Protein AF-A0A6D2KZH8-F1 (afdb_monomer_lite)

pLDDT: mean 76.94, std 18.38, range [21.31, 97.56]

Foldseek 3Di:
DPDPVVDDLVVVLVVLLVPQLVVLCVCLVVDVSSVCSSLQHQEHEDPPPDPVCLVVCVVRLVVRPHLHRAEYAAEDEPDDLVSVQVSLLSRLNSLYAEYAYEYDDPPPDPPPPPAAREHDQSNQCRASYAYYHYADLRYELEHDLPGAHANHQYYHAHNYEYPDQCSQVSSQVRHQQHAYYHYAAADLPHDHAEAEAAHQNYAYYAYHHHQNDDHPPDEHEHHYQNYAEEEYAHPHPDHHYDYAARQNHAEYAYHDADPVQVVLQRDLAYQEYEYEHADDDDDPPCPPPPPRANARHAYYEYHYEDDVVVVVVQSNLLRYQQHAEYAYEYEYDDDPDDDDDPDPPDPDDDDRNCLVPHHNYYHYYYHYDDPDPDDDDDDDDDDPVPDVVSVVVVVVCCVSVLFAPQQPDDLVQWPDKDFDDLVVLVVLLVLLCVQFVVCVVVSCVVRPSPFTWMWIAGPQQKIFTAGPQFTAWIDHNPAGTHGALVNCQVPVPRFAEKEFEPVCLVVVQVRDFDWLLRQQPPFIDHDQPFAAQHKHFYHYRPDPGGFFIWGAHGHSVCSNVVVGDGGTRTDGGCPGNSNVPRGSD

Radius of gyration: 34.23 Å; chains: 1; bounding box: 86×56×96 Å

Secondary structure (DSSP, 8-state):
---GGGS-HHHHHHHHTTS-HHHHHHGGGS-TTTTTGGGG-SS------STHHHHHHHHHHHT---S---EEEEEESS--HHHHHHHHHHHHHTT--EEEEEE---TT--------EEPPHHHHT-TT--EEEEE-TTEEE---TT---TT--EEEEES-EESSTTHHHHHHHT-TT--EEEEEE-STT---S--EEE-TT--EEEEEE-TTS---S--EEEE-TT-SEEEEEE--SS--EEE---TT--EEEEEESS-HHHHHHH-TT-SEEEEEE-----SSS----TT---TT--EEEEEE-STTHHHHHHHHHHT-TT--EEEEEEEE----S-PPP--TTSS--PPPHHHHHT--EEEEEEEE-----SS--------GGG-HHHHHHHHHHHHH--S-SSTT--GGG--EEEEPPHHHHHHHHHHHHHH-GGGTTTHHHHS-TTSPPEEEEEGGGEEEEEETTEEEEEEETTS--EE-HHHHHHSTTSS-EEEE-HHHHHHHTTT--EETHHHHSTT-B--TTPPTT-EEEEEETT-SS--EEEEESS-HHHHHHH--SEEEEEEEETTSHHHH-S---

InterPro domains:
  IPR001810 F-box domain [PF00646] (4-43)
  IPR002478 PUA domain [PF01472] (496-574)
  IPR002478 PUA domain [SM00359] (496-575)
  IPR004521 Uncharacterised domain CHP00451 [TIGR00451] (466-576)
  IPR015947 PUA-like superfamily [SSF88697] (495-581)
  IPR016437 MCT-1/Tma20 [PTHR22798] (405-584)
  IPR032675 Leucine-rich repeat domain superfamily [G3DSA:3.80.10.10] (92-339)
  IPR036047 F-box-like domain superfamily [SSF81383] (3-42)
  IPR041366 Pre-PUA domain [PF17832] (412-492)
  IPR053781 F-box/LRR-repeat protein 13-like, F-box domain [cd22160] (4-39)
  IPR055411 F-box/LRR-repeat protein 15/At3g58940/PEG3-like, LRR domain [PF24758] (87-207)

Organism: NCBI:txid1685480

Sequence (585 aa):
MGSICELSDDLLVKIISFLPLKVAVSTSILSKQWEFLWMWLPKPKYELTGQGYVEFIDKNLQLHGAPVIESLLIVFGLLKPEKIKLWVDIAVSRFLRELSIRYLLKNGYALRSRVLLSLPISLYTCVSLMTLKLDGKNIAVDVPQTVCLPSLTTLELKRVKYSNEDSLGLLLSHCPVLEVLLIKRSHESDNVRALVVDVPSLKWLSLKIGEECSSDGSDNVIVTPSLKYFRIKDCRDSPTYLLKPMTKLEEAEIDVKKDIEKILELITFVRRLRLRVASFNSVEEFVYPAGIVFNQLEHLKLDVCNDYWSKFLIWLLGNSPKLRVLILYVYWRPIREKYELGNWESKQSSVPECFLRSLETFEYSVHFSVIHLRRRPEKSIVSVEDYPQSHRLFLFQRKYLSSNMFKKFCLEEISSQNQVKASVQRRIRQSIQDEYPDLETVLEDLLPKKSPLIVVKCPNHLTLVVVNNVPLFFCIRDGPYMPTLRLLHQYPNIMKRFQVDRGAIKFVLSGANIMCPGLTSPGGVLDEEVDTERPVAIYAEGKQHALAIGFTKMSAKDIKSINKGIGVDNMHYLNDGLWKMERLD

Structure (mmCIF, N/CA/C/O backbone):
data_AF-A0A6D2KZH8-F1
#
_entry.id   AF-A0A6D2KZH8-F1
#
loop_
_atom_site.group_PDB
_atom_site.id
_atom_site.type_symbol
_atom_site.label_atom_id
_atom_site.label_alt_id
_atom_site.label_comp_id
_atom_site.label_asym_id
_atom_site.label_entity_id
_atom_site.label_seq_id
_atom_site.pdbx_PDB_ins_code
_atom_site.Cartn_x
_atom_site.Cartn_y
_atom_site.Cartn_z
_atom_site.occupancy
_atom_site.B_iso_or_equiv
_atom_site.auth_seq_id
_atom_site.auth_comp_id
_atom_site.auth_asym_id
_atom_site.auth_atom_id
_atom_site.pdbx_PDB_model_num
ATOM 1 N N . MET A 1 1 ? -56.947 2.218 1.508 1.00 39.41 1 MET A N 1
ATOM 2 C CA . MET A 1 1 ? -55.498 2.306 1.780 1.00 39.41 1 MET A CA 1
ATOM 3 C C . MET A 1 1 ? -55.247 1.427 2.989 1.00 39.41 1 MET A C 1
ATOM 5 O O . MET A 1 1 ? -55.669 1.814 4.069 1.00 39.41 1 MET A O 1
ATOM 9 N N . GLY A 1 2 ? -54.727 0.212 2.785 1.00 46.75 2 GLY A N 1
ATOM 10 C CA . GLY A 1 2 ? -54.433 -0.716 3.884 1.00 46.75 2 GLY A CA 1
ATOM 11 C C . GLY A 1 2 ? -53.421 -0.072 4.819 1.00 46.75 2 GLY A C 1
ATOM 12 O O . GLY A 1 2 ? -52.408 0.459 4.357 1.00 46.75 2 GLY A O 1
ATOM 13 N N . SER A 1 3 ? -53.774 0.001 6.096 1.00 58.53 3 SER A N 1
ATOM 14 C CA . SER A 1 3 ? -53.050 0.796 7.073 1.00 58.53 3 SER A CA 1
ATOM 15 C C . SER A 1 3 ? -51.700 0.145 7.344 1.00 58.53 3 SER A C 1
ATOM 17 O O . SER A 1 3 ? -51.630 -1.024 7.706 1.00 58.53 3 SER A O 1
ATOM 19 N N . ILE A 1 4 ? -50.609 0.902 7.225 1.00 62.56 4 ILE A N 1
ATOM 20 C CA . ILE A 1 4 ? -49.277 0.457 7.667 1.00 62.56 4 ILE A CA 1
ATOM 21 C C . ILE A 1 4 ? -49.281 0.050 9.163 1.00 62.56 4 ILE A C 1
ATOM 23 O O . ILE A 1 4 ? -48.390 -0.668 9.606 1.00 62.56 4 ILE A O 1
ATOM 27 N N . CYS A 1 5 ? -50.307 0.457 9.924 1.00 61.22 5 CYS A N 1
ATOM 28 C CA . CYS A 1 5 ? -50.558 0.058 11.310 1.00 61.22 5 CYS A CA 1
ATOM 29 C C . CYS A 1 5 ? -51.181 -1.348 11.476 1.00 61.22 5 CYS A C 1
ATOM 31 O O . CYS A 1 5 ? -51.423 -1.763 12.600 1.00 61.22 5 CYS A O 1
ATOM 33 N N . GLU A 1 6 ? -51.471 -2.086 10.397 1.00 71.94 6 GLU A N 1
ATOM 34 C CA . GLU A 1 6 ? -51.931 -3.491 10.467 1.00 71.94 6 GLU A CA 1
ATOM 35 C C . GLU A 1 6 ? -50.766 -4.498 10.540 1.00 71.94 6 GLU A C 1
ATOM 37 O O . GLU A 1 6 ? -50.977 -5.692 10.746 1.00 71.94 6 GLU A O 1
ATOM 42 N N . LEU A 1 7 ? -49.526 -4.034 10.366 1.00 79.56 7 LEU A N 1
ATOM 43 C CA . LEU A 1 7 ? -48.328 -4.866 10.464 1.00 79.56 7 LEU A CA 1
ATOM 44 C C . LEU A 1 7 ? -47.975 -5.148 11.934 1.00 79.56 7 LEU A C 1
ATOM 46 O O . LEU A 1 7 ? -48.098 -4.276 12.793 1.00 79.56 7 LEU A O 1
ATOM 50 N N . SER A 1 8 ? -47.476 -6.357 12.212 1.00 82.94 8 SER A N 1
ATOM 51 C CA . SER A 1 8 ? -46.955 -6.728 13.534 1.00 82.94 8 SER A CA 1
ATOM 52 C C . SER A 1 8 ? -45.739 -5.882 13.916 1.00 82.94 8 SER A C 1
ATOM 54 O O . SER A 1 8 ? -44.903 -5.597 13.051 1.00 82.94 8 SER A O 1
ATOM 56 N N . ASP A 1 9 ? -45.566 -5.606 15.207 1.00 78.62 9 ASP A N 1
ATOM 57 C CA . ASP A 1 9 ? -44.457 -4.798 15.727 1.00 78.62 9 ASP A CA 1
ATOM 58 C C . ASP A 1 9 ? -43.077 -5.294 15.256 1.00 78.62 9 ASP A C 1
ATOM 60 O O . ASP A 1 9 ? -42.245 -4.479 14.865 1.00 78.62 9 ASP A O 1
ATOM 64 N N . ASP A 1 10 ? -42.854 -6.609 15.146 1.00 76.94 10 ASP A N 1
ATOM 65 C CA . ASP A 1 10 ? -41.594 -7.183 14.638 1.00 76.94 10 ASP A CA 1
ATOM 66 C C . ASP A 1 10 ? -41.262 -6.752 13.197 1.00 76.94 10 ASP A C 1
ATOM 68 O O . ASP A 1 10 ? -40.111 -6.453 12.859 1.00 76.94 10 ASP A O 1
ATOM 72 N N . LEU A 1 11 ? -42.276 -6.694 12.327 1.00 81.12 11 LEU A N 1
ATOM 73 C CA . LEU A 1 11 ? -42.125 -6.246 10.941 1.00 81.12 11 LEU A CA 1
ATOM 74 C C . LEU A 1 11 ? -41.880 -4.741 10.888 1.00 81.12 11 LEU A C 1
ATOM 76 O O . LEU A 1 11 ? -41.056 -4.287 10.093 1.00 81.12 11 LEU A O 1
ATOM 80 N N . LEU A 1 12 ? -42.539 -3.976 11.757 1.00 82.50 12 LEU A N 1
ATOM 81 C CA . LEU A 1 12 ? -42.342 -2.536 11.842 1.00 82.50 12 LEU A CA 1
ATOM 82 C C . LEU A 1 12 ? -40.944 -2.185 12.361 1.00 82.50 12 LEU A C 1
ATOM 84 O O . LEU A 1 12 ? -40.257 -1.376 11.741 1.00 82.50 12 LEU A O 1
ATOM 88 N N . VAL A 1 13 ? -40.460 -2.850 13.414 1.00 77.62 13 VAL A N 1
ATOM 89 C CA . VAL A 1 13 ? -39.078 -2.713 13.907 1.00 77.62 13 VAL A CA 1
ATOM 90 C C . VAL A 1 13 ? -38.081 -3.057 12.800 1.00 77.62 13 VAL A C 1
ATOM 92 O O . VAL A 1 13 ? -37.113 -2.323 12.590 1.00 77.62 13 VAL A O 1
ATOM 95 N N . LYS A 1 14 ? -38.339 -4.118 12.022 1.00 78.38 14 LYS A N 1
ATOM 96 C CA . LYS A 1 14 ? -37.496 -4.490 10.879 1.00 78.38 14 LYS A CA 1
ATOM 97 C C . LYS A 1 14 ? -37.489 -3.415 9.791 1.00 78.38 14 LYS A C 1
ATOM 99 O O . LYS A 1 14 ? -36.411 -3.076 9.312 1.00 78.38 14 LYS A O 1
ATOM 104 N N . ILE A 1 15 ? -38.636 -2.833 9.443 1.00 82.06 15 ILE A N 1
ATOM 105 C CA . ILE A 1 15 ? -38.733 -1.726 8.475 1.00 82.06 15 ILE A CA 1
ATOM 106 C C . ILE A 1 15 ? -37.954 -0.501 8.971 1.00 82.06 15 ILE A C 1
ATOM 108 O O . ILE A 1 15 ? -37.131 0.052 8.241 1.00 82.06 15 ILE A O 1
ATOM 112 N N . ILE A 1 16 ? -38.167 -0.105 10.226 1.00 78.81 16 ILE A N 1
ATOM 113 C CA . ILE A 1 16 ? -37.535 1.078 10.817 1.00 78.81 16 ILE A CA 1
ATOM 114 C C . ILE A 1 16 ? -36.018 0.868 10.988 1.00 78.81 16 ILE A C 1
ATOM 116 O O . ILE A 1 16 ? -35.259 1.831 10.905 1.00 78.81 16 ILE A O 1
ATOM 120 N N . SER A 1 17 ? -35.542 -0.374 11.142 1.00 73.44 17 SER A N 1
ATOM 121 C CA . SER A 1 17 ? -34.107 -0.693 11.259 1.00 73.44 17 SER A CA 1
ATOM 122 C C . SER A 1 17 ? -33.266 -0.345 10.027 1.00 73.44 17 SER A C 1
ATOM 124 O O . SER A 1 17 ? -32.045 -0.212 10.133 1.00 73.44 17 SER A O 1
ATOM 126 N N . PHE A 1 18 ? -33.906 -0.154 8.870 1.00 75.31 18 PHE A N 1
ATOM 127 C CA . PHE A 1 18 ? -33.245 0.322 7.654 1.00 75.31 18 PHE A CA 1
ATOM 128 C C . PHE A 1 18 ? -33.113 1.850 7.598 1.00 75.31 18 PHE A C 1
ATOM 130 O O . PHE A 1 18 ? -32.412 2.373 6.730 1.00 75.31 18 PHE A O 1
ATOM 137 N N . LEU A 1 19 ? -33.763 2.576 8.510 1.00 73.56 19 LEU A N 1
ATOM 138 C CA . LEU A 1 19 ? -33.754 4.033 8.550 1.00 73.56 19 LEU A CA 1
ATOM 139 C C . LEU A 1 19 ? -32.637 4.558 9.470 1.00 73.56 19 LEU A C 1
ATOM 141 O O . LEU A 1 19 ? -32.322 3.947 10.494 1.00 73.56 19 LEU A O 1
ATOM 145 N N . PRO A 1 20 ? -32.045 5.730 9.166 1.00 69.75 20 PRO A N 1
ATOM 146 C CA . PRO A 1 20 ? -31.185 6.430 10.116 1.00 69.75 20 PRO A CA 1
ATOM 147 C C . PRO A 1 20 ? -31.930 6.701 11.428 1.00 69.75 20 PRO A C 1
ATOM 149 O O . PRO A 1 20 ? -33.105 7.063 11.392 1.00 69.75 20 PRO A O 1
ATOM 152 N N . LEU A 1 21 ? -31.247 6.619 12.579 1.00 71.44 21 LEU A N 1
ATOM 153 C CA . LEU A 1 21 ? -31.895 6.715 13.897 1.00 71.44 21 LEU A CA 1
ATOM 154 C C . LEU A 1 21 ? -32.754 7.978 14.052 1.00 71.44 21 LEU A C 1
ATOM 156 O O . LEU A 1 21 ? -33.845 7.916 14.593 1.00 71.44 21 LEU A O 1
ATOM 160 N N . LYS A 1 22 ? -32.312 9.121 13.522 1.00 70.19 22 LYS A N 1
ATOM 161 C CA . LYS A 1 22 ? -33.099 10.363 13.558 1.00 70.19 22 LYS A CA 1
ATOM 162 C C . LYS A 1 22 ? -34.435 10.240 12.813 1.00 70.19 22 LYS A C 1
ATOM 164 O O . LYS A 1 22 ? -35.446 10.763 13.271 1.00 70.19 22 LYS A O 1
ATOM 169 N N . VAL A 1 23 ? -34.432 9.546 11.676 1.00 74.19 23 VAL A N 1
ATOM 170 C CA . VAL A 1 23 ? -35.631 9.286 10.871 1.00 74.19 23 VAL A CA 1
ATOM 171 C C . VAL A 1 23 ? -36.508 8.253 11.574 1.00 74.19 23 VAL A C 1
ATOM 173 O O . VAL A 1 23 ? -37.709 8.462 11.691 1.00 74.19 23 VAL A O 1
ATOM 176 N N . ALA A 1 24 ? -35.905 7.201 12.127 1.00 77.19 24 ALA A N 1
ATOM 177 C CA . ALA A 1 24 ? -36.596 6.210 12.945 1.00 77.19 24 ALA A CA 1
ATOM 178 C C . ALA A 1 24 ? -37.274 6.823 14.179 1.00 77.19 24 ALA A C 1
ATOM 180 O O . ALA A 1 24 ? -38.402 6.486 14.494 1.00 77.19 24 ALA A O 1
ATOM 181 N N . VAL A 1 25 ? -36.625 7.764 14.860 1.00 74.94 25 VAL A N 1
ATOM 182 C CA . VAL A 1 25 ? -37.239 8.502 15.971 1.00 74.94 25 VAL A CA 1
ATOM 183 C C . VAL A 1 25 ? -38.374 9.384 15.459 1.00 74.94 25 VAL A C 1
ATOM 185 O O . VAL A 1 25 ? -39.411 9.469 16.104 1.00 74.94 25 VAL A O 1
ATOM 188 N N . SER A 1 26 ? -38.222 10.024 14.294 1.00 78.69 26 SER A N 1
ATOM 189 C CA . SER A 1 26 ? -39.287 10.856 13.717 1.00 78.69 26 SER A CA 1
ATOM 190 C C . SER A 1 26 ? -40.550 10.078 13.339 1.00 78.69 26 SER A C 1
ATOM 192 O O . SER A 1 26 ? -41.615 10.682 13.304 1.00 78.69 26 SER A O 1
ATOM 194 N N . THR A 1 27 ? -40.482 8.758 13.118 1.00 82.62 27 THR A N 1
ATOM 195 C CA . THR A 1 27 ? -41.688 7.949 12.861 1.00 82.62 27 THR A CA 1
ATOM 196 C C . THR A 1 27 ? -42.573 7.780 14.101 1.00 82.62 27 THR A C 1
ATOM 198 O O . THR A 1 27 ? -43.745 7.440 13.949 1.00 82.62 27 THR A O 1
ATOM 201 N N . SER A 1 28 ? -42.077 8.107 15.304 1.00 78.62 28 SER A N 1
ATOM 202 C CA . SER A 1 28 ? -42.867 8.132 16.550 1.00 78.62 28 SER A CA 1
ATOM 203 C C . SER A 1 28 ? -44.117 9.013 16.481 1.00 78.62 28 SER A C 1
ATOM 205 O O . SER A 1 28 ? -45.080 8.756 17.195 1.00 78.62 28 SER A O 1
ATOM 207 N N . ILE A 1 29 ? -44.144 10.012 15.591 1.00 81.25 29 ILE A N 1
ATOM 208 C CA . ILE A 1 29 ? -45.288 10.923 15.440 1.00 81.25 29 ILE A CA 1
ATOM 209 C C . ILE A 1 29 ? -46.427 10.327 14.599 1.00 81.25 29 ILE A C 1
ATOM 211 O O . ILE A 1 29 ? -47.494 10.930 14.519 1.00 81.25 29 ILE A O 1
ATOM 215 N N . LEU A 1 30 ? -46.207 9.182 13.936 1.00 80.62 30 LEU A N 1
ATOM 216 C CA . LEU A 1 30 ? -47.169 8.611 12.987 1.00 80.62 30 LEU A CA 1
ATOM 217 C C . LEU A 1 30 ? -48.401 8.024 13.687 1.00 80.62 30 LEU A C 1
ATOM 219 O O . LEU A 1 30 ? -49.514 8.174 13.190 1.00 80.62 30 LEU A O 1
ATOM 223 N N . SER A 1 31 ? -48.218 7.346 14.824 1.00 81.25 31 SER A N 1
ATOM 224 C CA . SER A 1 31 ? -49.307 6.862 15.682 1.00 81.25 31 SER A CA 1
ATOM 225 C C . SER A 1 31 ? -48.774 6.356 17.028 1.00 81.25 31 SER A C 1
ATOM 227 O O . SER A 1 31 ? -47.571 6.152 17.186 1.00 81.25 31 SER A O 1
ATOM 229 N N . LYS A 1 32 ? -49.677 6.059 17.976 1.00 77.38 32 LYS A N 1
ATOM 230 C CA . LYS A 1 32 ? -49.328 5.471 19.285 1.00 77.38 32 LYS A CA 1
ATOM 231 C C . LYS A 1 32 ? -48.543 4.161 19.180 1.00 77.38 32 LYS A C 1
ATOM 233 O O . LYS A 1 32 ? -47.689 3.900 20.015 1.00 77.38 32 LYS A O 1
ATOM 238 N N . GLN A 1 33 ? -48.810 3.346 18.156 1.00 77.88 33 GLN A N 1
ATOM 239 C CA . GLN A 1 33 ? -48.067 2.100 17.943 1.00 77.88 33 GLN A CA 1
ATOM 240 C C . GLN A 1 33 ? -46.602 2.385 17.582 1.00 77.88 33 GLN A C 1
ATOM 242 O O . GLN A 1 33 ? -45.724 1.628 17.966 1.00 77.88 33 GLN A O 1
ATOM 247 N N . TRP A 1 34 ? -46.321 3.498 16.896 1.00 79.50 34 TRP A N 1
ATOM 248 C CA . TRP A 1 34 ? -44.985 3.851 16.406 1.00 79.50 34 TRP A CA 1
ATOM 249 C C . TRP A 1 34 ? -44.146 4.641 17.405 1.00 79.50 34 TRP A C 1
ATOM 251 O O . TRP A 1 34 ? -42.926 4.718 17.248 1.00 79.50 34 TRP A O 1
ATOM 261 N N . GLU A 1 35 ? -44.787 5.184 18.442 1.00 77.44 35 GLU A N 1
ATOM 262 C CA . GLU A 1 35 ? -44.184 6.036 19.471 1.00 77.44 35 GLU A CA 1
ATOM 263 C C . GLU A 1 35 ? -42.911 5.418 20.078 1.00 77.44 35 GLU A C 1
ATOM 265 O O . GLU A 1 35 ? -41.920 6.114 20.310 1.00 77.44 35 GLU A O 1
ATOM 270 N N . PHE A 1 36 ? -42.908 4.088 20.234 1.00 75.06 36 PHE A N 1
ATOM 271 C CA . PHE A 1 36 ? -41.883 3.337 20.958 1.00 75.06 36 PHE A CA 1
ATOM 272 C C . PHE A 1 36 ? -41.109 2.307 20.120 1.00 75.06 36 PHE A C 1
ATOM 274 O O . PHE A 1 36 ? -40.132 1.743 20.612 1.00 75.06 36 PHE A O 1
ATOM 281 N N . LEU A 1 37 ? -41.479 2.067 18.855 1.00 75.19 37 LEU A N 1
ATOM 282 C CA . LEU A 1 37 ? -40.869 1.009 18.025 1.00 75.19 37 LEU A CA 1
ATOM 283 C C . LEU A 1 37 ? -39.369 1.203 17.812 1.00 75.19 37 LEU A C 1
ATOM 285 O O . LEU A 1 37 ? -38.594 0.250 17.791 1.00 75.19 37 LEU A O 1
ATOM 289 N N . TRP A 1 38 ? -38.942 2.455 17.687 1.00 73.12 38 TRP A N 1
ATOM 290 C CA . TRP A 1 38 ? -37.541 2.791 17.483 1.00 73.12 38 TRP A CA 1
ATOM 291 C C . TRP A 1 38 ? -36.653 2.418 18.692 1.00 73.12 38 TRP A C 1
ATOM 293 O O . TRP A 1 38 ? -35.446 2.261 18.525 1.00 73.12 38 TRP A O 1
ATOM 303 N N . MET A 1 39 ? -37.225 2.218 19.890 1.00 71.50 39 MET A N 1
ATOM 304 C CA . MET A 1 39 ? -36.503 1.777 21.099 1.00 71.50 39 MET A CA 1
ATOM 305 C C . MET A 1 39 ? -36.181 0.273 21.108 1.00 71.50 39 MET A C 1
ATOM 307 O O . MET A 1 39 ? -35.470 -0.209 21.992 1.00 71.50 39 MET A O 1
ATOM 311 N N . TRP A 1 40 ? -36.702 -0.474 20.135 1.00 71.44 40 TRP A N 1
ATOM 312 C CA . TRP A 1 40 ? -36.428 -1.899 19.931 1.00 71.44 40 TRP A CA 1
ATOM 313 C C . TRP A 1 40 ? -35.403 -2.140 18.819 1.00 71.44 40 TRP A C 1
ATOM 315 O O . TRP A 1 40 ? -35.136 -3.282 18.450 1.00 71.44 40 TRP A O 1
ATOM 325 N N . LEU A 1 41 ? -34.809 -1.073 18.274 1.00 67.62 41 LEU A N 1
ATOM 326 C CA . LEU A 1 41 ? -33.839 -1.179 17.195 1.00 67.62 41 LEU A CA 1
ATOM 327 C C . LEU A 1 41 ? -32.532 -1.814 17.689 1.00 67.62 41 LEU A C 1
ATOM 329 O O . LEU A 1 41 ? -31.879 -1.262 18.571 1.00 67.62 41 LEU A O 1
ATOM 333 N N . PRO A 1 42 ? -32.068 -2.915 17.076 1.00 62.38 42 PRO A N 1
ATOM 334 C CA . PRO A 1 42 ? -30.845 -3.582 17.509 1.00 62.38 42 PRO A CA 1
ATOM 335 C C . PRO A 1 42 ? -29.577 -2.771 17.189 1.00 62.38 42 PRO A C 1
ATOM 337 O O . PRO A 1 42 ? -28.570 -2.948 17.859 1.00 62.38 42 PRO A O 1
ATOM 340 N N . LYS A 1 43 ? -29.595 -1.846 16.213 1.00 64.56 43 LYS A N 1
ATOM 341 C CA . LYS A 1 43 ? -28.426 -1.042 15.778 1.00 64.56 43 LYS A CA 1
ATOM 342 C C . LYS A 1 43 ? -28.598 0.464 16.039 1.00 64.56 43 LYS A C 1
ATOM 344 O O . LYS A 1 43 ? -28.672 1.235 15.073 1.00 64.56 43 LYS A O 1
ATOM 349 N N . PRO A 1 44 ? -28.674 0.937 17.291 1.00 61.88 44 PRO A N 1
ATOM 350 C CA . PRO A 1 44 ? -28.912 2.349 17.539 1.00 61.88 44 PRO A CA 1
ATOM 351 C C . PRO A 1 44 ? -27.651 3.193 17.256 1.00 61.88 44 PRO A C 1
ATOM 353 O O . PRO A 1 44 ? -26.748 3.349 18.075 1.00 61.88 44 PRO A O 1
ATOM 356 N N . LYS A 1 45 ? -27.584 3.791 16.061 1.00 59.72 45 LYS A N 1
ATOM 357 C CA . LYS A 1 45 ? -26.523 4.745 15.696 1.00 59.72 45 LYS A CA 1
ATOM 358 C C . LYS A 1 45 ? -26.832 6.139 16.245 1.00 59.72 45 LYS A C 1
ATOM 360 O O . LYS A 1 45 ? -27.517 6.929 15.595 1.00 59.72 45 LYS A O 1
ATOM 365 N N . TYR A 1 46 ? -26.303 6.459 17.422 1.00 60.53 46 TYR A N 1
ATOM 366 C CA . TYR A 1 46 ? -26.440 7.783 18.032 1.00 60.53 46 TYR A CA 1
ATOM 367 C C . TYR A 1 46 ? -25.392 8.781 17.497 1.00 60.53 46 TYR A C 1
ATOM 369 O O . TYR A 1 46 ? -24.327 8.993 18.069 1.00 60.53 46 TYR A O 1
ATOM 377 N N . GLU A 1 47 ? -25.686 9.462 16.389 1.00 53.03 47 GLU A N 1
ATOM 378 C CA . GLU A 1 47 ? -24.855 10.587 15.933 1.00 53.03 47 GLU A CA 1
ATOM 379 C C . GLU A 1 47 ? -25.104 11.839 16.792 1.00 53.03 47 GLU A C 1
ATOM 381 O O . GLU A 1 47 ? -25.975 12.666 16.532 1.00 53.03 47 GLU A O 1
ATOM 386 N N . LEU A 1 48 ? -24.326 11.962 17.865 1.00 55.84 48 LEU A N 1
ATOM 387 C CA . LEU A 1 48 ? -24.442 13.014 18.875 1.00 55.84 48 LEU A CA 1
ATOM 388 C C . LEU A 1 48 ? -23.760 14.326 18.469 1.00 55.84 48 LEU A C 1
ATOM 390 O O . LEU A 1 48 ? -22.762 14.756 19.045 1.00 55.84 48 LEU A O 1
ATOM 394 N N . THR A 1 49 ? -24.309 15.028 17.484 1.00 50.09 49 THR A N 1
ATOM 395 C CA . THR A 1 49 ? -23.808 16.358 17.107 1.00 50.09 49 THR A CA 1
ATOM 396 C C . THR A 1 49 ? -24.674 17.469 17.712 1.00 50.09 49 THR A C 1
ATOM 398 O O . THR A 1 49 ? -25.350 18.195 16.988 1.00 50.09 49 THR A O 1
ATOM 401 N N . GLY A 1 50 ? -24.685 17.624 19.044 1.00 50.44 50 GLY A N 1
ATOM 402 C CA . GLY A 1 50 ? -25.310 18.786 19.706 1.00 50.44 50 GLY A CA 1
ATOM 403 C C . GLY A 1 50 ? -25.759 18.576 21.159 1.00 50.44 50 GLY A C 1
ATOM 404 O O . GLY A 1 50 ? -25.959 17.449 21.594 1.00 50.44 50 GLY A O 1
ATOM 405 N N . GLN A 1 51 ? -25.946 19.676 21.904 1.00 52.16 51 GLN A N 1
ATOM 406 C CA . GLN A 1 51 ? -26.406 19.666 23.308 1.00 52.16 51 GLN A CA 1
ATOM 407 C C . GLN A 1 51 ? -27.848 19.154 23.478 1.00 52.16 51 GLN A C 1
ATOM 409 O O . GLN A 1 51 ? -28.129 18.479 24.461 1.00 52.16 51 GLN A O 1
ATOM 414 N N . GLY A 1 52 ? -28.743 19.392 22.511 1.00 55.97 52 GLY A N 1
ATOM 415 C CA . GLY A 1 52 ? -30.137 18.922 22.587 1.00 55.97 52 GLY A CA 1
ATOM 416 C C . GLY A 1 52 ? -30.299 17.396 22.534 1.00 55.97 52 GLY A C 1
ATOM 417 O O . GLY A 1 52 ? -31.315 16.864 22.963 1.00 55.97 52 GLY A O 1
ATOM 418 N N . TYR A 1 53 ? -29.285 16.671 22.058 1.00 63.16 53 TYR A N 1
ATOM 419 C CA . TYR A 1 53 ? -29.329 15.210 21.971 1.00 63.16 53 TYR A CA 1
ATOM 420 C C . TYR A 1 53 ? -28.977 14.514 23.294 1.00 63.16 53 TYR A C 1
ATOM 422 O O . TYR A 1 53 ? -29.227 13.323 23.440 1.00 63.16 53 TYR A O 1
ATOM 430 N N . VAL A 1 54 ? -28.411 15.234 24.266 1.00 65.12 54 VAL A N 1
ATOM 431 C CA . VAL A 1 54 ? -27.953 14.654 25.540 1.00 65.12 54 VAL A CA 1
ATOM 432 C C . VAL A 1 54 ? -29.134 14.232 26.405 1.00 65.12 54 VAL A C 1
ATOM 434 O O . VAL A 1 54 ? -29.190 13.091 26.847 1.00 65.12 54 VAL A O 1
ATOM 437 N N . GLU A 1 55 ? -30.109 15.125 26.579 1.00 68.12 55 GLU A N 1
ATOM 438 C CA . GLU A 1 55 ? -31.342 14.831 27.320 1.00 68.12 55 GLU A CA 1
ATOM 439 C C . GLU A 1 55 ? -32.177 13.756 26.624 1.00 68.12 55 GLU A C 1
ATOM 441 O O . GLU A 1 55 ? -32.793 12.914 27.277 1.00 68.12 55 GLU A O 1
ATOM 446 N N . PHE A 1 56 ? -32.162 13.763 25.289 1.00 67.50 56 PHE A N 1
ATOM 447 C CA . PHE A 1 56 ? -32.802 12.733 24.489 1.00 67.50 56 PHE A CA 1
ATOM 448 C C . PHE A 1 56 ? -32.184 11.356 24.765 1.00 67.50 56 PHE A C 1
ATOM 450 O O . PHE A 1 56 ? -32.920 10.406 25.002 1.00 67.50 56 PHE A O 1
ATOM 457 N N . ILE A 1 57 ? -30.857 11.219 24.787 1.00 69.00 57 ILE A N 1
ATOM 458 C CA . ILE A 1 57 ? -30.230 9.925 25.096 1.00 69.00 57 ILE A CA 1
ATOM 459 C C . ILE A 1 57 ? -30.431 9.534 26.553 1.00 69.00 57 ILE A C 1
ATOM 461 O O . ILE A 1 57 ? -30.758 8.381 26.808 1.00 69.00 57 ILE A O 1
ATOM 465 N N . ASP A 1 58 ? -30.288 10.463 27.496 1.00 71.62 58 ASP A N 1
ATOM 466 C CA . ASP A 1 58 ? -30.480 10.158 28.916 1.00 71.62 58 ASP A CA 1
ATOM 467 C C . ASP A 1 58 ? -31.855 9.538 29.182 1.00 71.62 58 ASP A C 1
ATOM 469 O O . ASP A 1 58 ? -31.951 8.549 29.906 1.00 71.62 58 ASP A O 1
ATOM 473 N N . LYS A 1 59 ? -32.907 10.075 28.551 1.00 71.25 59 LYS A N 1
ATOM 474 C CA . LYS A 1 59 ? -34.257 9.514 28.657 1.00 71.25 59 LYS A CA 1
ATOM 475 C C . LYS A 1 59 ? -34.391 8.199 27.897 1.00 71.25 59 LYS A C 1
ATOM 477 O O . LYS A 1 59 ? -34.924 7.237 28.430 1.00 71.25 59 LYS A O 1
ATOM 482 N N . ASN A 1 60 ? -33.919 8.140 26.657 1.00 69.25 60 ASN A N 1
ATOM 483 C CA . ASN A 1 60 ? -34.286 7.043 25.766 1.00 69.25 60 ASN A CA 1
ATOM 484 C C . ASN A 1 60 ? -33.353 5.830 25.808 1.00 69.25 60 ASN A C 1
ATOM 486 O O . ASN A 1 60 ? -33.794 4.724 25.522 1.00 69.25 60 ASN A O 1
ATOM 490 N N . LEU A 1 61 ? -32.081 5.998 26.171 1.00 71.69 61 LEU A N 1
ATOM 491 C CA . LEU A 1 61 ? -31.153 4.873 26.309 1.00 71.69 61 LEU A CA 1
ATOM 492 C C . LEU A 1 61 ? -31.524 3.999 27.513 1.00 71.69 61 LEU A C 1
ATOM 494 O O . LEU A 1 61 ? -31.406 2.781 27.443 1.00 71.69 61 LEU A O 1
ATOM 498 N N . GLN A 1 62 ? -32.029 4.608 28.591 1.00 70.00 62 GLN A N 1
ATOM 499 C CA . GLN A 1 62 ? -32.578 3.877 29.740 1.00 70.00 62 GLN A CA 1
ATOM 500 C C . GLN A 1 62 ? -33.853 3.104 29.379 1.00 70.00 62 GLN A C 1
ATOM 502 O O . GLN A 1 62 ? -34.073 2.006 29.885 1.00 70.00 62 GLN A O 1
ATOM 507 N N . LEU A 1 63 ? -34.672 3.671 28.488 1.00 66.62 63 LEU A N 1
ATOM 508 C CA . LEU A 1 63 ? -35.925 3.081 28.011 1.00 66.62 63 LEU A CA 1
ATOM 509 C C . LEU A 1 63 ? -35.731 2.096 26.850 1.00 66.62 63 LEU A C 1
ATOM 511 O O . LEU A 1 63 ? -36.704 1.510 26.378 1.00 66.62 63 LEU A O 1
ATOM 515 N N . HIS A 1 64 ? -34.494 1.898 26.383 1.00 68.31 64 HIS A N 1
ATOM 516 C CA . HIS A 1 64 ? -34.207 1.021 25.257 1.00 68.31 64 HIS A CA 1
ATOM 517 C C . HIS A 1 64 ? -34.583 -0.429 25.608 1.00 68.31 64 HIS A C 1
ATOM 519 O O . HIS A 1 64 ? -33.985 -1.059 26.485 1.00 68.31 64 HIS A O 1
ATOM 525 N N . GLY A 1 65 ? -35.608 -0.950 24.930 1.00 63.66 65 GLY A N 1
ATOM 526 C CA . GLY A 1 65 ? -36.209 -2.256 25.211 1.00 63.66 65 GLY A CA 1
ATOM 527 C C . GLY A 1 65 ? -35.411 -3.426 24.644 1.00 63.66 65 GLY A C 1
ATOM 528 O O . GLY A 1 65 ? -35.519 -4.542 25.152 1.00 63.66 65 GLY A O 1
ATOM 529 N N . ALA A 1 66 ? -34.570 -3.182 23.631 1.00 66.19 66 ALA A N 1
ATOM 530 C CA . ALA A 1 66 ? -33.828 -4.257 22.982 1.00 66.19 66 ALA A CA 1
ATOM 531 C C . ALA A 1 66 ? -32.889 -4.983 23.974 1.00 66.19 66 ALA A C 1
ATOM 533 O O . ALA A 1 66 ? -32.150 -4.331 24.723 1.00 66.19 66 ALA A O 1
ATOM 534 N N . PRO A 1 67 ? -32.874 -6.327 23.975 1.00 69.50 67 PRO A N 1
ATOM 535 C CA . PRO A 1 67 ? -31.990 -7.107 24.840 1.00 69.50 67 PRO A CA 1
ATOM 536 C C . PRO A 1 67 ? -30.517 -7.000 24.420 1.00 69.50 67 PRO A C 1
ATOM 538 O O . PRO A 1 67 ? -29.637 -7.194 25.254 1.00 69.50 67 PRO A O 1
ATOM 541 N N . VAL A 1 68 ? -30.250 -6.680 23.147 1.00 74.12 68 VAL A N 1
ATOM 542 C CA . VAL A 1 68 ? -28.906 -6.593 22.564 1.00 74.12 68 VAL A CA 1
ATOM 543 C C . VAL A 1 68 ? -28.739 -5.267 21.824 1.00 74.12 68 VAL A C 1
ATOM 545 O O . VAL A 1 68 ? -29.537 -4.947 20.943 1.00 74.12 68 VAL A O 1
ATOM 548 N N . ILE A 1 69 ? -27.677 -4.526 22.142 1.00 78.62 69 ILE A N 1
ATOM 549 C CA . ILE A 1 69 ? -27.233 -3.350 21.388 1.00 78.62 69 ILE A CA 1
ATOM 550 C C . ILE A 1 69 ? -26.091 -3.768 20.460 1.00 78.62 69 ILE A C 1
ATOM 552 O O . ILE A 1 69 ? -24.965 -4.030 20.873 1.00 78.62 69 ILE A O 1
ATOM 556 N N . GLU A 1 70 ? -26.356 -3.827 19.164 1.00 77.75 70 GLU A N 1
ATOM 557 C CA . GLU A 1 70 ? -25.367 -4.248 18.177 1.00 77.75 70 GLU A CA 1
ATOM 558 C C . GLU A 1 70 ? -24.289 -3.191 17.930 1.00 77.75 70 GLU A C 1
ATOM 560 O O . GLU A 1 70 ? -23.138 -3.548 17.703 1.00 77.75 70 GLU A O 1
ATOM 565 N N . SER A 1 71 ? -24.613 -1.897 17.978 1.00 82.31 71 SER A N 1
ATOM 566 C CA . SER A 1 71 ? -23.612 -0.841 17.807 1.00 82.31 71 SER A CA 1
ATOM 567 C C . SER A 1 71 ? -24.020 0.443 18.516 1.00 82.31 71 SER A C 1
ATOM 569 O O . SER A 1 71 ? -25.160 0.879 18.380 1.00 82.31 71 SER A O 1
ATOM 571 N N . LEU A 1 72 ? -23.076 1.057 19.228 1.00 83.62 72 LEU A N 1
ATOM 572 C CA . LEU A 1 72 ? -23.189 2.361 19.868 1.00 83.62 72 LEU A CA 1
ATOM 573 C C . LEU A 1 72 ? -22.067 3.260 19.345 1.00 83.62 72 LEU A C 1
ATOM 575 O O . LEU A 1 72 ? -20.888 3.046 19.624 1.00 83.62 72 LEU A O 1
ATOM 579 N N . LEU A 1 73 ? -22.443 4.296 18.600 1.00 83.31 73 LEU A N 1
ATOM 580 C CA . LEU A 1 73 ? -21.545 5.377 18.209 1.00 83.31 73 LEU A CA 1
ATOM 581 C C . LEU A 1 73 ? -21.800 6.570 19.132 1.00 83.31 73 LEU A C 1
ATOM 583 O O . LEU A 1 73 ? -22.940 6.974 19.302 1.00 83.31 73 LEU A O 1
ATOM 587 N N . ILE A 1 74 ? -20.750 7.142 19.710 1.00 80.19 74 ILE A N 1
ATOM 588 C CA . ILE A 1 74 ? -20.796 8.358 20.522 1.00 80.19 74 ILE A CA 1
ATOM 589 C C . ILE A 1 74 ? -19.812 9.337 19.908 1.00 80.19 74 ILE A C 1
ATOM 591 O O . ILE A 1 74 ? -18.602 9.110 19.889 1.00 80.19 74 ILE A O 1
ATOM 595 N N . VAL A 1 75 ? -20.327 10.457 19.421 1.00 76.69 75 VAL A N 1
ATOM 596 C CA . VAL A 1 75 ? -19.505 11.559 18.933 1.00 76.69 75 VAL A CA 1
ATOM 597 C C . VAL A 1 75 ? -19.627 12.705 19.927 1.00 76.69 75 VAL A C 1
ATOM 599 O O . VAL A 1 75 ? -20.733 13.118 20.247 1.00 76.69 75 VAL A O 1
ATOM 602 N N . PHE A 1 76 ? -18.518 13.208 20.465 1.00 72.75 76 PHE A N 1
ATOM 603 C CA . PHE A 1 76 ? -18.577 14.216 21.522 1.00 72.75 76 PHE A CA 1
ATOM 604 C C . PHE A 1 76 ? -17.529 15.316 21.369 1.00 72.75 76 PHE A C 1
ATOM 606 O O . PHE A 1 76 ? -16.446 15.094 20.843 1.00 72.75 76 PHE A O 1
ATOM 613 N N . GLY A 1 77 ? -17.858 16.525 21.828 1.00 67.19 77 GLY A N 1
ATOM 614 C CA . GLY A 1 77 ? -16.927 17.663 21.848 1.00 67.19 77 GLY A CA 1
ATOM 615 C C . GLY A 1 77 ? -16.998 18.495 23.132 1.00 67.19 77 GLY A C 1
ATOM 616 O O . GLY A 1 77 ? -15.968 18.898 23.654 1.00 67.19 77 GLY A O 1
ATOM 617 N N . LEU A 1 78 ? -18.204 18.713 23.673 1.00 62.91 78 LEU A N 1
ATOM 618 C CA . LEU A 1 78 ? -18.452 19.498 24.900 1.00 62.91 78 LEU A CA 1
ATOM 619 C C . LEU A 1 78 ? -19.169 18.698 26.007 1.00 62.91 78 LEU A C 1
ATOM 621 O O . LEU A 1 78 ? -19.619 19.269 26.995 1.00 62.91 78 LEU A O 1
ATOM 625 N N . LEU A 1 79 ? -19.330 17.386 25.827 1.00 66.38 79 LEU A N 1
ATOM 626 C CA . LEU A 1 79 ? -20.031 16.521 26.778 1.00 66.38 79 LEU A CA 1
ATOM 627 C C . LEU A 1 79 ? -19.187 16.256 28.028 1.00 66.38 79 LEU A C 1
ATOM 629 O O . LEU A 1 79 ? -17.973 16.068 27.936 1.00 66.38 79 LEU A O 1
ATOM 633 N N . LYS A 1 80 ? -19.852 16.184 29.189 1.00 73.50 80 LYS A N 1
ATOM 634 C CA . LYS A 1 80 ? -19.225 15.749 30.442 1.00 73.50 80 LYS A CA 1
ATOM 635 C C . LYS A 1 80 ? -18.886 14.248 30.363 1.00 73.50 80 LYS A C 1
ATOM 637 O O . LYS A 1 80 ? -19.767 13.467 29.998 1.00 73.50 80 LYS A O 1
ATOM 642 N N . PRO A 1 81 ? -17.669 13.820 30.748 1.00 76.62 81 PRO A N 1
ATOM 643 C CA . PRO A 1 81 ? -17.262 12.411 30.714 1.00 76.62 81 PRO A CA 1
ATOM 644 C C . PRO A 1 81 ? -18.163 11.456 31.506 1.00 76.62 81 PRO A C 1
ATOM 646 O O . PRO A 1 81 ? -18.363 10.319 31.094 1.00 76.62 81 PRO A O 1
ATOM 649 N N . GLU A 1 82 ? -18.742 11.926 32.612 1.00 81.75 82 GLU A N 1
ATOM 650 C CA . GLU A 1 82 ? -19.654 11.158 33.475 1.00 81.75 82 GLU A CA 1
ATOM 651 C C . GLU A 1 82 ? -20.861 10.599 32.710 1.00 81.75 82 GLU A C 1
ATOM 653 O O . GLU A 1 82 ? -21.245 9.450 32.906 1.00 81.75 82 GLU A O 1
ATOM 658 N N . LYS A 1 83 ? -21.426 11.384 31.783 1.00 80.75 83 LYS A N 1
ATOM 659 C CA . LYS A 1 83 ? -22.565 10.955 30.960 1.00 80.75 83 LYS A CA 1
ATOM 660 C C . LYS A 1 83 ? -22.174 9.853 29.985 1.00 80.75 83 LYS A C 1
ATOM 662 O O . LYS A 1 83 ? -22.905 8.887 29.822 1.00 80.75 83 LYS A O 1
ATOM 667 N N . ILE A 1 84 ? -20.988 9.968 29.390 1.00 82.38 84 ILE A N 1
ATOM 668 C CA . ILE A 1 84 ? -20.473 8.963 28.458 1.00 82.38 84 ILE A CA 1
ATOM 669 C C . ILE A 1 84 ? -20.240 7.637 29.187 1.00 82.38 84 ILE A C 1
ATOM 671 O O . ILE A 1 84 ? -20.610 6.596 28.657 1.00 82.38 84 ILE A O 1
ATOM 675 N N . LYS A 1 85 ? -19.695 7.670 30.412 1.00 87.38 85 LYS A N 1
ATOM 676 C CA . LYS A 1 85 ? -19.542 6.469 31.249 1.00 87.38 85 LYS A CA 1
ATOM 677 C C . LYS A 1 85 ? -20.880 5.770 31.482 1.00 87.38 85 LYS A C 1
ATOM 679 O O . LYS A 1 85 ? -20.996 4.596 31.157 1.00 87.38 85 LYS A O 1
ATOM 684 N N . LEU A 1 86 ? -21.892 6.518 31.930 1.00 86.75 86 LEU A N 1
ATOM 685 C CA . LEU A 1 86 ? -23.240 5.988 32.160 1.00 86.75 86 LEU A CA 1
ATOM 686 C C . LEU A 1 86 ? -23.836 5.346 30.901 1.00 86.75 86 LEU A C 1
ATOM 688 O O . LEU A 1 86 ? -24.411 4.265 30.971 1.00 86.75 86 LEU A O 1
ATOM 692 N N . TRP A 1 87 ? -23.690 5.984 29.739 1.00 86.12 87 TRP A N 1
ATOM 693 C CA . TRP A 1 87 ? -24.204 5.428 28.486 1.00 86.12 87 TRP A CA 1
ATOM 694 C C . TRP A 1 87 ? -23.479 4.150 28.067 1.00 86.12 87 TRP A C 1
ATOM 696 O O . TRP A 1 87 ? -24.117 3.219 27.579 1.00 86.12 87 TRP A O 1
ATOM 706 N N . VAL A 1 88 ? -22.163 4.086 28.277 1.00 88.88 88 VAL A N 1
ATOM 707 C CA . VAL A 1 88 ? -21.382 2.871 28.022 1.00 88.88 88 VAL A CA 1
ATOM 708 C C . VAL A 1 88 ? -21.792 1.756 28.988 1.00 88.88 88 VAL A C 1
ATOM 710 O O . VAL A 1 88 ? -21.998 0.640 28.527 1.00 88.88 88 VAL A O 1
ATOM 713 N N . ASP A 1 89 ? -21.992 2.045 30.277 1.00 89.00 89 ASP A N 1
ATOM 714 C CA . ASP A 1 89 ? -22.462 1.061 31.265 1.00 89.00 89 ASP A CA 1
ATOM 715 C C . ASP A 1 89 ? -23.827 0.470 30.886 1.00 89.00 89 ASP A C 1
ATOM 717 O O . ASP A 1 89 ? -23.997 -0.752 30.862 1.00 89.00 89 ASP A O 1
ATOM 721 N N . ILE A 1 90 ? -24.789 1.326 30.518 1.00 85.06 90 ILE A N 1
ATOM 722 C CA . ILE A 1 90 ? -26.110 0.881 30.050 1.00 85.06 90 ILE A CA 1
ATOM 723 C C . ILE A 1 90 ? -25.948 -0.004 28.814 1.00 85.06 90 ILE A C 1
ATOM 725 O O . ILE A 1 90 ? -26.552 -1.072 28.734 1.00 85.06 90 ILE A O 1
ATOM 729 N N . ALA A 1 91 ? -25.103 0.397 27.866 1.00 85.75 91 ALA A N 1
ATOM 730 C CA . ALA A 1 91 ? -24.920 -0.366 26.644 1.00 85.75 91 ALA A CA 1
ATOM 731 C C . ALA A 1 91 ? -24.277 -1.734 26.887 1.00 85.75 91 ALA A C 1
ATOM 733 O O . ALA A 1 91 ? -24.741 -2.737 26.347 1.00 85.75 91 ALA A O 1
ATOM 734 N N . VAL A 1 92 ? -23.257 -1.796 27.743 1.00 88.25 92 VAL A N 1
ATOM 735 C CA . VAL A 1 92 ? -22.616 -3.050 28.157 1.00 88.25 92 VAL A CA 1
ATOM 736 C C . VAL A 1 92 ? -23.620 -3.978 28.845 1.00 88.25 92 VAL A C 1
ATOM 738 O O . VAL A 1 92 ? -23.654 -5.164 28.525 1.00 88.25 92 VAL A O 1
ATOM 741 N N . SER A 1 93 ? -24.500 -3.447 29.705 1.00 87.06 93 SER A N 1
ATOM 742 C CA . SER A 1 93 ? -25.566 -4.235 30.352 1.00 87.06 93 SER A CA 1
ATOM 743 C C . SER A 1 93 ? -26.568 -4.854 29.364 1.00 87.06 93 SER A C 1
ATOM 745 O O . SER A 1 93 ? -27.301 -5.777 29.712 1.00 87.06 93 SER A O 1
ATOM 747 N N . ARG A 1 94 ? -26.575 -4.369 28.117 1.00 85.75 94 ARG A N 1
ATOM 748 C CA . ARG A 1 94 ? -27.404 -4.834 27.000 1.00 85.75 94 ARG A CA 1
ATOM 749 C C . ARG A 1 94 ? -26.566 -5.526 25.920 1.00 85.75 94 ARG A C 1
ATOM 751 O O . ARG A 1 94 ? -26.824 -5.350 24.733 1.00 85.75 94 ARG A O 1
ATOM 758 N N . PHE A 1 95 ? -25.541 -6.283 26.316 1.00 84.88 95 PHE A N 1
ATOM 759 C CA . PHE A 1 95 ? -24.722 -7.119 25.424 1.00 84.88 95 PHE A CA 1
ATOM 760 C C . PHE A 1 95 ? -24.176 -6.377 24.192 1.00 84.88 95 PHE A C 1
ATOM 762 O O . PHE A 1 95 ? -24.317 -6.830 23.052 1.00 84.88 95 PHE A O 1
ATOM 769 N N . LEU A 1 96 ? -23.546 -5.223 24.428 1.00 89.06 96 LEU A N 1
ATOM 770 C CA . LEU A 1 96 ? -22.947 -4.394 23.385 1.00 89.06 96 LEU A CA 1
ATOM 771 C C . LEU A 1 96 ? -21.993 -5.193 22.481 1.00 89.06 96 LEU A C 1
ATOM 773 O O . LEU A 1 96 ? -21.090 -5.857 22.994 1.00 89.06 96 LEU A O 1
ATOM 777 N N . ARG A 1 97 ? -22.147 -5.088 21.151 1.00 88.88 97 ARG A N 1
ATOM 778 C CA . ARG A 1 97 ? -21.235 -5.723 20.171 1.00 88.88 97 ARG A CA 1
ATOM 779 C C . ARG A 1 97 ? -20.219 -4.766 19.550 1.00 88.88 97 ARG A C 1
ATOM 781 O O . ARG A 1 97 ? -19.060 -5.138 19.390 1.00 88.88 97 ARG A O 1
ATOM 788 N N . GLU A 1 98 ? -20.605 -3.539 19.215 1.00 91.25 98 GLU A N 1
ATOM 789 C CA . GLU A 1 98 ? -19.693 -2.524 18.673 1.00 91.25 98 GLU A CA 1
ATOM 790 C C . GLU A 1 98 ? -19.785 -1.217 19.463 1.00 91.25 98 GLU A C 1
ATOM 792 O O . GLU A 1 98 ? -20.846 -0.609 19.547 1.00 91.25 98 GLU A O 1
ATOM 797 N N . LEU A 1 99 ? -18.658 -0.734 19.983 1.00 92.12 99 LEU A N 1
ATOM 798 C CA . LEU A 1 99 ? -18.546 0.595 20.577 1.00 92.12 99 LEU A CA 1
ATOM 799 C C . LEU A 1 99 ? -17.624 1.469 19.732 1.00 92.12 99 LEU A C 1
ATOM 801 O O . LEU A 1 99 ? -16.463 1.125 19.512 1.00 92.12 99 LEU A O 1
ATOM 805 N N . SER A 1 100 ? -18.099 2.643 19.318 1.00 91.44 100 SER A N 1
ATOM 806 C CA . SER A 1 100 ? -17.256 3.674 18.719 1.00 91.44 100 SER A CA 1
ATOM 807 C C . SER A 1 100 ? -17.411 5.003 19.442 1.00 91.44 100 SER A C 1
ATOM 809 O O . SER A 1 100 ? -18.496 5.564 19.497 1.00 91.44 100 SER A O 1
ATOM 811 N N . ILE A 1 101 ? -16.316 5.542 19.967 1.00 89.25 101 ILE A N 1
ATOM 812 C CA . ILE A 1 101 ? -16.281 6.830 20.656 1.00 89.25 101 ILE A CA 1
ATOM 813 C C . ILE A 1 101 ? -15.327 7.751 19.898 1.00 89.25 101 ILE A C 1
ATOM 815 O O . ILE A 1 101 ? -14.140 7.456 19.766 1.00 89.25 101 ILE A O 1
ATOM 819 N N . ARG A 1 102 ? -15.836 8.879 19.393 1.00 86.12 102 ARG A N 1
ATOM 820 C CA . ARG A 1 102 ? -15.061 9.859 18.620 1.00 86.12 102 ARG A CA 1
ATOM 821 C C . ARG A 1 102 ? -15.154 11.251 19.223 1.00 86.12 102 ARG A C 1
ATOM 823 O O . ARG A 1 102 ? -16.240 11.762 19.481 1.00 86.12 102 ARG A O 1
ATOM 830 N N . TYR A 1 103 ? -14.011 11.902 19.368 1.00 79.19 103 TYR A N 1
ATOM 831 C CA . TYR A 1 103 ? -13.901 13.277 19.829 1.00 79.19 103 TYR A CA 1
ATOM 832 C C . TYR A 1 103 ? -13.839 14.257 18.644 1.00 79.19 103 TYR A C 1
ATOM 834 O O . TYR A 1 103 ? -12.919 14.195 17.821 1.00 79.19 103 TYR A O 1
ATOM 842 N N . LEU A 1 104 ? -14.797 15.185 18.562 1.00 69.75 104 LEU A N 1
ATOM 843 C CA . LEU A 1 104 ? -14.829 16.261 17.568 1.00 69.75 104 LEU A CA 1
ATOM 844 C C . LEU A 1 104 ? -14.043 17.482 18.050 1.00 69.75 104 LEU A C 1
ATOM 846 O O . LEU A 1 104 ? -14.322 18.059 19.098 1.00 69.75 104 LEU A O 1
ATOM 850 N N . LEU A 1 105 ? -13.114 17.940 17.213 1.00 58.81 105 LEU A N 1
ATOM 851 C CA . LEU A 1 105 ? -12.464 19.240 17.355 1.00 58.81 105 LEU A CA 1
ATOM 852 C C . LEU A 1 105 ? -13.312 20.282 16.610 1.00 58.81 105 LEU A C 1
ATOM 854 O O . LEU A 1 105 ? -13.378 20.245 15.384 1.00 58.81 105 LEU A O 1
ATOM 858 N N . LYS A 1 106 ? -13.956 21.219 17.318 1.00 52.00 106 LYS A N 1
ATOM 859 C CA . LYS A 1 106 ? -14.519 22.418 16.673 1.00 52.00 106 LYS A CA 1
ATOM 860 C C . LYS A 1 106 ? -13.405 23.453 16.454 1.00 52.00 106 LYS A C 1
ATOM 862 O O . LYS A 1 106 ? -12.706 23.813 17.392 1.00 52.00 106 LYS A O 1
ATOM 867 N N . ASN A 1 107 ? -13.284 23.943 15.219 1.00 42.12 107 ASN A N 1
ATOM 868 C CA . ASN A 1 107 ? -12.551 25.155 14.815 1.00 42.12 107 ASN A CA 1
ATOM 869 C C . ASN A 1 107 ? -11.035 25.216 15.080 1.00 42.12 107 ASN A C 1
ATOM 871 O O . ASN A 1 107 ? -10.506 26.304 15.271 1.00 42.12 107 ASN A O 1
ATOM 875 N N . GLY A 1 108 ? -10.310 24.095 15.073 1.00 43.09 108 GLY A N 1
ATOM 876 C CA . GLY A 1 108 ? -8.833 24.111 15.097 1.00 43.09 108 GLY A CA 1
ATOM 877 C C . GLY A 1 108 ? -8.194 24.566 16.417 1.00 43.09 108 GLY A C 1
ATOM 878 O O . GLY A 1 108 ? -7.008 24.335 16.628 1.00 43.09 108 GLY A O 1
ATOM 879 N N . TYR A 1 109 ? -8.973 25.112 17.348 1.00 44.00 109 TYR A N 1
ATOM 880 C CA . TYR A 1 109 ? -8.541 25.382 18.707 1.00 44.00 109 TYR A CA 1
ATOM 881 C C . TYR A 1 109 ? -8.942 24.208 19.585 1.00 44.00 109 TYR A C 1
ATOM 883 O O . TYR A 1 109 ? -10.119 23.922 19.811 1.00 44.00 109 TYR A O 1
ATOM 891 N N . ALA A 1 110 ? -7.938 23.507 20.101 1.00 47.44 110 ALA A N 1
ATOM 892 C CA . ALA A 1 110 ? -8.133 22.645 21.243 1.00 47.44 110 ALA A CA 1
ATOM 893 C C . ALA A 1 110 ? -8.731 23.485 22.375 1.00 47.44 110 ALA A C 1
ATOM 895 O O . ALA A 1 110 ? -8.023 24.277 22.996 1.00 47.44 110 ALA A O 1
ATOM 896 N N . LEU A 1 111 ? -10.013 23.292 22.690 1.00 48.16 111 LEU A N 1
ATOM 897 C CA . LEU A 1 111 ? -10.468 23.614 24.033 1.00 48.16 111 LEU A CA 1
ATOM 898 C C . LEU A 1 111 ? -9.510 22.884 24.973 1.00 48.16 111 LEU A C 1
ATOM 900 O O . LEU A 1 111 ? -9.372 21.661 24.893 1.00 48.16 111 LEU A O 1
ATOM 904 N N . ARG A 1 112 ? -8.810 23.647 25.818 1.00 48.41 112 ARG A N 1
ATOM 905 C CA . ARG A 1 112 ? -7.923 23.166 26.887 1.00 48.41 112 ARG A CA 1
ATOM 906 C C . ARG A 1 112 ? -8.723 22.426 27.972 1.00 48.41 112 ARG A C 1
ATOM 908 O O . ARG A 1 112 ? -8.449 22.584 29.157 1.00 48.41 112 ARG A O 1
ATOM 915 N N . SER A 1 113 ? -9.740 21.649 27.598 1.00 53.56 113 SER A N 1
ATOM 916 C CA . SER A 1 113 ? -10.375 20.718 28.513 1.00 53.56 113 SER A CA 1
ATOM 917 C C . SER A 1 113 ? -9.323 19.679 28.874 1.00 53.56 113 SER A C 1
ATOM 919 O O . SER A 1 113 ? -8.957 18.838 28.053 1.00 53.56 113 SER A O 1
ATOM 921 N N . ARG A 1 114 ? -8.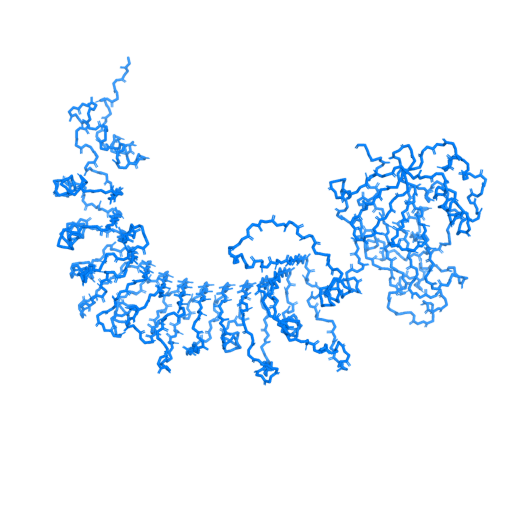785 19.810 30.089 1.00 57.97 114 ARG A N 1
ATOM 922 C CA . ARG A 1 114 ? -7.836 18.872 30.699 1.00 57.97 114 ARG A CA 1
ATOM 923 C C . ARG A 1 114 ? -8.517 17.583 31.166 1.00 57.97 114 ARG A C 1
ATOM 925 O O . ARG A 1 114 ? -7.829 16.683 31.631 1.00 57.97 114 ARG A O 1
ATOM 932 N N . VAL A 1 115 ? -9.847 17.501 31.088 1.00 71.31 115 VAL A N 1
ATOM 933 C CA . VAL A 1 115 ? -10.592 16.364 31.627 1.00 71.31 115 VAL A CA 1
ATOM 934 C C . VAL A 1 115 ? -10.471 15.180 30.676 1.00 71.31 115 VAL A C 1
ATOM 936 O O . VAL A 1 115 ? -10.878 15.255 29.514 1.00 71.31 115 VAL A O 1
ATOM 939 N N . LEU A 1 116 ? -9.906 14.091 31.190 1.00 77.19 116 LEU A N 1
ATOM 940 C CA . LEU A 1 116 ? -9.806 12.820 30.492 1.00 77.19 116 LEU A CA 1
ATOM 941 C C . LEU A 1 116 ? -11.090 12.008 30.701 1.00 77.19 116 LEU A C 1
ATOM 943 O O . LEU A 1 116 ? -11.606 11.897 31.812 1.00 77.19 116 LEU A O 1
ATOM 947 N N . LEU A 1 117 ? -11.603 11.432 29.621 1.00 82.81 117 LEU A N 1
ATOM 948 C CA . LEU A 1 117 ? -12.627 10.402 29.636 1.00 82.81 117 LEU A CA 1
ATOM 949 C C . LEU A 1 117 ? -11.945 9.061 29.898 1.00 82.81 117 LEU A C 1
ATOM 951 O O . LEU A 1 117 ? -11.348 8.496 28.985 1.00 82.81 117 LEU A O 1
ATOM 955 N N . SER A 1 118 ? -12.057 8.550 31.122 1.00 86.62 118 SER A N 1
ATOM 956 C CA . SER A 1 118 ? -11.845 7.126 31.378 1.00 86.62 118 SER A CA 1
ATOM 957 C C . SER A 1 118 ? -13.106 6.340 31.030 1.00 86.62 118 SER A C 1
ATOM 959 O O . SER A 1 118 ? -14.224 6.818 31.234 1.00 86.62 118 SER A O 1
ATOM 961 N N . LEU A 1 119 ? -12.930 5.151 30.468 1.00 88.19 119 LEU A N 1
ATOM 962 C CA . LEU A 1 119 ? -14.029 4.236 30.168 1.00 88.19 119 LEU A CA 1
ATOM 963 C C . LEU A 1 119 ? -14.367 3.403 31.414 1.00 88.19 119 LEU A C 1
ATOM 965 O O . LEU A 1 119 ? -13.486 3.190 32.249 1.00 88.19 119 LEU A O 1
ATOM 969 N N . PRO A 1 120 ? -15.628 2.976 31.589 1.00 89.38 120 PRO A N 1
ATOM 970 C CA . PRO A 1 120 ? -16.010 2.180 32.748 1.00 89.38 120 PRO A CA 1
ATOM 971 C C . PRO A 1 120 ? -15.381 0.780 32.703 1.00 89.38 120 PRO A C 1
ATOM 973 O O . PRO A 1 120 ? -15.159 0.220 31.630 1.00 89.38 120 PRO A O 1
ATOM 976 N N . ILE A 1 121 ? -15.135 0.194 33.881 1.00 88.38 121 ILE A N 1
ATOM 977 C CA . ILE A 1 121 ? -14.548 -1.154 34.031 1.00 88.38 121 ILE A CA 1
ATOM 978 C C . ILE A 1 121 ? -15.419 -2.217 33.349 1.00 88.38 121 ILE A C 1
ATOM 980 O O . ILE A 1 121 ? -14.886 -3.153 32.760 1.00 88.38 121 ILE A O 1
ATOM 984 N N . SER A 1 122 ? -16.743 -2.027 33.372 1.00 90.50 122 SER A N 1
ATOM 985 C CA . SER A 1 122 ? -17.734 -2.885 32.710 1.00 90.50 122 SER A CA 1
ATOM 986 C C . SER A 1 122 ? -17.420 -3.114 31.228 1.00 90.50 122 SER A C 1
ATOM 988 O O . SER A 1 122 ? -17.612 -4.212 30.713 1.00 90.50 122 SER A O 1
ATOM 990 N N . LEU A 1 123 ? -16.877 -2.104 30.540 1.00 92.06 123 LEU A N 1
ATOM 991 C CA . LEU A 1 123 ? -16.500 -2.220 29.138 1.00 92.06 123 LEU A CA 1
ATOM 992 C C . LEU A 1 123 ? -15.368 -3.227 28.943 1.00 92.06 123 LEU A C 1
ATOM 994 O O . LEU A 1 123 ? -15.419 -4.002 27.996 1.00 92.06 123 LEU A O 1
ATOM 998 N N . TYR A 1 124 ? -14.370 -3.220 29.829 1.00 89.69 124 TYR A N 1
ATOM 999 C CA . TYR A 1 124 ? -13.183 -4.076 29.743 1.00 89.69 124 TYR A CA 1
ATOM 1000 C C . TYR A 1 124 ? -13.449 -5.531 30.141 1.00 89.69 124 TYR A C 1
ATOM 1002 O O . TYR A 1 124 ? -12.605 -6.384 29.886 1.00 89.69 124 TYR A O 1
ATOM 1010 N N . THR A 1 125 ? -14.603 -5.824 30.740 1.00 90.44 125 THR A N 1
ATOM 1011 C CA . THR A 1 125 ? -15.066 -7.184 31.064 1.00 90.44 125 THR A CA 1
ATOM 1012 C C . THR A 1 125 ? -16.229 -7.633 30.170 1.00 90.44 125 THR A C 1
ATOM 1014 O O . THR A 1 125 ? -16.869 -8.655 30.427 1.00 90.44 125 THR A O 1
ATOM 1017 N N . CYS A 1 126 ? -16.534 -6.868 29.116 1.00 89.94 126 CYS A N 1
ATOM 1018 C CA . CYS A 1 126 ? -17.669 -7.118 28.239 1.00 89.94 126 CYS A CA 1
ATOM 1019 C C . CYS A 1 126 ? -17.404 -8.297 27.292 1.00 89.94 126 CYS A C 1
ATOM 1021 O O . CYS A 1 126 ? -16.674 -8.188 26.306 1.00 89.94 126 CYS A O 1
ATOM 1023 N N . VAL A 1 127 ? -18.069 -9.424 27.552 1.00 92.12 127 VAL A N 1
ATOM 1024 C CA . VAL A 1 127 ? -17.897 -10.663 26.778 1.00 92.12 127 VAL A CA 1
ATOM 1025 C C . VAL A 1 127 ? -18.506 -10.617 25.376 1.00 92.12 127 VAL A C 1
ATOM 1027 O O . VAL A 1 127 ? -18.091 -11.383 24.512 1.00 92.12 127 VAL A O 1
ATOM 1030 N N . SER A 1 128 ? -19.483 -9.741 25.125 1.00 91.50 128 SER A N 1
ATOM 1031 C CA . SER A 1 128 ? -20.163 -9.618 23.828 1.00 91.50 128 SER A CA 1
ATOM 1032 C C . SER A 1 128 ? -19.480 -8.648 22.863 1.00 91.50 128 SER A C 1
ATOM 1034 O O . SER A 1 128 ? -19.853 -8.608 21.688 1.00 91.50 128 SER A O 1
ATOM 1036 N N . LEU A 1 129 ? -18.515 -7.856 23.341 1.00 94.25 129 LEU A N 1
ATOM 1037 C CA . LEU A 1 129 ? -17.896 -6.789 22.565 1.00 94.25 129 LEU A CA 1
ATOM 1038 C C . LEU A 1 129 ? -16.984 -7.374 21.483 1.00 94.25 129 LEU A C 1
ATOM 1040 O O . LEU A 1 129 ? -15.974 -8.005 21.778 1.00 94.25 129 LEU A O 1
ATOM 1044 N N . MET A 1 130 ? -17.334 -7.123 20.225 1.00 94.06 130 MET A N 1
ATOM 1045 C CA . MET A 1 130 ? -16.595 -7.562 19.041 1.00 94.06 130 MET A CA 1
ATOM 1046 C C . MET A 1 130 ? -15.728 -6.449 18.454 1.00 94.06 130 MET A C 1
ATOM 1048 O O . MET A 1 130 ? -14.647 -6.707 17.934 1.00 94.06 130 MET A O 1
ATOM 1052 N N . THR A 1 131 ? -16.187 -5.198 18.521 1.00 95.06 131 THR A N 1
ATOM 1053 C CA . THR A 1 131 ? -15.493 -4.055 17.917 1.00 95.06 131 T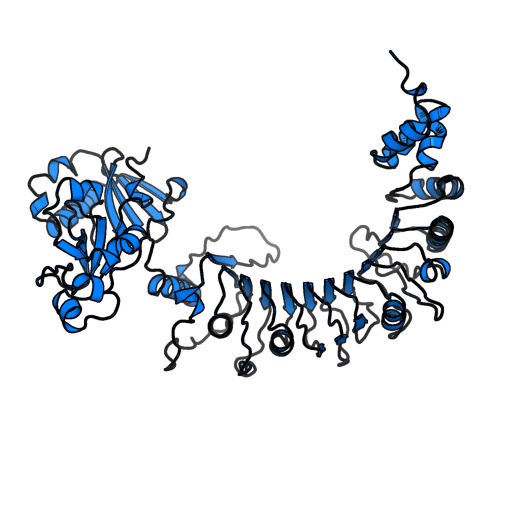HR A CA 1
ATOM 1054 C C . THR A 1 131 ? -15.400 -2.886 18.889 1.00 95.06 131 THR A C 1
ATOM 1056 O O . THR A 1 131 ? -16.418 -2.401 19.377 1.00 95.06 131 THR A O 1
ATOM 1059 N N . LEU A 1 132 ? -14.187 -2.380 19.114 1.00 96.31 132 LEU A N 1
ATOM 1060 C CA . LEU A 1 132 ? -13.926 -1.199 19.936 1.00 96.31 132 LEU A CA 1
ATOM 1061 C C . LEU A 1 132 ? -13.139 -0.160 19.134 1.00 96.31 132 LEU A C 1
ATOM 1063 O O . LEU A 1 132 ? -12.020 -0.420 18.700 1.00 96.31 132 LEU A O 1
ATOM 1067 N N . LYS A 1 133 ? -13.716 1.030 18.940 1.00 95.56 133 LYS A N 1
ATOM 1068 C CA . LYS A 1 133 ? -13.114 2.129 18.171 1.00 95.56 133 LYS A CA 1
ATOM 1069 C C . LYS A 1 133 ? -13.065 3.410 18.992 1.00 95.56 133 LYS A C 1
ATOM 1071 O O . LYS A 1 133 ? -14.089 4.057 19.186 1.00 95.56 133 LYS A O 1
ATOM 1076 N N . LEU A 1 134 ? -11.883 3.823 19.419 1.00 93.38 134 LEU A N 1
ATOM 1077 C CA . LEU A 1 134 ? -11.660 5.033 20.205 1.00 93.38 134 LEU A CA 1
ATOM 1078 C C . LEU A 1 134 ? -10.847 6.033 19.382 1.00 93.38 134 LEU A C 1
ATOM 1080 O O . LEU A 1 134 ? -9.751 5.714 18.931 1.00 93.38 134 LEU A O 1
ATOM 1084 N N . ASP A 1 135 ? -11.362 7.246 19.185 1.00 90.06 135 ASP A N 1
ATOM 1085 C CA . ASP A 1 135 ? -10.650 8.312 18.474 1.00 90.06 135 ASP A CA 1
ATOM 1086 C C . ASP A 1 135 ? -10.729 9.647 19.217 1.00 90.06 135 ASP A C 1
ATOM 1088 O O . ASP A 1 135 ? -11.733 10.354 19.128 1.00 90.06 135 ASP A O 1
ATOM 1092 N N . GLY A 1 136 ? -9.668 10.034 19.927 1.00 85.69 136 GLY A N 1
ATOM 1093 C CA . GLY A 1 136 ? -9.626 11.331 20.597 1.00 85.69 136 GLY A CA 1
ATOM 1094 C C . GLY A 1 136 ? -8.584 11.476 21.701 1.00 85.69 136 GLY A C 1
ATOM 1095 O O . GLY A 1 136 ? -8.459 10.624 22.572 1.00 85.69 136 GLY A O 1
ATOM 1096 N N . LYS A 1 137 ? -7.932 12.645 21.735 1.00 80.19 137 LYS A N 1
ATOM 1097 C CA . LYS A 1 137 ? -6.861 13.007 22.690 1.00 80.19 137 LYS A CA 1
ATOM 1098 C C . LYS A 1 137 ? -7.248 13.085 24.160 1.00 80.19 137 LYS A C 1
ATOM 1100 O O . LYS A 1 137 ? -6.378 13.081 25.025 1.00 80.19 137 LYS A O 1
ATOM 1105 N N . ASN A 1 138 ? -8.543 13.203 24.424 1.00 80.94 138 ASN A N 1
ATOM 1106 C CA . ASN A 1 138 ? -9.085 13.263 25.774 1.00 80.94 138 ASN A CA 1
ATOM 1107 C C . ASN A 1 138 ? -9.627 11.903 26.223 1.00 80.94 138 ASN A C 1
ATOM 1109 O O . ASN A 1 138 ? -10.257 11.842 27.266 1.00 80.94 138 ASN A O 1
ATOM 1113 N N . ILE A 1 139 ? -9.428 10.828 25.456 1.00 86.56 139 ILE A N 1
ATOM 1114 C CA . ILE A 1 139 ? -9.813 9.472 25.856 1.00 86.56 139 ILE A CA 1
ATOM 1115 C C . ILE A 1 139 ? -8.607 8.826 26.538 1.00 86.56 139 ILE A C 1
ATOM 1117 O O . ILE A 1 139 ? -7.539 8.741 25.930 1.00 86.56 139 ILE A O 1
ATOM 1121 N N . ALA A 1 140 ? -8.787 8.398 27.785 1.00 87.81 140 ALA A N 1
ATOM 1122 C CA . ALA A 1 140 ? -7.805 7.647 28.553 1.00 87.81 140 ALA A CA 1
ATOM 1123 C C . ALA A 1 140 ? -8.131 6.148 28.497 1.00 87.81 140 ALA A C 1
ATOM 1125 O O . ALA A 1 140 ? -9.198 5.711 28.936 1.00 87.81 140 ALA A O 1
ATOM 1126 N N . VAL A 1 141 ? -7.198 5.376 27.949 1.00 87.44 141 VAL A N 1
ATOM 1127 C CA . VAL A 1 141 ? -7.188 3.915 27.951 1.00 87.44 141 VAL A CA 1
ATOM 1128 C C . VAL A 1 141 ? -6.535 3.473 29.254 1.00 87.44 141 VAL A C 1
ATOM 1130 O O . VAL A 1 141 ? -5.326 3.260 29.333 1.00 87.44 141 VAL A O 1
ATOM 1133 N N . ASP A 1 142 ? -7.371 3.433 30.286 1.00 86.12 142 ASP A N 1
ATOM 1134 C CA . ASP A 1 142 ? -7.039 2.940 31.618 1.00 86.12 142 ASP A CA 1
ATOM 1135 C C . ASP A 1 142 ? -7.537 1.503 31.754 1.00 86.12 142 ASP A C 1
ATOM 1137 O O . ASP A 1 142 ? -8.747 1.276 31.830 1.00 86.12 142 ASP A O 1
ATOM 1141 N N . VAL A 1 143 ? -6.619 0.541 31.672 1.00 85.44 143 VAL A N 1
ATOM 1142 C CA . VAL A 1 143 ? -6.953 -0.881 31.539 1.00 85.44 143 VAL A CA 1
ATOM 1143 C C . VAL A 1 143 ? -6.818 -1.554 32.904 1.00 85.44 143 VAL A C 1
ATOM 1145 O O . VAL A 1 143 ? -5.711 -1.601 33.444 1.00 85.44 143 VAL A O 1
ATOM 1148 N N . PRO A 1 144 ? -7.912 -2.078 33.485 1.00 86.69 144 PRO A N 1
ATOM 1149 C CA . PRO A 1 144 ? -7.847 -2.791 34.753 1.00 86.69 144 PRO A CA 1
ATOM 1150 C C . PRO A 1 144 ? -7.151 -4.147 34.575 1.00 86.69 144 PRO A C 1
ATOM 1152 O O . PRO A 1 144 ? -7.237 -4.763 33.516 1.00 86.69 144 PRO A O 1
ATOM 1155 N N . GLN A 1 145 ? -6.531 -4.670 35.637 1.00 84.81 145 GLN A N 1
ATOM 1156 C CA . GLN A 1 145 ? -5.903 -6.004 35.614 1.00 84.81 145 GLN A CA 1
ATOM 1157 C C . GLN A 1 145 ? -6.896 -7.147 35.353 1.00 84.81 145 GLN A C 1
ATOM 1159 O O . GLN A 1 145 ? -6.498 -8.221 34.922 1.00 84.81 145 GLN A O 1
ATOM 1164 N N . THR A 1 146 ? -8.186 -6.917 35.592 1.00 84.50 146 THR A N 1
ATOM 1165 C CA . THR A 1 146 ? -9.275 -7.874 35.353 1.00 84.50 146 THR A CA 1
ATOM 1166 C C . THR A 1 146 ? -9.813 -7.845 33.919 1.00 84.50 146 THR A C 1
AT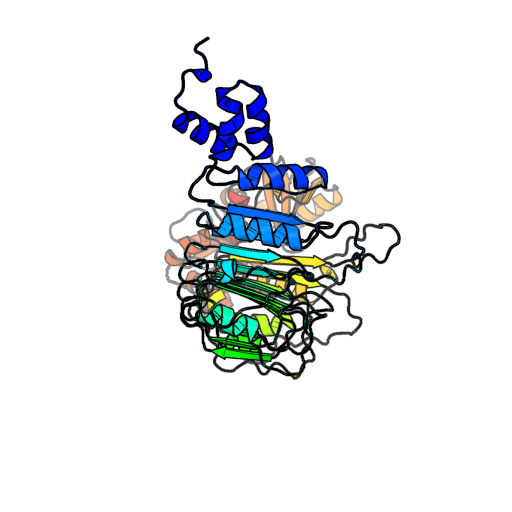OM 1168 O O . THR A 1 146 ? -10.884 -8.396 33.664 1.00 84.50 146 THR A O 1
ATOM 1171 N N . VAL A 1 147 ? -9.128 -7.169 32.990 1.00 88.81 147 VAL A N 1
ATOM 1172 C CA . VAL A 1 147 ? -9.557 -7.060 31.591 1.00 88.81 147 VAL A CA 1
ATOM 1173 C C . VAL A 1 147 ? -9.757 -8.444 30.966 1.00 88.81 147 VAL A C 1
ATOM 1175 O O . VAL A 1 147 ? -8.922 -9.335 31.078 1.00 88.81 147 VAL A O 1
ATOM 1178 N N . CYS A 1 148 ? -10.899 -8.631 30.312 1.00 90.12 148 CYS A N 1
ATOM 1179 C CA . CYS A 1 148 ? -11.246 -9.866 29.628 1.00 90.12 148 CYS A CA 1
ATOM 1180 C C . CYS A 1 148 ? -12.225 -9.547 28.497 1.00 90.12 148 CYS A C 1
ATOM 1182 O O . CYS A 1 148 ? -13.408 -9.291 28.731 1.00 90.12 148 CYS A O 1
ATOM 1184 N N . LEU A 1 149 ? -11.720 -9.559 27.262 1.00 92.19 149 LEU A N 1
ATOM 1185 C CA . LEU A 1 149 ? -12.486 -9.245 26.056 1.00 92.19 149 LEU A CA 1
ATOM 1186 C C . LEU A 1 149 ? -12.430 -10.435 25.082 1.00 92.19 149 LEU A C 1
ATOM 1188 O O . LEU A 1 149 ? -11.789 -10.361 24.030 1.00 92.19 149 LEU A O 1
ATOM 1192 N N . PRO A 1 150 ? -13.090 -11.561 25.420 1.00 92.06 150 PRO A N 1
ATOM 1193 C CA . PRO A 1 150 ? -12.921 -12.832 24.716 1.00 92.06 150 PRO A CA 1
ATOM 1194 C C . PRO A 1 150 ? -13.448 -12.824 23.277 1.00 92.06 150 PRO A C 1
ATOM 1196 O O . PRO A 1 150 ? -13.006 -13.644 22.479 1.00 92.06 150 PRO A O 1
ATOM 1199 N N . SER A 1 151 ? -14.370 -11.916 22.942 1.00 93.88 151 SER A N 1
ATOM 1200 C CA . SER A 1 151 ? -15.005 -11.832 21.618 1.00 93.88 151 SER A CA 1
ATOM 1201 C C . SER A 1 151 ? -14.459 -10.701 20.743 1.00 93.88 151 SER A C 1
ATOM 1203 O O . SER A 1 151 ? -14.957 -10.508 19.634 1.00 93.88 151 SER A O 1
ATOM 1205 N N . LEU A 1 152 ? -13.472 -9.931 21.218 1.00 96.38 152 LEU A N 1
ATOM 1206 C CA . LEU A 1 152 ? -13.014 -8.728 20.526 1.00 96.38 152 LEU A CA 1
ATOM 1207 C C . LEU A 1 152 ? -12.178 -9.087 19.295 1.00 96.38 152 LEU A C 1
ATOM 1209 O O . LEU A 1 152 ? -11.036 -9.524 19.411 1.00 96.38 152 LEU A O 1
ATOM 1213 N N . THR A 1 153 ? -12.734 -8.847 18.110 1.00 96.50 153 THR A N 1
ATOM 1214 C CA . THR A 1 153 ? -12.088 -9.120 16.820 1.00 96.50 153 THR A CA 1
ATOM 1215 C C . THR A 1 153 ? -11.440 -7.881 16.210 1.00 96.50 153 THR A C 1
ATOM 1217 O O . THR A 1 153 ? -10.528 -8.004 15.392 1.00 96.50 153 THR A O 1
ATOM 1220 N N . THR A 1 154 ? -11.910 -6.677 16.555 1.00 97.25 154 THR A N 1
ATOM 1221 C CA . THR A 1 154 ? -11.429 -5.415 15.974 1.00 97.25 154 THR A CA 1
ATOM 1222 C C . THR A 1 154 ? -11.203 -4.350 17.039 1.00 97.25 154 THR A C 1
ATOM 1224 O O . THR A 1 154 ? -12.133 -3.943 17.736 1.00 97.25 154 THR A O 1
ATOM 1227 N N . LEU A 1 155 ? -9.974 -3.836 17.104 1.00 97.25 155 LEU A N 1
ATOM 1228 C CA . LEU A 1 155 ? -9.563 -2.769 18.009 1.00 97.25 155 LEU A CA 1
ATOM 1229 C C . LEU A 1 155 ? -8.948 -1.603 17.226 1.00 97.25 155 LEU A C 1
ATOM 1231 O O . LEU A 1 155 ? -7.974 -1.756 16.491 1.00 97.25 155 LEU A O 1
ATOM 1235 N N . GLU A 1 156 ? -9.505 -0.410 17.399 1.00 96.75 156 GLU A N 1
ATOM 1236 C CA . GLU A 1 156 ? -9.035 0.819 16.767 1.00 96.75 156 GLU A CA 1
ATOM 1237 C C . GLU A 1 156 ? -8.780 1.885 17.835 1.00 96.75 156 GLU A C 1
ATOM 1239 O O . GLU A 1 156 ? -9.705 2.352 18.494 1.00 96.75 156 GLU A O 1
ATOM 1244 N N . LEU A 1 157 ? -7.522 2.295 17.981 1.00 94.00 157 LEU A N 1
ATOM 1245 C CA . LEU A 1 157 ? -7.068 3.282 18.955 1.00 94.00 157 LEU A CA 1
ATOM 1246 C C . LEU A 1 157 ? -6.404 4.448 18.221 1.00 94.00 157 LEU A C 1
ATOM 1248 O O . LEU A 1 157 ? -5.287 4.351 17.713 1.00 94.00 157 LEU A O 1
ATOM 1252 N N . LYS A 1 158 ? -7.097 5.582 18.141 1.00 91.12 158 LYS A N 1
ATOM 1253 C CA . LYS A 1 158 ? -6.642 6.776 17.425 1.00 91.12 158 LYS A CA 1
ATOM 1254 C C . LYS A 1 158 ? -6.501 7.952 18.383 1.00 91.12 158 LYS A C 1
ATOM 1256 O O . LYS A 1 158 ? -7.461 8.407 18.991 1.00 91.12 158 LYS A O 1
ATOM 1261 N N . ARG A 1 159 ? -5.293 8.506 18.465 1.00 87.00 159 ARG A N 1
ATOM 1262 C CA . ARG A 1 159 ? -4.960 9.699 19.254 1.00 87.00 159 ARG A CA 1
ATOM 1263 C C . ARG A 1 159 ? -5.364 9.570 20.728 1.00 87.00 159 ARG A C 1
ATOM 1265 O O . ARG A 1 159 ? -5.687 10.585 21.315 1.00 87.00 159 ARG A O 1
ATOM 1272 N N . VAL A 1 160 ? -5.409 8.364 21.291 1.00 88.06 160 VAL A N 1
ATOM 1273 C CA . VAL A 1 160 ? -5.777 8.127 22.698 1.00 88.06 160 VAL A CA 1
ATOM 1274 C C . VAL A 1 160 ? -4.581 8.362 23.625 1.00 88.06 160 VAL A C 1
ATOM 1276 O O . VAL A 1 160 ? -3.442 8.378 23.159 1.00 88.06 160 VAL A O 1
ATOM 1279 N N . LYS A 1 161 ? -4.838 8.533 24.925 1.00 87.12 161 LYS A N 1
ATOM 1280 C CA . LYS A 1 161 ? -3.818 8.529 25.983 1.00 87.12 161 LYS A CA 1
ATOM 1281 C C . LYS A 1 161 ? -3.893 7.230 26.767 1.00 87.12 161 LYS A C 1
ATOM 1283 O O . LYS A 1 161 ? -4.993 6.746 27.007 1.00 87.12 161 LYS A O 1
ATOM 1288 N N . TYR A 1 162 ? -2.761 6.700 27.195 1.00 86.38 162 TYR A N 1
ATOM 1289 C CA . TYR A 1 162 ? -2.699 5.485 28.012 1.00 86.38 162 TYR A CA 1
ATOM 1290 C C . TYR A 1 162 ? -2.447 5.858 29.474 1.00 86.38 162 TYR A C 1
ATOM 1292 O O . TYR A 1 162 ? -1.861 6.905 29.735 1.00 86.38 162 TYR A O 1
ATOM 1300 N N . SER A 1 163 ? -2.888 5.060 30.442 1.00 84.25 163 SER A N 1
ATOM 1301 C CA . SER A 1 163 ? -2.578 5.357 31.853 1.00 84.25 163 SER A CA 1
ATOM 1302 C C . SER A 1 163 ? -1.107 5.116 32.188 1.00 84.25 163 SER A C 1
ATOM 1304 O O . SER A 1 163 ? -0.510 5.857 32.966 1.00 84.25 163 SER A O 1
ATOM 1306 N N . ASN A 1 164 ? -0.523 4.084 31.586 1.00 83.88 164 ASN A N 1
ATOM 1307 C CA . ASN A 1 164 ? 0.874 3.687 31.727 1.00 83.88 164 ASN A CA 1
ATOM 1308 C C . ASN A 1 164 ? 1.359 3.017 30.426 1.00 83.88 164 ASN A C 1
ATOM 1310 O O . ASN A 1 164 ? 0.556 2.763 29.524 1.00 83.88 164 ASN A O 1
ATOM 1314 N N . GLU A 1 165 ? 2.660 2.736 30.332 1.00 80.75 165 GLU A N 1
ATOM 1315 C CA . GLU A 1 165 ? 3.273 2.076 29.164 1.00 80.75 165 GLU A CA 1
ATOM 1316 C C . GLU A 1 165 ? 2.711 0.657 28.935 1.00 80.75 165 GLU A C 1
ATOM 1318 O O . GLU A 1 165 ? 2.492 0.246 27.796 1.00 80.75 165 GLU A O 1
ATOM 1323 N N . ASP A 1 166 ? 2.376 -0.064 30.010 1.00 83.25 166 ASP A N 1
ATOM 1324 C CA . ASP A 1 166 ? 1.906 -1.455 29.946 1.00 83.25 166 ASP A CA 1
ATOM 1325 C C . ASP A 1 166 ? 0.423 -1.597 29.560 1.00 83.25 166 ASP A C 1
ATOM 1327 O O . ASP A 1 166 ? -0.031 -2.692 29.224 1.00 83.25 166 ASP A O 1
ATOM 1331 N N . SER A 1 167 ? -0.354 -0.507 29.574 1.00 87.44 167 SER A N 1
ATOM 1332 C CA . SER A 1 167 ? -1.816 -0.529 29.398 1.00 87.44 167 SER A CA 1
ATOM 1333 C C . SER A 1 167 ? -2.218 -1.169 28.071 1.00 87.44 167 SER A C 1
ATOM 1335 O O . SER A 1 167 ? -3.168 -1.948 28.010 1.00 87.44 167 SER A O 1
ATOM 1337 N N . LEU A 1 168 ? -1.485 -0.859 26.997 1.00 88.62 168 LEU A N 1
ATOM 1338 C CA . LEU A 1 168 ? -1.737 -1.447 25.685 1.00 88.62 168 LEU A CA 1
ATOM 1339 C C . LEU A 1 168 ? -1.406 -2.944 25.674 1.00 88.62 168 LEU A C 1
ATOM 1341 O O . LEU A 1 168 ? -2.217 -3.733 25.199 1.00 88.62 168 LEU A O 1
ATOM 1345 N N . GLY A 1 169 ? -0.248 -3.335 26.212 1.00 88.69 169 GLY A N 1
ATOM 1346 C CA . GLY A 1 169 ? 0.170 -4.737 26.269 1.00 88.69 169 GLY A CA 1
ATOM 1347 C C . GLY A 1 169 ? -0.804 -5.594 27.080 1.00 88.69 169 GLY A C 1
ATOM 1348 O O . GLY A 1 169 ? -1.192 -6.673 26.636 1.00 88.69 169 GLY A O 1
ATOM 1349 N N . LEU A 1 170 ? -1.274 -5.073 28.217 1.00 89.75 170 LEU A N 1
ATOM 1350 C CA . LEU A 1 170 ? -2.278 -5.716 29.064 1.00 89.75 170 LEU A CA 1
ATOM 1351 C C . LEU A 1 170 ? -3.624 -5.888 28.345 1.00 89.75 170 LEU A C 1
ATOM 1353 O O . LEU A 1 170 ? -4.240 -6.947 28.441 1.00 89.75 170 LEU A O 1
ATOM 1357 N N . LEU A 1 171 ? -4.076 -4.871 27.604 1.00 91.06 171 LEU A N 1
ATOM 1358 C CA . LEU A 1 171 ? -5.306 -4.956 26.814 1.00 91.06 171 LEU A CA 1
ATOM 1359 C C . LEU A 1 171 ? -5.191 -6.015 25.713 1.00 91.06 171 LEU A C 1
ATOM 1361 O O . LEU A 1 171 ? -6.104 -6.817 25.534 1.00 91.06 171 LEU A O 1
ATOM 1365 N N . LEU A 1 172 ? -4.075 -6.018 24.982 1.00 91.50 172 LEU A N 1
ATOM 1366 C CA . LEU A 1 172 ? -3.855 -6.924 23.855 1.00 91.50 172 LEU A CA 1
ATOM 1367 C C . LEU A 1 172 ? -3.704 -8.386 24.299 1.00 91.50 172 LEU A C 1
ATOM 1369 O O . LEU A 1 172 ? -4.242 -9.270 23.633 1.00 91.50 172 LEU A O 1
ATOM 1373 N N . SER A 1 173 ? -3.047 -8.650 25.434 1.00 89.19 173 SER A N 1
ATOM 1374 C CA . SER A 1 173 ? -2.849 -10.016 25.945 1.00 89.19 173 SER A CA 1
ATOM 1375 C C . SER A 1 173 ? -4.150 -10.713 26.363 1.00 89.19 173 SER A C 1
ATOM 1377 O O . SER A 1 173 ? -4.221 -11.940 26.335 1.00 89.19 173 SER A O 1
ATOM 1379 N N . HIS A 1 174 ? -5.203 -9.948 26.668 1.00 89.81 174 HIS A N 1
ATOM 1380 C CA . HIS A 1 174 ? -6.522 -10.456 27.070 1.00 89.81 174 HIS A CA 1
ATOM 1381 C C . HIS A 1 174 ? -7.575 -10.405 25.943 1.00 89.81 174 HIS A C 1
ATOM 1383 O O . HIS A 1 174 ? -8.777 -10.504 26.207 1.00 89.81 174 HIS A O 1
ATOM 1389 N N . CYS A 1 175 ? -7.134 -10.272 24.685 1.00 92.19 175 CYS A N 1
ATOM 1390 C CA . CYS A 1 175 ? -7.976 -10.302 23.482 1.00 92.19 175 CYS A CA 1
ATOM 1391 C C . CYS A 1 175 ? -7.579 -11.482 22.561 1.00 92.19 175 CYS A C 1
ATOM 1393 O O . CYS A 1 175 ? -6.943 -11.272 21.525 1.00 92.19 175 CYS A O 1
ATOM 1395 N N . PRO A 1 176 ? -7.933 -12.738 22.900 1.00 90.06 176 PRO A N 1
ATOM 1396 C CA . PRO A 1 176 ? -7.394 -13.929 22.232 1.00 90.06 176 PRO A CA 1
ATOM 1397 C C . PRO A 1 176 ? -7.782 -14.053 20.748 1.00 90.06 176 PRO A C 1
ATOM 1399 O O . PRO A 1 176 ? -7.020 -14.607 19.956 1.00 90.06 176 PRO A O 1
ATOM 1402 N N . VAL A 1 177 ? -8.939 -13.520 20.347 1.00 94.31 177 VAL A N 1
ATOM 1403 C CA . VAL A 1 177 ? -9.484 -13.624 18.977 1.00 94.31 177 VAL A CA 1
ATOM 1404 C C . VAL A 1 177 ? -9.277 -12.357 18.135 1.00 94.31 177 VAL A C 1
ATOM 1406 O O . VAL A 1 177 ? -9.933 -12.185 17.108 1.00 94.31 177 VAL A O 1
ATOM 1409 N N . LEU A 1 178 ? -8.389 -11.452 18.560 1.00 96.44 178 LEU A N 1
ATOM 1410 C CA . LEU A 1 178 ? -8.181 -10.171 17.889 1.00 96.44 178 LEU A CA 1
ATOM 1411 C C . LEU A 1 178 ? -7.587 -10.355 16.484 1.00 96.44 178 LEU A C 1
ATOM 1413 O O . LEU A 1 178 ? -6.444 -10.774 16.328 1.00 96.44 178 LEU A O 1
ATOM 1417 N N . GLU A 1 179 ? -8.343 -9.976 15.452 1.00 96.69 179 GLU A N 1
ATOM 1418 C CA . GLU A 1 179 ? -7.923 -10.118 14.053 1.00 96.69 179 GLU A CA 1
ATOM 1419 C C . GLU A 1 179 ? -7.439 -8.800 13.437 1.00 96.69 179 GLU A C 1
ATOM 1421 O O . GLU A 1 179 ? -6.555 -8.815 12.577 1.00 96.69 179 GLU A O 1
ATOM 1426 N N . VAL A 1 180 ? -8.002 -7.663 13.863 1.00 97.56 180 VAL A N 1
ATOM 1427 C CA . VAL A 1 180 ? -7.740 -6.336 13.284 1.00 97.56 180 VAL A CA 1
ATOM 1428 C C . VAL A 1 180 ? -7.323 -5.346 14.367 1.00 97.56 180 VAL A C 1
ATOM 1430 O O . VAL A 1 180 ? -8.090 -5.068 15.288 1.00 97.56 180 VAL A O 1
ATOM 1433 N N . LEU A 1 181 ? -6.140 -4.750 14.209 1.00 97.56 181 LEU A N 1
ATOM 1434 C CA . LEU A 1 181 ? -5.606 -3.725 15.103 1.00 97.56 181 LEU A CA 1
ATOM 1435 C C . LEU A 1 181 ? -5.182 -2.488 14.308 1.00 97.56 181 LEU A C 1
ATOM 1437 O O . LEU A 1 181 ? -4.345 -2.552 13.404 1.00 97.56 181 LEU A O 1
ATOM 1441 N N . LEU A 1 182 ? -5.739 -1.333 14.666 1.00 96.75 182 LEU A N 1
ATOM 1442 C CA . LEU A 1 182 ? -5.363 -0.045 14.092 1.00 96.75 182 LEU A CA 1
ATOM 1443 C C . LEU A 1 182 ? -4.951 0.912 15.203 1.00 96.75 182 LEU A C 1
ATOM 1445 O O . LEU A 1 182 ? -5.773 1.300 16.028 1.00 96.75 182 LEU A O 1
ATOM 1449 N N . ILE A 1 183 ? -3.697 1.357 15.174 1.00 93.88 183 ILE A N 1
ATOM 1450 C CA . ILE A 1 183 ? -3.162 2.331 16.123 1.00 93.88 183 ILE A CA 1
ATOM 1451 C C . ILE A 1 183 ? -2.725 3.581 15.361 1.00 93.88 183 ILE A C 1
ATOM 1453 O O . ILE A 1 183 ? -1.928 3.517 14.425 1.00 93.88 183 ILE A O 1
ATOM 1457 N N . LYS A 1 184 ? -3.239 4.746 15.764 1.00 91.31 184 LYS A N 1
ATOM 1458 C CA . LYS A 1 184 ? -2.799 6.051 15.256 1.00 91.31 184 LYS A CA 1
ATOM 1459 C C . LYS A 1 184 ? -2.318 6.929 16.405 1.00 91.31 184 LYS A C 1
ATOM 1461 O O . LYS A 1 184 ? -3.132 7.438 17.166 1.00 91.31 184 LYS A O 1
ATOM 1466 N N . ARG A 1 185 ? -1.020 7.188 16.456 1.00 87.25 185 ARG A N 1
ATOM 1467 C CA . ARG A 1 185 ? -0.340 8.135 17.340 1.00 87.25 185 ARG A CA 1
ATOM 1468 C C . ARG A 1 185 ? -0.059 9.410 16.541 1.00 87.25 185 ARG A C 1
ATOM 1470 O O . ARG A 1 185 ? 0.514 9.331 15.461 1.00 87.25 185 ARG A O 1
ATOM 1477 N N . SER A 1 186 ? -0.555 10.571 16.965 1.00 72.44 186 SER A N 1
ATOM 1478 C CA . SER A 1 186 ? -0.348 11.827 16.213 1.00 72.44 186 SER A CA 1
ATOM 1479 C C . SER A 1 186 ? -0.702 13.067 17.044 1.00 72.44 186 SER A C 1
ATOM 1481 O O . SER A 1 186 ? -1.622 13.802 16.672 1.00 72.44 186 SER A O 1
ATOM 1483 N N . HIS A 1 187 ? -0.090 13.236 18.215 1.00 66.19 187 HIS A N 1
ATOM 1484 C CA . HIS A 1 187 ? -0.370 14.388 19.073 1.00 66.19 187 HIS A CA 1
ATOM 1485 C C . HIS A 1 187 ? 0.813 14.683 20.001 1.00 66.19 187 HIS A C 1
ATOM 1487 O O . HIS A 1 187 ? 1.318 13.753 20.621 1.00 66.19 187 HIS A O 1
ATOM 1493 N N . GLU A 1 188 ? 1.128 15.962 20.214 1.00 61.03 188 GLU A N 1
ATOM 1494 C CA . GLU A 1 188 ? 2.083 16.499 21.214 1.00 61.03 188 GLU A CA 1
ATOM 1495 C C . GLU A 1 188 ? 1.942 15.950 22.652 1.00 61.03 188 GLU A C 1
ATOM 1497 O O . GLU A 1 188 ? 2.779 16.196 23.509 1.00 61.03 188 GLU A O 1
ATOM 1502 N N . SER A 1 189 ? 0.846 15.251 22.960 1.00 62.41 189 SER A N 1
ATOM 1503 C CA . SER A 1 189 ? 0.553 14.709 24.295 1.00 62.41 189 SER A CA 1
ATOM 1504 C C . SER A 1 189 ? 0.457 13.188 24.292 1.00 62.41 189 SER A C 1
ATOM 1506 O O . SER A 1 189 ? -0.260 12.623 25.121 1.00 62.41 189 SER A O 1
ATOM 1508 N N . ASP A 1 190 ? 1.048 12.557 23.285 1.00 74.31 190 ASP A N 1
ATOM 1509 C CA . ASP A 1 190 ? 1.311 11.130 23.292 1.00 74.31 190 ASP A CA 1
ATOM 1510 C C . ASP A 1 190 ? 2.232 10.812 24.469 1.00 74.31 190 ASP A C 1
ATOM 1512 O O . ASP A 1 190 ? 3.217 11.508 24.705 1.00 74.31 190 ASP A O 1
ATOM 1516 N N . ASN A 1 191 ? 1.853 9.809 25.245 1.00 79.31 191 ASN A N 1
ATOM 1517 C CA . ASN A 1 191 ? 2.506 9.467 26.498 1.00 79.31 191 ASN A CA 1
ATOM 1518 C C . ASN A 1 191 ? 3.085 8.051 26.491 1.00 79.31 191 ASN A C 1
ATOM 1520 O O . ASN A 1 191 ? 3.425 7.551 27.556 1.00 79.31 191 ASN A O 1
ATOM 1524 N N . VAL A 1 192 ? 3.139 7.420 25.316 1.00 79.69 192 VAL A N 1
ATOM 1525 C CA . VAL A 1 192 ? 3.738 6.101 25.111 1.00 79.69 192 VAL A CA 1
ATOM 1526 C C . VAL A 1 192 ? 5.120 6.274 24.513 1.00 79.69 192 VAL A C 1
ATOM 1528 O O . VAL A 1 192 ? 5.309 7.039 23.566 1.00 79.69 192 VAL A O 1
ATOM 1531 N N . ARG A 1 193 ? 6.086 5.520 25.012 1.00 78.56 193 ARG A N 1
ATOM 1532 C CA . ARG A 1 193 ? 7.457 5.515 24.498 1.00 78.56 193 ARG A CA 1
ATOM 1533 C C . ARG A 1 193 ? 7.608 4.460 23.408 1.00 78.56 193 ARG A C 1
ATOM 1535 O O . ARG A 1 193 ? 7.780 4.803 22.233 1.00 78.56 193 ARG A O 1
ATOM 1542 N N . ALA A 1 194 ? 7.353 3.204 23.765 1.00 80.19 194 ALA A N 1
ATOM 1543 C CA . ALA A 1 194 ? 7.422 2.051 22.874 1.00 80.19 194 ALA A CA 1
ATOM 1544 C C . ALA A 1 194 ? 6.074 1.338 22.749 1.00 80.19 194 ALA A C 1
ATOM 1546 O O . ALA A 1 194 ? 5.309 1.220 23.701 1.00 80.19 194 ALA A O 1
ATOM 1547 N N . LEU A 1 195 ? 5.782 0.832 21.552 1.00 84.81 195 LEU A N 1
ATOM 1548 C CA . LEU A 1 195 ? 4.644 -0.051 21.317 1.00 84.81 195 LEU A CA 1
ATOM 1549 C C . LEU A 1 195 ? 5.085 -1.508 21.415 1.00 84.81 195 LEU A C 1
ATOM 1551 O O . LEU A 1 195 ? 5.971 -1.925 20.674 1.00 84.81 195 LEU A O 1
ATOM 1555 N N . VAL A 1 196 ? 4.407 -2.285 22.258 1.00 88.75 196 VAL A N 1
ATOM 1556 C CA . VAL A 1 196 ? 4.532 -3.746 22.305 1.00 88.75 196 VAL A CA 1
ATOM 1557 C C . VAL A 1 196 ? 3.241 -4.356 21.772 1.00 88.75 196 VAL A C 1
ATOM 1559 O O . VAL A 1 196 ? 2.179 -4.227 22.379 1.00 88.75 196 VAL A O 1
ATOM 1562 N N . VAL A 1 197 ? 3.327 -4.993 20.607 1.00 90.06 197 VAL A N 1
ATOM 1563 C CA . VAL A 1 197 ? 2.212 -5.680 19.949 1.00 90.06 197 VAL A CA 1
ATOM 1564 C C . VAL A 1 197 ? 2.571 -7.154 19.815 1.00 90.06 197 VAL A C 1
ATOM 1566 O O . VAL A 1 197 ? 3.223 -7.548 18.851 1.00 90.06 197 VAL A O 1
ATOM 1569 N N . ASP A 1 198 ? 2.138 -7.963 20.779 1.00 90.94 198 ASP A N 1
ATOM 1570 C CA . ASP A 1 198 ? 2.268 -9.423 20.756 1.00 90.94 198 ASP A CA 1
ATOM 1571 C C . ASP A 1 198 ? 0.873 -10.051 20.690 1.00 90.94 198 ASP A C 1
ATOM 1573 O O . ASP A 1 198 ? 0.175 -10.169 21.697 1.00 90.94 198 ASP A O 1
ATOM 1577 N N . VAL A 1 199 ? 0.419 -10.346 19.468 1.00 90.69 199 VAL A N 1
ATOM 1578 C CA . VAL A 1 199 ? -0.939 -10.850 19.209 1.00 90.69 199 VAL A CA 1
ATOM 1579 C C . VAL A 1 199 ? -0.880 -11.952 18.144 1.00 90.69 199 VAL A C 1
ATOM 1581 O O . VAL A 1 199 ? -0.880 -11.664 16.942 1.00 90.69 199 VAL A O 1
ATOM 1584 N N . PRO A 1 200 ? -0.851 -13.235 18.550 1.00 90.88 200 PRO A N 1
ATOM 1585 C CA . PRO A 1 200 ? -0.722 -14.362 17.625 1.00 90.88 200 PRO A CA 1
ATOM 1586 C C . PRO A 1 200 ? -1.876 -14.534 16.628 1.00 90.88 200 PRO A C 1
ATOM 1588 O O . PRO A 1 200 ? -1.664 -15.074 15.538 1.00 90.88 200 PRO A O 1
ATOM 1591 N N . SER A 1 201 ? -3.085 -14.090 16.983 1.00 93.44 201 SER A N 1
ATOM 1592 C CA . SER A 1 201 ? -4.307 -14.182 16.167 1.00 93.44 201 SER A CA 1
ATOM 1593 C C . SER A 1 201 ? -4.452 -13.066 15.127 1.00 93.44 201 SER A C 1
ATOM 1595 O O . SER A 1 201 ? -5.315 -13.156 14.249 1.00 93.44 201 SER A O 1
ATOM 1597 N N . LEU A 1 202 ? -3.586 -12.048 15.171 1.00 96.06 202 LEU A N 1
ATOM 1598 C CA . LEU A 1 202 ? -3.733 -10.844 14.364 1.00 96.06 202 LEU A CA 1
ATOM 1599 C C . LEU A 1 202 ? -3.514 -11.114 12.871 1.00 96.06 202 LEU A C 1
ATOM 1601 O O . LEU A 1 202 ? -2.495 -11.676 12.471 1.00 96.06 202 LEU A O 1
ATOM 1605 N N . LYS A 1 203 ? -4.458 -10.656 12.040 1.00 96.06 203 LYS A N 1
ATOM 1606 C CA . LYS A 1 203 ? -4.433 -10.773 10.572 1.00 96.06 203 LYS A CA 1
ATOM 1607 C C . LYS A 1 203 ? -4.178 -9.433 9.882 1.00 96.06 203 LYS A C 1
ATOM 1609 O O . LYS A 1 203 ? -3.579 -9.418 8.807 1.00 96.06 203 LYS A O 1
ATOM 1614 N N . TRP A 1 204 ? -4.612 -8.324 10.482 1.00 97.00 204 TRP A N 1
ATOM 1615 C CA . TRP A 1 204 ? -4.509 -6.977 9.920 1.00 97.00 204 TRP A CA 1
ATOM 1616 C C . TRP A 1 204 ? -3.962 -5.988 10.949 1.00 97.00 204 TRP A C 1
ATOM 1618 O O . TRP A 1 204 ? -4.585 -5.752 11.985 1.00 97.00 204 TRP A O 1
ATOM 1628 N N . LEU A 1 205 ? -2.835 -5.351 10.632 1.00 96.50 205 LEU A N 1
ATOM 1629 C CA . LEU A 1 205 ? -2.196 -4.354 11.487 1.00 96.50 205 LEU A CA 1
ATOM 1630 C C . LEU A 1 205 ? -1.976 -3.058 10.713 1.00 96.50 205 LEU A C 1
ATOM 1632 O O . LEU A 1 205 ? -1.377 -3.061 9.641 1.00 96.50 205 LEU A O 1
ATOM 1636 N N . SER A 1 206 ? -2.430 -1.937 11.271 1.00 96.44 206 SER A N 1
ATOM 1637 C CA . SER A 1 206 ? -2.162 -0.604 10.730 1.00 96.44 206 SER A CA 1
ATOM 1638 C C . SER A 1 206 ? -1.638 0.327 11.817 1.00 96.44 206 SER A C 1
ATOM 1640 O O . SER A 1 206 ? -2.401 0.787 12.667 1.00 96.44 206 SER A O 1
ATOM 1642 N N . LEU A 1 207 ? -0.360 0.679 11.730 1.00 92.94 207 LEU A N 1
ATOM 1643 C CA . LEU A 1 207 ? 0.323 1.606 12.623 1.00 92.94 207 LEU A CA 1
ATOM 1644 C C . LEU A 1 207 ? 0.564 2.941 11.918 1.00 92.94 207 LEU A C 1
ATOM 1646 O O . LEU A 1 207 ? 1.133 2.994 10.831 1.00 92.94 207 LEU A O 1
ATOM 1650 N N . LYS A 1 208 ? 0.137 4.041 12.536 1.00 91.44 208 LYS A N 1
ATOM 1651 C CA . LYS A 1 208 ? 0.427 5.399 12.068 1.00 91.44 208 LYS A CA 1
ATOM 1652 C C . LYS A 1 208 ? 0.988 6.229 13.211 1.00 91.44 208 LYS A C 1
ATOM 1654 O O . LYS A 1 208 ? 0.265 6.466 14.169 1.00 91.44 208 LYS A O 1
ATOM 1659 N N . ILE A 1 209 ? 2.218 6.704 13.088 1.00 88.12 209 ILE A N 1
ATOM 1660 C CA . ILE A 1 209 ? 2.940 7.474 14.101 1.00 88.12 209 ILE A CA 1
ATOM 1661 C C . ILE A 1 209 ? 3.331 8.833 13.507 1.00 88.12 209 ILE A C 1
ATOM 1663 O O . ILE A 1 209 ? 3.866 8.913 12.401 1.00 88.12 209 ILE A O 1
ATOM 1667 N N . GLY A 1 210 ? 2.965 9.911 14.201 1.00 84.75 210 GLY A N 1
ATOM 1668 C CA . GLY A 1 210 ? 3.234 11.292 13.803 1.00 84.75 210 GLY A CA 1
ATOM 1669 C C . GLY A 1 210 ? 4.619 11.776 14.232 1.00 84.75 210 GLY A C 1
ATOM 1670 O O . GLY A 1 210 ? 5.234 11.194 15.116 1.00 84.75 210 GLY A O 1
ATOM 1671 N N . GLU A 1 211 ? 5.079 12.868 13.619 1.00 79.00 211 GLU A N 1
ATOM 1672 C CA . GLU A 1 211 ? 6.403 13.468 13.877 1.00 79.00 211 GLU A CA 1
ATOM 1673 C C . GLU A 1 211 ? 6.552 13.986 15.316 1.00 79.00 211 GLU A C 1
ATOM 1675 O O . GLU A 1 211 ? 7.633 13.937 15.881 1.00 79.00 211 GLU A O 1
ATOM 1680 N N . GLU A 1 212 ? 5.450 14.436 15.921 1.00 73.38 212 GLU A N 1
ATOM 1681 C CA . GLU A 1 212 ? 5.398 14.998 17.280 1.00 73.38 212 GLU A CA 1
ATOM 1682 C C . GLU A 1 212 ? 5.534 13.946 18.399 1.00 73.38 212 GLU A C 1
ATOM 1684 O O . GLU A 1 212 ? 5.583 14.299 19.575 1.00 73.38 212 GLU A O 1
ATOM 1689 N N . CYS A 1 213 ? 5.524 12.652 18.065 1.00 74.44 213 CYS A N 1
ATOM 1690 C CA . CYS A 1 213 ? 5.599 11.569 19.044 1.00 74.44 213 CYS A CA 1
ATOM 1691 C C . CYS A 1 213 ? 7.044 11.377 19.532 1.00 74.44 213 CYS A C 1
ATOM 1693 O O . CYS A 1 213 ? 7.964 11.292 18.720 1.00 74.44 213 CYS A O 1
ATOM 1695 N N . SER A 1 214 ? 7.248 11.231 20.845 1.00 66.00 214 SER A N 1
ATOM 1696 C CA . SER A 1 214 ? 8.578 10.990 21.416 1.00 66.00 214 SER A CA 1
ATOM 1697 C C . SER A 1 214 ? 9.182 9.667 20.932 1.00 66.00 214 SER A C 1
ATOM 1699 O O . SER A 1 214 ? 8.514 8.631 20.930 1.00 66.00 214 SER A O 1
ATOM 1701 N N . SER A 1 215 ? 10.466 9.695 20.580 1.00 61.44 215 SER A N 1
ATOM 1702 C CA . SER A 1 215 ? 11.320 8.515 20.429 1.00 61.44 215 SER A CA 1
ATOM 1703 C C . SER A 1 215 ? 12.468 8.639 21.426 1.00 61.44 215 SER A C 1
ATOM 1705 O O . SER A 1 215 ? 13.454 9.316 21.153 1.00 61.44 215 SER A O 1
ATOM 1707 N N . ASP A 1 216 ? 12.338 8.031 22.600 1.00 60.84 216 ASP A N 1
ATOM 1708 C CA . ASP A 1 216 ? 13.389 8.018 23.626 1.00 60.84 216 ASP A CA 1
ATOM 1709 C C . ASP A 1 216 ? 14.380 6.850 23.448 1.00 60.84 216 ASP A C 1
ATOM 1711 O O . ASP A 1 216 ? 15.085 6.483 24.382 1.00 60.84 216 ASP A O 1
ATOM 1715 N N . GLY A 1 217 ? 14.445 6.272 22.242 1.00 60.28 217 GLY A N 1
ATOM 1716 C CA . GLY A 1 217 ? 15.313 5.137 21.908 1.00 60.28 217 GLY A CA 1
ATOM 1717 C C . GLY A 1 217 ? 14.748 3.768 22.290 1.00 60.28 217 GLY A C 1
ATOM 1718 O O . GLY A 1 217 ? 15.437 2.768 22.124 1.00 60.28 217 GLY A O 1
ATOM 1719 N N . SER A 1 218 ? 13.513 3.704 22.795 1.00 69.06 218 SER A N 1
ATOM 1720 C CA . SER A 1 218 ? 12.840 2.444 23.108 1.00 69.06 218 SER A CA 1
ATOM 1721 C C . SER A 1 218 ? 12.273 1.762 21.852 1.00 69.06 218 SER A C 1
ATOM 1723 O O . SER A 1 218 ? 11.578 2.371 21.030 1.00 69.06 218 SER A O 1
ATOM 1725 N N . ASP A 1 219 ? 12.576 0.472 21.708 1.00 77.12 219 ASP A N 1
ATOM 1726 C CA . ASP A 1 219 ? 12.213 -0.310 20.529 1.00 77.12 219 ASP A CA 1
ATOM 1727 C C . ASP A 1 219 ? 10.728 -0.673 20.499 1.00 77.12 219 ASP A C 1
ATOM 1729 O O . ASP A 1 219 ? 10.172 -1.211 21.456 1.00 77.12 219 ASP A O 1
ATOM 1733 N N . ASN A 1 220 ? 10.081 -0.441 19.354 1.00 82.62 220 ASN A N 1
ATOM 1734 C CA . ASN A 1 220 ? 8.722 -0.920 19.119 1.00 82.62 220 ASN A CA 1
ATOM 1735 C C . ASN A 1 220 ? 8.777 -2.411 18.769 1.00 82.62 220 ASN A C 1
ATOM 1737 O O . ASN A 1 220 ? 9.327 -2.791 17.733 1.00 82.62 220 ASN A O 1
ATOM 1741 N N . VAL A 1 221 ? 8.197 -3.252 19.619 1.00 87.00 221 VAL A N 1
ATOM 1742 C CA . VAL A 1 221 ? 8.198 -4.709 19.475 1.00 87.00 221 VAL A CA 1
ATOM 1743 C C . VAL A 1 221 ? 6.916 -5.149 18.779 1.00 87.00 221 VAL A C 1
ATOM 1745 O O . VAL A 1 221 ? 5.818 -4.872 19.262 1.00 87.00 221 VAL A O 1
ATOM 1748 N N . ILE A 1 222 ? 7.035 -5.862 17.656 1.00 88.06 222 ILE A N 1
ATOM 1749 C CA . ILE A 1 222 ? 5.877 -6.412 16.934 1.00 88.06 222 ILE A CA 1
ATOM 1750 C C . ILE A 1 222 ? 6.088 -7.907 16.687 1.00 88.06 222 ILE A C 1
ATOM 1752 O O . ILE A 1 222 ? 6.942 -8.323 15.902 1.00 88.06 222 ILE A O 1
ATOM 1756 N N . VAL A 1 223 ? 5.256 -8.720 17.336 1.00 87.56 223 VAL A N 1
ATOM 1757 C CA . VAL A 1 223 ? 5.240 -10.183 17.263 1.00 87.56 223 VAL A CA 1
ATOM 1758 C C . VAL A 1 223 ? 3.841 -10.632 16.837 1.00 87.56 223 VAL A C 1
ATOM 1760 O O . VAL A 1 223 ? 2.922 -10.752 17.639 1.00 87.56 223 VAL A O 1
ATOM 1763 N N . THR A 1 224 ? 3.652 -10.831 15.530 1.00 89.12 224 THR A N 1
ATOM 1764 C CA . THR A 1 224 ? 2.338 -11.158 14.936 1.00 89.12 224 THR A CA 1
ATOM 1765 C C . THR A 1 224 ? 2.491 -12.199 13.808 1.00 89.12 224 THR A C 1
ATOM 1767 O O . THR A 1 224 ? 2.463 -11.871 12.625 1.00 89.12 224 THR A O 1
ATOM 1770 N N . PRO A 1 225 ? 2.697 -13.491 14.136 1.00 87.62 225 PRO A N 1
ATOM 1771 C CA . PRO A 1 225 ? 3.044 -14.536 13.158 1.00 87.62 225 PRO A CA 1
ATOM 1772 C C . PRO A 1 225 ? 1.940 -14.870 12.138 1.00 87.62 225 PRO A C 1
ATOM 1774 O O . PRO A 1 225 ? 2.223 -15.467 11.098 1.00 87.62 225 PRO A O 1
ATOM 1777 N N . SER A 1 226 ? 0.681 -14.524 12.422 1.00 90.94 226 SER A N 1
ATOM 1778 C CA . SER A 1 226 ? -0.470 -14.808 11.547 1.00 90.94 226 SER A CA 1
ATOM 1779 C C . SER A 1 226 ? -0.850 -13.647 10.623 1.00 90.94 226 SER A C 1
ATOM 1781 O O . SER A 1 226 ? -1.881 -13.717 9.948 1.00 90.94 226 SER A O 1
ATOM 1783 N N . LEU A 1 227 ? -0.032 -12.591 10.588 1.00 94.38 227 LEU A N 1
ATOM 1784 C CA . LEU A 1 227 ? -0.356 -11.350 9.903 1.00 94.38 227 LEU A CA 1
ATOM 1785 C C . LEU A 1 227 ? -0.401 -11.534 8.382 1.00 94.38 227 LEU A C 1
ATOM 1787 O O . LEU A 1 227 ? 0.525 -12.081 7.788 1.00 94.38 227 LEU A O 1
ATOM 1791 N N . LYS A 1 228 ? -1.478 -11.048 7.758 1.00 95.12 228 LYS A N 1
ATOM 1792 C CA . LYS A 1 228 ? -1.701 -11.075 6.303 1.00 95.12 228 LYS A CA 1
ATOM 1793 C C . LYS A 1 228 ? -1.558 -9.705 5.657 1.00 95.12 228 LYS A C 1
ATOM 1795 O O . LYS A 1 228 ? -1.100 -9.615 4.522 1.00 95.12 228 LYS A O 1
ATOM 1800 N N . TYR A 1 229 ? -1.943 -8.658 6.382 1.00 95.94 229 TYR A N 1
ATOM 1801 C CA . TYR A 1 229 ? -1.829 -7.275 5.943 1.00 95.94 229 TYR A CA 1
ATOM 1802 C C . TYR A 1 229 ? -1.096 -6.440 6.988 1.00 95.94 229 TYR A C 1
ATOM 1804 O O . TYR A 1 229 ? -1.494 -6.404 8.158 1.00 95.94 229 TYR A O 1
ATOM 1812 N N . PHE A 1 230 ? -0.066 -5.723 6.547 1.00 94.81 230 PHE A N 1
ATOM 1813 C CA . PHE A 1 230 ? 0.732 -4.850 7.397 1.00 94.81 230 PHE A CA 1
ATOM 1814 C C . PHE A 1 230 ? 0.837 -3.451 6.806 1.00 94.81 230 PHE A C 1
ATOM 1816 O O . PHE A 1 230 ? 1.346 -3.259 5.707 1.00 94.81 230 PHE A O 1
ATOM 1823 N N . ARG A 1 231 ? 0.405 -2.442 7.556 1.00 94.44 231 ARG A N 1
ATOM 1824 C CA . ARG A 1 231 ? 0.611 -1.043 7.202 1.00 94.44 231 ARG A CA 1
ATOM 1825 C C . ARG A 1 231 ? 1.365 -0.323 8.298 1.00 94.44 231 ARG A C 1
ATOM 1827 O O . ARG A 1 231 ? 0.922 -0.304 9.444 1.00 94.44 231 ARG A O 1
ATOM 1834 N N . ILE A 1 232 ? 2.431 0.363 7.919 1.00 91.56 232 ILE A N 1
ATOM 1835 C CA . ILE A 1 232 ? 3.195 1.225 8.807 1.00 91.56 232 ILE A CA 1
ATOM 1836 C C . ILE A 1 232 ? 3.420 2.584 8.160 1.00 91.56 232 ILE A C 1
ATOM 1838 O O . ILE A 1 232 ? 3.886 2.691 7.031 1.00 91.56 232 ILE A O 1
ATOM 1842 N N . LYS A 1 233 ? 3.053 3.640 8.879 1.00 90.12 233 LYS A N 1
ATOM 1843 C CA . LYS A 1 233 ? 3.371 5.019 8.533 1.00 90.12 233 LYS A CA 1
ATOM 1844 C C . LYS A 1 233 ? 4.033 5.671 9.733 1.00 90.12 233 LYS A C 1
ATOM 1846 O O . LYS A 1 233 ? 3.319 6.064 10.649 1.00 90.12 233 LYS A O 1
ATOM 1851 N N . ASP A 1 234 ? 5.351 5.791 9.731 1.00 86.56 234 ASP A N 1
ATOM 1852 C CA . ASP A 1 234 ? 6.109 6.388 10.829 1.00 86.56 234 ASP A CA 1
ATOM 1853 C C . ASP A 1 234 ? 6.864 7.618 10.338 1.00 86.56 234 ASP A C 1
ATOM 1855 O O . ASP A 1 234 ? 7.761 7.534 9.499 1.00 86.56 234 ASP A O 1
ATOM 1859 N N . CYS A 1 235 ? 6.454 8.779 10.841 1.00 82.38 235 CYS A N 1
ATOM 1860 C CA . CYS A 1 235 ? 7.047 10.053 10.463 1.00 82.38 235 CYS A CA 1
ATOM 1861 C C . CYS A 1 235 ? 8.118 10.541 11.462 1.00 82.38 235 CYS A C 1
ATOM 1863 O O . CYS A 1 235 ? 8.641 11.638 11.273 1.00 82.38 235 CYS A O 1
ATOM 1865 N N . ARG A 1 236 ? 8.469 9.764 12.498 1.00 78.12 236 ARG A N 1
ATOM 1866 C CA . ARG A 1 236 ? 9.561 10.098 13.433 1.00 78.12 236 ARG A CA 1
ATOM 1867 C C . ARG A 1 236 ? 10.925 10.053 12.737 1.00 78.12 236 ARG A C 1
ATOM 1869 O O . ARG A 1 236 ? 11.107 9.331 11.758 1.00 78.12 236 ARG A O 1
ATOM 1876 N N . ASP A 1 237 ? 11.890 10.808 13.259 1.00 71.94 237 ASP A N 1
ATOM 1877 C CA . ASP A 1 237 ? 13.220 10.941 12.643 1.00 71.94 237 ASP A CA 1
ATOM 1878 C C . ASP A 1 237 ? 14.197 9.808 13.009 1.00 71.94 237 ASP A C 1
ATOM 1880 O O . ASP A 1 237 ? 15.196 9.609 12.312 1.00 71.94 237 ASP A O 1
ATOM 1884 N N . SER A 1 238 ? 13.925 9.060 14.082 1.00 71.06 238 SER A N 1
ATOM 1885 C CA . SER A 1 238 ? 14.733 7.918 14.535 1.00 71.06 238 SER A CA 1
ATOM 1886 C C . SER A 1 238 ? 13.854 6.818 15.148 1.00 71.06 238 SER A C 1
ATOM 1888 O O . SER A 1 238 ? 13.834 6.648 16.371 1.00 71.06 238 SER A O 1
ATOM 1890 N N . PRO A 1 239 ? 13.049 6.112 14.335 1.00 71.69 239 PRO A N 1
ATOM 1891 C CA . PRO A 1 239 ? 12.216 5.035 14.835 1.00 71.69 239 PRO A CA 1
ATOM 1892 C C . PRO A 1 239 ? 13.024 3.742 14.969 1.00 71.69 239 PRO A C 1
ATOM 1894 O O . PRO A 1 239 ? 13.775 3.383 14.072 1.00 71.69 239 PRO A O 1
ATOM 1897 N N . THR A 1 240 ? 12.822 2.999 16.052 1.00 75.88 240 THR A N 1
ATOM 1898 C CA . THR A 1 240 ? 13.422 1.673 16.207 1.00 75.88 240 THR A CA 1
ATOM 1899 C C . THR A 1 240 ? 12.348 0.595 16.341 1.00 75.88 240 THR A C 1
ATOM 1901 O O . THR A 1 240 ? 11.284 0.800 16.945 1.00 75.88 240 THR A O 1
ATOM 1904 N N . TYR A 1 241 ? 12.604 -0.546 15.699 1.00 79.50 241 TYR A N 1
ATOM 1905 C CA . TYR A 1 241 ? 11.673 -1.662 15.572 1.00 79.50 241 TYR A CA 1
ATOM 1906 C C . TYR A 1 241 ? 12.385 -2.987 15.828 1.00 79.50 241 TYR A C 1
ATOM 1908 O O . TYR A 1 241 ? 13.387 -3.291 15.184 1.00 79.50 241 TYR A O 1
ATOM 1916 N N . LEU A 1 242 ? 11.805 -3.804 16.704 1.00 81.69 242 LEU A N 1
ATOM 1917 C CA . LEU A 1 242 ? 12.149 -5.211 16.879 1.00 81.69 242 LEU A CA 1
ATOM 1918 C C . LEU A 1 242 ? 10.993 -6.049 16.330 1.00 81.69 242 LEU A C 1
ATOM 1920 O O . LEU A 1 242 ? 9.992 -6.290 17.011 1.00 81.69 242 LEU A O 1
ATOM 1924 N N . LEU A 1 243 ? 11.111 -6.459 15.066 1.00 81.75 243 LEU A N 1
ATOM 1925 C CA . LEU A 1 243 ? 10.099 -7.277 14.393 1.00 81.75 243 LEU A CA 1
ATOM 1926 C C . LEU A 1 243 ? 10.601 -8.717 14.260 1.00 81.75 243 LEU A C 1
ATOM 1928 O O . LEU A 1 243 ? 11.794 -8.967 14.091 1.00 81.75 243 LEU A O 1
ATOM 1932 N N . LYS A 1 244 ? 9.675 -9.675 14.296 1.00 83.19 244 LYS A N 1
ATOM 1933 C CA . LYS A 1 244 ? 9.944 -11.055 13.866 1.00 83.19 244 LYS A CA 1
ATOM 1934 C C . LYS A 1 244 ? 9.524 -11.242 12.399 1.00 83.19 244 LYS A C 1
ATOM 1936 O O . LYS A 1 244 ? 8.582 -10.572 11.972 1.00 83.19 244 LYS A O 1
ATOM 1941 N N . PRO A 1 245 ? 10.165 -12.150 11.634 1.00 81.06 245 PRO A N 1
ATOM 1942 C CA . PRO A 1 245 ? 9.794 -12.410 10.242 1.00 81.06 245 PRO A CA 1
ATOM 1943 C C . PRO A 1 245 ? 8.312 -12.783 10.085 1.00 81.06 245 PRO A C 1
ATOM 1945 O O . PRO A 1 245 ? 7.804 -13.654 10.797 1.00 81.06 245 PRO A O 1
ATOM 1948 N N . MET A 1 246 ? 7.624 -12.149 9.133 1.00 84.75 246 MET A N 1
ATOM 1949 C CA . MET A 1 246 ? 6.182 -12.312 8.906 1.00 84.75 246 MET A CA 1
ATOM 1950 C C . MET A 1 246 ? 5.925 -13.198 7.682 1.00 84.75 246 MET A C 1
ATOM 1952 O O . MET A 1 246 ? 5.641 -12.725 6.584 1.00 84.75 246 MET A O 1
ATOM 1956 N N . THR A 1 247 ? 6.034 -14.514 7.857 1.00 85.56 247 THR A N 1
ATOM 1957 C CA . THR A 1 247 ? 6.024 -15.481 6.741 1.00 85.56 247 THR A CA 1
ATOM 1958 C C . THR A 1 247 ? 4.680 -15.630 6.024 1.00 85.56 247 THR A C 1
ATOM 1960 O O . THR A 1 247 ? 4.647 -16.068 4.877 1.00 85.56 247 THR A O 1
ATOM 1963 N N . LYS A 1 248 ? 3.567 -15.275 6.677 1.00 90.12 248 LYS A N 1
ATOM 1964 C CA . LYS A 1 248 ? 2.204 -15.344 6.114 1.00 90.12 248 LYS A CA 1
ATOM 1965 C C . LYS A 1 248 ? 1.725 -14.025 5.494 1.00 90.12 248 LYS A C 1
ATOM 1967 O O . LYS A 1 248 ? 0.561 -13.932 5.104 1.00 90.12 248 LYS A O 1
ATOM 1972 N N . LEU A 1 249 ? 2.594 -13.017 5.426 1.00 92.69 249 LEU A N 1
ATOM 1973 C CA . LEU A 1 249 ? 2.229 -11.680 4.984 1.00 92.69 249 LEU A CA 1
ATOM 1974 C C . LEU A 1 249 ? 1.968 -11.652 3.474 1.00 92.69 249 LEU A C 1
ATOM 1976 O O . LEU A 1 249 ? 2.843 -11.974 2.678 1.00 92.69 249 LEU A O 1
ATOM 1980 N N . GLU A 1 250 ? 0.764 -11.243 3.077 1.00 93.81 250 GLU A N 1
ATOM 1981 C CA . GLU A 1 250 ? 0.337 -11.182 1.675 1.00 93.81 250 GLU A CA 1
ATOM 1982 C C . GLU A 1 250 ? 0.534 -9.767 1.099 1.00 93.81 250 GLU A C 1
ATOM 1984 O O . GLU A 1 250 ? 0.987 -9.612 -0.041 1.00 93.81 250 GLU A O 1
ATOM 1989 N N . GLU A 1 251 ? 0.235 -8.732 1.893 1.00 95.38 251 GLU A N 1
ATOM 1990 C CA . GLU A 1 251 ? 0.303 -7.326 1.483 1.00 95.38 251 GLU A CA 1
ATOM 1991 C C . GLU A 1 251 ? 0.943 -6.429 2.551 1.00 95.38 251 GLU A C 1
ATOM 1993 O O . GLU A 1 251 ? 0.652 -6.548 3.745 1.00 95.38 251 GLU A O 1
ATOM 1998 N N . ALA A 1 252 ? 1.791 -5.497 2.105 1.00 94.94 252 ALA A N 1
ATOM 1999 C CA . ALA A 1 252 ? 2.422 -4.508 2.969 1.00 94.94 252 ALA A CA 1
ATOM 2000 C C . ALA A 1 252 ? 2.397 -3.083 2.388 1.00 94.94 252 ALA A C 1
ATOM 2002 O O . ALA A 1 252 ? 2.693 -2.873 1.211 1.00 94.94 252 ALA A O 1
ATOM 2003 N N . GLU A 1 253 ? 2.106 -2.088 3.231 1.00 94.19 253 GLU A N 1
ATOM 2004 C CA . GLU A 1 253 ? 2.251 -0.655 2.938 1.00 94.19 253 GLU A CA 1
ATOM 2005 C C . GLU A 1 253 ? 3.202 -0.005 3.952 1.00 94.19 253 GLU A C 1
ATOM 2007 O O . GLU A 1 253 ? 2.876 0.111 5.132 1.00 94.19 253 GLU A O 1
ATOM 2012 N N . ILE A 1 254 ? 4.361 0.456 3.487 1.00 90.62 254 ILE A N 1
ATOM 2013 C CA . ILE A 1 254 ? 5.424 1.024 4.322 1.00 90.62 254 ILE A CA 1
ATOM 2014 C C . ILE A 1 254 ? 5.660 2.482 3.920 1.00 90.62 254 ILE A C 1
ATOM 2016 O O . ILE A 1 254 ? 5.959 2.771 2.766 1.00 90.62 254 ILE A O 1
ATOM 2020 N N . ASP A 1 255 ? 5.536 3.399 4.875 1.00 88.00 255 ASP A N 1
ATOM 2021 C CA . ASP A 1 255 ? 5.778 4.842 4.741 1.00 88.00 255 ASP A CA 1
ATOM 2022 C C . ASP A 1 255 ? 6.624 5.304 5.938 1.00 88.00 255 ASP A C 1
ATOM 2024 O O . ASP A 1 255 ? 6.089 5.730 6.962 1.00 88.00 255 ASP A O 1
ATOM 2028 N N . VAL A 1 256 ? 7.946 5.135 5.845 1.00 80.25 256 VAL A N 1
ATOM 2029 C CA . VAL A 1 256 ? 8.906 5.426 6.927 1.00 80.25 256 VAL A CA 1
ATOM 2030 C C . VAL A 1 256 ? 10.010 6.365 6.443 1.00 80.25 256 VAL A C 1
ATOM 2032 O O . VAL A 1 256 ? 10.362 6.367 5.262 1.00 80.25 256 VAL A O 1
ATOM 2035 N N . LYS A 1 257 ? 10.561 7.179 7.353 1.00 73.69 257 LYS A N 1
ATOM 2036 C CA . LYS A 1 257 ? 11.694 8.073 7.049 1.00 73.69 257 LYS A CA 1
ATOM 2037 C C . LYS A 1 257 ? 13.063 7.376 7.084 1.00 73.69 257 LYS A C 1
ATOM 2039 O O . LYS A 1 257 ? 13.952 7.819 6.371 1.00 73.69 257 LYS A O 1
ATOM 2044 N N . LYS A 1 258 ? 13.242 6.336 7.909 1.00 70.62 258 LYS A N 1
ATOM 2045 C CA . LYS A 1 258 ? 14.503 5.592 8.119 1.00 70.62 258 LYS A CA 1
ATOM 2046 C C . LYS A 1 258 ? 14.240 4.102 8.377 1.00 70.62 258 LYS A C 1
ATOM 2048 O O . LYS A 1 258 ? 13.080 3.702 8.462 1.00 70.62 258 LYS A O 1
ATOM 2053 N N . ASP A 1 259 ? 15.310 3.305 8.468 1.00 70.06 259 ASP A N 1
ATOM 2054 C CA . ASP A 1 259 ? 15.302 1.866 8.804 1.00 70.06 259 ASP A CA 1
ATOM 2055 C C . ASP A 1 259 ? 14.445 0.992 7.872 1.00 70.06 259 ASP A C 1
ATOM 2057 O O . ASP A 1 259 ? 13.961 -0.076 8.252 1.00 70.06 259 ASP A O 1
ATOM 2061 N N . ILE A 1 260 ? 14.269 1.424 6.619 1.00 77.75 260 ILE A N 1
ATOM 2062 C CA . ILE A 1 260 ? 13.496 0.669 5.629 1.00 77.75 260 ILE A CA 1
ATOM 2063 C C . ILE A 1 260 ? 14.086 -0.729 5.400 1.00 77.75 260 ILE A C 1
ATOM 2065 O O . ILE A 1 260 ? 13.331 -1.686 5.288 1.00 77.75 260 ILE A O 1
ATOM 2069 N N . GLU A 1 261 ? 15.414 -0.861 5.400 1.00 76.31 261 GLU A N 1
ATOM 2070 C CA . GLU A 1 261 ? 16.134 -2.118 5.162 1.00 76.31 261 GLU A CA 1
ATOM 2071 C C . GLU A 1 261 ? 15.745 -3.205 6.169 1.00 76.31 261 GLU A C 1
ATOM 2073 O O . GLU A 1 261 ? 15.285 -4.272 5.767 1.00 76.31 261 GLU A O 1
ATOM 2078 N N . LYS A 1 262 ? 15.805 -2.891 7.470 1.00 77.88 262 LYS A N 1
ATOM 2079 C CA . LYS A 1 262 ? 15.416 -3.810 8.552 1.00 77.88 262 LYS A CA 1
ATOM 2080 C C . LYS A 1 262 ? 13.970 -4.278 8.410 1.00 77.88 262 LYS A C 1
ATOM 2082 O O . LYS A 1 262 ? 13.662 -5.436 8.665 1.00 77.88 262 LYS A O 1
ATOM 2087 N N . ILE A 1 263 ? 13.066 -3.389 7.992 1.00 82.62 263 ILE A N 1
ATOM 2088 C CA . ILE A 1 263 ? 11.664 -3.759 7.765 1.00 82.62 263 ILE A CA 1
ATOM 2089 C C . ILE A 1 263 ? 11.552 -4.676 6.537 1.00 82.62 263 ILE A C 1
ATOM 2091 O O . ILE A 1 263 ? 10.840 -5.677 6.596 1.00 82.62 263 ILE A O 1
ATOM 2095 N N . LEU A 1 264 ? 12.262 -4.368 5.444 1.00 84.94 264 LEU A N 1
ATOM 2096 C CA . LEU A 1 264 ? 12.243 -5.152 4.203 1.00 84.94 264 LEU A CA 1
ATOM 2097 C C . LEU A 1 264 ? 12.769 -6.583 4.392 1.00 84.94 264 LEU A C 1
ATOM 2099 O O . LEU A 1 264 ? 12.187 -7.504 3.817 1.00 84.94 264 LEU A O 1
ATOM 2103 N N . GLU A 1 265 ? 13.794 -6.791 5.226 1.00 83.50 265 GLU A N 1
ATOM 2104 C CA . GLU A 1 265 ? 14.306 -8.129 5.584 1.00 83.50 265 GLU A CA 1
ATOM 2105 C C . GLU A 1 265 ? 13.220 -9.037 6.179 1.00 83.50 265 GLU A C 1
ATOM 2107 O O . GLU A 1 265 ? 13.235 -10.257 6.003 1.00 83.50 265 GLU A O 1
ATOM 2112 N N . LEU A 1 266 ? 12.242 -8.442 6.860 1.00 82.94 266 LEU A N 1
ATOM 2113 C CA . LEU A 1 266 ? 11.257 -9.155 7.670 1.00 82.94 266 LEU A CA 1
ATOM 2114 C C . LEU A 1 266 ? 9.950 -9.427 6.907 1.00 82.94 266 LEU A C 1
ATOM 2116 O O . LEU A 1 266 ? 9.124 -10.215 7.377 1.00 82.94 266 LEU A O 1
ATOM 2120 N N . ILE A 1 267 ? 9.784 -8.832 5.718 1.00 85.62 267 ILE A N 1
ATOM 2121 C CA . ILE A 1 267 ? 8.574 -8.920 4.884 1.00 85.62 267 ILE A CA 1
ATOM 2122 C C . ILE A 1 267 ? 8.816 -9.534 3.493 1.00 85.62 267 ILE A C 1
ATOM 2124 O O . ILE A 1 267 ? 8.069 -9.278 2.555 1.00 85.62 267 ILE A O 1
ATOM 2128 N N . THR A 1 268 ? 9.840 -10.367 3.328 1.00 86.88 268 THR A N 1
ATOM 2129 C CA . THR A 1 268 ? 10.243 -10.941 2.023 1.00 86.88 268 THR A CA 1
ATOM 2130 C C . THR A 1 268 ? 9.189 -11.814 1.324 1.00 86.88 268 THR A C 1
ATOM 2132 O O . THR A 1 268 ? 9.272 -12.032 0.114 1.00 86.88 268 THR A O 1
ATOM 2135 N N . PHE A 1 269 ? 8.173 -12.286 2.053 1.00 88.00 269 PHE A N 1
ATOM 2136 C CA . PHE A 1 269 ? 7.113 -13.173 1.550 1.00 88.00 269 PHE A CA 1
ATOM 2137 C C . PHE A 1 269 ? 5.932 -12.447 0.880 1.00 88.00 269 PHE A C 1
ATOM 2139 O O . PHE A 1 269 ? 5.031 -13.106 0.365 1.00 88.00 269 PHE A O 1
ATOM 2146 N N . VAL A 1 270 ? 5.928 -11.110 0.851 1.00 93.25 270 VAL A N 1
ATOM 2147 C CA . VAL A 1 270 ? 4.802 -10.321 0.321 1.00 93.25 270 VAL A CA 1
ATOM 2148 C C . VAL A 1 270 ? 4.549 -10.543 -1.172 1.00 93.25 270 VAL A C 1
ATOM 2150 O O . VAL A 1 270 ? 5.475 -10.660 -1.976 1.00 93.25 270 VAL A O 1
ATOM 2153 N N . ARG A 1 271 ? 3.269 -10.506 -1.562 1.00 94.00 271 ARG A N 1
ATOM 2154 C CA . ARG A 1 271 ? 2.824 -10.516 -2.969 1.00 94.00 271 ARG A CA 1
ATOM 2155 C C . ARG A 1 271 ? 2.531 -9.117 -3.495 1.00 94.00 271 ARG A C 1
ATOM 2157 O O . ARG A 1 271 ? 2.708 -8.853 -4.687 1.00 94.00 271 ARG A O 1
ATOM 2164 N N . ARG A 1 272 ? 2.082 -8.220 -2.611 1.00 94.06 272 ARG A N 1
ATOM 2165 C CA . ARG A 1 272 ? 1.791 -6.813 -2.908 1.00 94.06 272 ARG A CA 1
ATOM 2166 C C . ARG A 1 272 ? 2.563 -5.916 -1.951 1.00 94.06 272 ARG A C 1
ATOM 2168 O O . ARG A 1 272 ? 2.397 -6.018 -0.739 1.00 94.06 272 ARG A O 1
ATOM 2175 N N . LEU A 1 273 ? 3.377 -5.020 -2.493 1.00 94.31 273 LEU A N 1
ATOM 2176 C CA . LEU A 1 273 ? 4.181 -4.099 -1.704 1.00 94.31 273 LEU A CA 1
ATOM 2177 C C . LEU A 1 273 ? 3.962 -2.665 -2.172 1.00 94.31 273 LEU A C 1
ATOM 2179 O O . LEU A 1 273 ? 4.159 -2.344 -3.345 1.00 94.31 273 LEU A O 1
ATOM 2183 N N . ARG A 1 274 ? 3.590 -1.788 -1.240 1.00 92.81 274 ARG A N 1
ATOM 2184 C CA . ARG A 1 274 ? 3.598 -0.341 -1.431 1.00 92.81 274 ARG A CA 1
ATOM 2185 C C . ARG A 1 274 ? 4.664 0.283 -0.544 1.00 92.81 274 ARG A C 1
ATOM 2187 O O . ARG A 1 274 ? 4.568 0.205 0.675 1.00 92.81 274 ARG A O 1
ATOM 2194 N N . LEU A 1 275 ? 5.630 0.956 -1.151 1.00 89.06 275 LEU A N 1
ATOM 2195 C CA . LEU A 1 275 ? 6.677 1.688 -0.447 1.00 89.06 275 LEU A CA 1
ATOM 2196 C C . LEU A 1 275 ? 6.521 3.178 -0.706 1.00 89.06 275 LEU A C 1
ATOM 2198 O O . LEU A 1 275 ? 6.404 3.598 -1.856 1.00 89.06 275 LEU A O 1
ATOM 2202 N N . ARG A 1 276 ? 6.554 3.980 0.354 1.00 83.81 276 ARG A N 1
ATOM 2203 C CA . ARG A 1 276 ? 6.748 5.421 0.279 1.00 83.81 276 ARG A CA 1
ATOM 2204 C C . ARG A 1 276 ? 8.045 5.790 0.973 1.00 83.81 276 ARG A C 1
ATOM 2206 O O . ARG A 1 276 ? 8.207 5.527 2.159 1.00 83.81 276 ARG A O 1
ATOM 2213 N N . VAL A 1 277 ? 8.940 6.423 0.224 1.00 71.19 277 VAL A N 1
ATOM 2214 C CA . VAL A 1 277 ? 10.278 6.781 0.698 1.00 71.19 277 VAL A CA 1
ATOM 2215 C C . VAL A 1 277 ? 10.422 8.299 0.674 1.00 71.19 277 VAL A C 1
ATOM 2217 O O . VAL A 1 277 ? 10.504 8.914 -0.393 1.00 71.19 277 VAL A O 1
ATOM 2220 N N . ALA A 1 278 ? 10.374 8.910 1.862 1.00 59.44 278 ALA A N 1
ATOM 2221 C CA . ALA A 1 278 ? 10.273 10.361 2.021 1.00 59.44 278 ALA A CA 1
ATOM 2222 C C . ALA A 1 278 ? 11.624 11.084 2.193 1.00 59.44 278 ALA A C 1
ATOM 2224 O O . ALA A 1 278 ? 11.697 12.265 1.864 1.00 59.44 278 ALA A O 1
ATOM 2225 N N . SER A 1 279 ? 12.677 10.417 2.680 1.00 55.75 279 SER A N 1
ATOM 2226 C CA . SER A 1 279 ? 14.021 10.997 2.828 1.00 55.75 279 SER A CA 1
ATOM 2227 C C . SER A 1 279 ? 15.083 9.896 2.899 1.00 55.75 279 SER A C 1
ATOM 2229 O O . SER A 1 279 ? 14.900 8.936 3.634 1.00 55.75 279 SER A O 1
ATOM 2231 N N . PHE A 1 280 ? 16.184 10.044 2.164 1.00 51.53 280 PHE A N 1
ATOM 2232 C CA . PHE A 1 280 ? 17.452 9.359 2.411 1.00 51.53 280 PHE A CA 1
ATOM 2233 C C . PHE A 1 280 ? 18.394 10.394 3.021 1.00 51.53 280 PHE A C 1
ATOM 2235 O O . PHE A 1 280 ? 18.531 11.490 2.469 1.00 51.53 280 PHE A O 1
ATOM 2242 N N . ASN A 1 281 ? 19.021 10.067 4.146 1.00 44.25 281 ASN A N 1
ATOM 2243 C CA . ASN A 1 281 ? 20.151 10.837 4.640 1.00 44.25 281 ASN A CA 1
ATOM 2244 C C . ASN A 1 281 ? 21.414 10.221 4.019 1.00 44.25 281 ASN A C 1
ATOM 2246 O O . ASN A 1 281 ? 21.711 9.070 4.289 1.00 44.25 281 ASN A O 1
ATOM 2250 N N . SER A 1 282 ? 22.090 11.000 3.167 1.00 45.81 282 SER A N 1
ATOM 2251 C CA . SER A 1 282 ? 23.426 10.767 2.585 1.00 45.81 282 SER A CA 1
ATOM 2252 C C . SER A 1 282 ? 23.684 9.479 1.765 1.00 45.81 282 SER A C 1
ATOM 2254 O O . SER A 1 282 ? 22.900 8.539 1.698 1.00 45.81 282 SER A O 1
ATOM 2256 N N . VAL A 1 283 ? 24.807 9.510 1.035 1.00 40.97 283 VAL A N 1
ATOM 2257 C CA . VAL A 1 283 ? 25.268 8.525 0.029 1.00 40.97 283 VAL A CA 1
ATOM 2258 C C . VAL A 1 283 ? 25.847 7.255 0.665 1.00 40.97 283 VAL A C 1
ATOM 2260 O O . VAL A 1 283 ? 26.051 6.261 -0.029 1.00 40.97 283 VAL A O 1
ATOM 2263 N N . GLU A 1 284 ? 26.124 7.288 1.969 1.00 43.72 284 GLU A N 1
ATOM 2264 C CA . GLU A 1 284 ? 26.985 6.315 2.652 1.00 43.72 284 GLU A CA 1
ATOM 2265 C C . GLU A 1 284 ? 26.221 5.245 3.453 1.00 43.72 284 GLU A C 1
ATOM 2267 O O . GLU A 1 284 ? 26.819 4.237 3.812 1.00 43.72 284 GLU A O 1
ATOM 2272 N N . GLU A 1 285 ? 24.913 5.402 3.698 1.00 45.84 285 GLU A N 1
ATOM 2273 C CA . GLU A 1 285 ? 24.162 4.490 4.586 1.00 45.84 285 GLU A CA 1
ATOM 2274 C C . GLU A 1 285 ? 23.458 3.315 3.889 1.00 45.84 285 GLU A C 1
ATOM 2276 O O . GLU A 1 285 ? 23.058 2.380 4.574 1.00 45.84 285 GLU A O 1
ATOM 2281 N N . PHE A 1 286 ? 23.323 3.298 2.556 1.00 48.56 286 PHE A N 1
ATOM 2282 C CA . PHE A 1 286 ? 22.698 2.156 1.869 1.00 48.56 286 PHE A CA 1
ATOM 2283 C C . PHE A 1 286 ? 23.733 1.062 1.584 1.00 48.56 286 PHE A C 1
ATOM 2285 O O . PHE A 1 286 ? 24.246 0.916 0.468 1.00 48.56 286 PHE A O 1
ATOM 2292 N N . VAL A 1 287 ? 24.035 0.262 2.604 1.00 50.97 287 VAL A N 1
ATOM 2293 C CA . VAL A 1 287 ? 24.565 -1.083 2.385 1.00 50.97 287 VAL A CA 1
ATOM 2294 C C . VAL A 1 287 ? 23.384 -1.909 1.895 1.00 50.97 287 VAL A C 1
ATOM 2296 O O . VAL A 1 287 ? 22.641 -2.451 2.702 1.00 50.97 287 VAL A O 1
ATOM 2299 N N . TYR A 1 288 ? 23.179 -1.977 0.572 1.00 58.34 288 TYR A N 1
ATOM 2300 C CA . TYR A 1 288 ? 22.132 -2.820 -0.019 1.00 58.34 288 TYR A CA 1
ATOM 2301 C C . TYR A 1 288 ? 22.173 -4.199 0.647 1.00 58.34 288 TYR A C 1
ATOM 2303 O O . TYR A 1 288 ? 23.187 -4.888 0.480 1.00 58.34 288 TYR A O 1
ATOM 2311 N N . PRO A 1 289 ? 21.129 -4.605 1.393 1.00 57.53 289 PRO A N 1
ATOM 2312 C CA . PRO A 1 289 ? 21.205 -5.820 2.183 1.00 57.53 289 PRO A CA 1
ATOM 2313 C C . PRO A 1 289 ? 21.449 -7.002 1.248 1.00 57.53 289 PRO A C 1
ATOM 2315 O O . PRO A 1 289 ? 20.616 -7.341 0.397 1.00 57.53 289 PRO A O 1
ATOM 2318 N N . ALA A 1 290 ? 22.644 -7.582 1.334 1.00 52.62 290 ALA A N 1
ATOM 2319 C CA . ALA A 1 290 ? 23.028 -8.695 0.489 1.00 52.62 290 ALA A CA 1
ATOM 2320 C C . ALA A 1 290 ? 22.149 -9.902 0.856 1.00 52.62 290 ALA A C 1
ATOM 2322 O O . ALA A 1 290 ? 22.232 -10.412 1.969 1.00 52.62 290 ALA A O 1
ATOM 2323 N N . GLY A 1 291 ? 21.298 -10.352 -0.073 1.00 64.94 291 GLY A N 1
ATOM 2324 C CA . GLY A 1 291 ? 20.517 -11.589 0.073 1.00 64.94 291 GLY A CA 1
ATOM 2325 C C . GLY A 1 291 ? 19.002 -11.445 0.263 1.00 64.94 291 GLY A C 1
ATOM 2326 O O . GLY A 1 291 ? 18.323 -12.468 0.334 1.00 64.94 291 GLY A O 1
ATOM 2327 N N . ILE A 1 292 ? 18.434 -10.233 0.302 1.00 77.31 292 ILE A N 1
ATOM 2328 C CA . ILE A 1 292 ? 16.966 -10.072 0.301 1.00 77.31 292 ILE A CA 1
ATOM 2329 C C . ILE A 1 292 ? 16.423 -10.390 -1.093 1.00 77.31 292 ILE A C 1
ATOM 2331 O O . ILE A 1 292 ? 16.714 -9.669 -2.043 1.00 77.31 292 ILE A O 1
ATOM 2335 N N . VAL A 1 293 ? 15.576 -11.417 -1.206 1.00 81.62 293 VAL A N 1
ATOM 2336 C CA . VAL A 1 293 ? 14.899 -11.781 -2.461 1.00 81.62 293 VAL A CA 1
ATOM 2337 C C . VAL A 1 293 ? 13.389 -11.880 -2.251 1.00 81.62 293 VAL A C 1
ATOM 2339 O O . VAL A 1 293 ? 12.901 -12.685 -1.457 1.00 81.62 293 VAL A O 1
ATOM 2342 N N . PHE A 1 294 ? 12.633 -11.099 -3.019 1.00 86.69 294 PHE A N 1
ATOM 2343 C CA . PHE A 1 294 ? 11.173 -11.073 -3.026 1.00 86.69 294 PHE A CA 1
ATOM 2344 C C . PHE A 1 294 ? 10.608 -12.113 -4.003 1.00 86.69 294 PHE A C 1
ATOM 2346 O O . PHE A 1 294 ? 10.098 -11.804 -5.082 1.00 86.69 294 PHE A O 1
ATOM 2353 N N . ASN A 1 295 ? 10.685 -13.386 -3.615 1.00 85.25 295 ASN A N 1
ATOM 2354 C CA . ASN A 1 295 ? 10.329 -14.527 -4.473 1.00 85.25 295 ASN A CA 1
ATOM 2355 C C . ASN A 1 295 ? 8.837 -14.638 -4.840 1.00 85.25 295 ASN A C 1
ATOM 2357 O O . ASN A 1 295 ? 8.478 -15.431 -5.719 1.00 85.25 295 ASN A O 1
ATOM 2361 N N . GLN A 1 296 ? 7.962 -13.902 -4.150 1.00 89.12 296 GLN A N 1
ATOM 2362 C CA . GLN A 1 296 ? 6.508 -13.934 -4.351 1.00 89.12 296 GLN A CA 1
ATOM 2363 C C . GLN A 1 296 ? 5.923 -12.585 -4.783 1.00 89.12 296 GLN A C 1
ATOM 2365 O O . GLN A 1 296 ? 4.721 -12.507 -5.032 1.00 89.12 296 GLN A O 1
ATOM 2370 N N . LEU A 1 297 ? 6.747 -11.539 -4.893 1.00 92.44 297 LEU A N 1
ATOM 2371 C CA . LEU A 1 297 ? 6.263 -10.196 -5.184 1.00 92.44 297 LEU A CA 1
ATOM 2372 C C . LEU A 1 297 ? 5.774 -10.101 -6.629 1.00 92.44 297 LEU A C 1
ATOM 2374 O O . LEU A 1 297 ? 6.545 -10.248 -7.574 1.00 92.44 297 LEU A O 1
ATOM 2378 N N . GLU A 1 298 ? 4.483 -9.820 -6.783 1.00 92.31 298 GLU A N 1
ATOM 2379 C CA . GLU A 1 298 ? 3.804 -9.679 -8.073 1.00 92.31 298 GLU A CA 1
ATOM 2380 C C . GLU A 1 298 ? 3.458 -8.214 -8.367 1.00 92.31 298 GLU A C 1
ATOM 2382 O O . GLU A 1 298 ? 3.469 -7.800 -9.527 1.00 92.31 298 GLU A O 1
ATOM 2387 N N . HIS A 1 299 ? 3.173 -7.416 -7.332 1.00 92.94 299 HIS A N 1
ATOM 2388 C CA . HIS A 1 299 ? 2.785 -6.012 -7.463 1.00 92.94 299 HIS A CA 1
ATOM 2389 C C . HIS A 1 299 ? 3.643 -5.106 -6.580 1.00 92.94 299 HIS A C 1
ATOM 2391 O O . HIS A 1 299 ? 3.600 -5.215 -5.355 1.00 92.94 299 HIS A O 1
ATOM 2397 N N . LEU A 1 300 ? 4.340 -4.155 -7.197 1.00 91.75 300 LEU A N 1
ATOM 2398 C CA . LEU A 1 300 ? 5.143 -3.145 -6.519 1.00 91.75 300 LEU A CA 1
ATOM 2399 C C . LEU A 1 300 ? 4.620 -1.748 -6.855 1.00 91.75 300 LEU A C 1
ATOM 2401 O O . LEU A 1 300 ? 4.572 -1.357 -8.020 1.00 91.75 300 LEU A O 1
ATOM 2405 N N . LYS A 1 301 ? 4.259 -0.978 -5.827 1.00 91.19 301 LYS A N 1
ATOM 2406 C CA . LYS A 1 301 ? 3.972 0.454 -5.930 1.00 91.19 301 LYS A CA 1
ATOM 2407 C C . LYS A 1 301 ? 5.018 1.242 -5.155 1.00 91.19 301 LYS A C 1
ATOM 2409 O O . LYS A 1 301 ? 5.155 1.057 -3.950 1.00 91.19 301 LYS A O 1
ATOM 2414 N N . LEU A 1 302 ? 5.719 2.140 -5.830 1.00 87.56 302 LEU A N 1
ATOM 2415 C CA . LEU A 1 302 ? 6.796 2.933 -5.259 1.00 87.56 302 LEU A CA 1
ATOM 2416 C C . LEU A 1 302 ? 6.460 4.428 -5.366 1.00 87.56 302 LEU A C 1
ATOM 2418 O O . LEU A 1 302 ? 6.386 4.973 -6.462 1.00 87.56 302 LEU A O 1
ATOM 2422 N N . ASP A 1 303 ? 6.257 5.076 -4.219 1.00 83.50 303 ASP A N 1
ATOM 2423 C CA . ASP A 1 303 ? 6.076 6.521 -4.065 1.00 83.50 303 ASP A CA 1
ATOM 2424 C C . ASP A 1 303 ? 7.421 7.121 -3.585 1.00 83.50 303 ASP A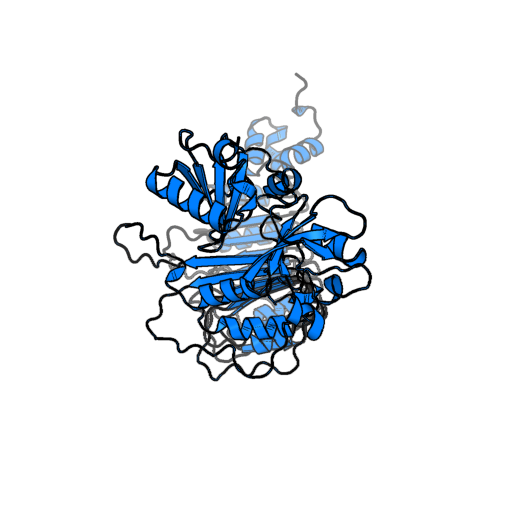 C 1
ATOM 2426 O O . ASP A 1 303 ? 7.777 6.992 -2.412 1.00 83.50 303 ASP A O 1
ATOM 2430 N N . VAL A 1 304 ? 8.193 7.767 -4.460 1.00 74.56 304 VAL A N 1
ATOM 2431 C CA . VAL A 1 304 ? 9.544 8.284 -4.148 1.00 74.56 304 VAL A CA 1
ATOM 2432 C C . VAL A 1 304 ? 9.600 9.805 -4.170 1.00 74.56 304 VAL A C 1
ATOM 2434 O O . VAL A 1 304 ? 9.056 10.432 -5.073 1.00 74.56 304 VAL A O 1
ATOM 2437 N N . CYS A 1 305 ? 10.281 10.393 -3.183 1.00 66.19 305 CYS A N 1
ATOM 2438 C CA . CYS A 1 305 ? 10.438 11.846 -3.035 1.00 66.19 305 CYS A CA 1
ATOM 2439 C C . CYS A 1 305 ? 11.905 12.333 -3.056 1.00 66.19 305 CYS A C 1
ATOM 2441 O O . CYS A 1 305 ? 12.151 13.495 -2.740 1.00 66.19 305 CYS A O 1
ATOM 2443 N N . ASN A 1 306 ? 12.877 11.454 -3.331 1.00 64.19 306 ASN A N 1
ATOM 2444 C CA . ASN A 1 306 ? 14.315 11.705 -3.130 1.00 64.19 306 ASN A CA 1
ATOM 2445 C C . ASN A 1 306 ? 15.127 11.507 -4.425 1.00 64.19 306 ASN A C 1
ATOM 2447 O O . ASN A 1 306 ? 14.627 10.874 -5.344 1.00 64.19 306 ASN A O 1
ATOM 2451 N N . ASP A 1 307 ? 16.374 11.984 -4.457 1.00 55.97 307 ASP A N 1
ATOM 2452 C CA . ASP A 1 307 ? 17.345 11.961 -5.558 1.00 55.97 307 ASP A CA 1
ATOM 2453 C C . ASP A 1 307 ? 18.055 10.599 -5.789 1.00 55.97 307 ASP A C 1
ATOM 2455 O O . ASP A 1 307 ? 18.461 10.310 -6.917 1.00 55.97 307 ASP A O 1
ATOM 2459 N N . TYR A 1 308 ? 18.154 9.715 -4.778 1.00 58.28 308 TYR A N 1
ATOM 2460 C CA . TYR A 1 308 ? 18.833 8.393 -4.876 1.00 58.28 308 TYR A CA 1
ATOM 2461 C C . TYR A 1 308 ? 17.910 7.208 -5.226 1.00 58.28 308 TYR A C 1
ATOM 2463 O O . TYR A 1 308 ? 18.339 6.052 -5.274 1.00 58.28 308 TYR A O 1
ATOM 2471 N N . TRP A 1 309 ? 16.633 7.474 -5.496 1.00 68.88 309 TRP A N 1
ATOM 2472 C CA . TRP A 1 309 ? 15.589 6.466 -5.720 1.00 68.88 309 TRP A CA 1
ATOM 2473 C C . TRP A 1 309 ? 15.891 5.447 -6.834 1.00 68.88 309 TRP A C 1
ATOM 2475 O O . TRP A 1 309 ? 15.398 4.321 -6.790 1.00 68.88 309 TRP A O 1
ATOM 2485 N N . SER A 1 310 ? 16.693 5.827 -7.832 1.00 67.19 310 SER A N 1
ATOM 2486 C CA . SER A 1 310 ? 16.989 4.997 -9.005 1.00 67.19 310 SER A CA 1
ATOM 2487 C C . SER A 1 310 ? 17.844 3.772 -8.670 1.00 67.19 310 SER A C 1
ATOM 2489 O O . SER A 1 310 ? 17.546 2.680 -9.151 1.00 67.19 310 SER A O 1
ATOM 2491 N N . LYS A 1 311 ? 18.858 3.909 -7.805 1.00 70.38 311 LYS A N 1
ATOM 2492 C CA . LYS A 1 311 ? 19.689 2.769 -7.380 1.00 70.38 311 LYS A CA 1
ATOM 2493 C C . LYS A 1 311 ? 18.886 1.780 -6.531 1.00 70.38 311 LYS A C 1
ATOM 2495 O O . LYS A 1 311 ? 18.946 0.574 -6.763 1.00 70.38 311 LYS A O 1
ATOM 2500 N N . PHE A 1 312 ? 18.070 2.302 -5.614 1.00 74.81 312 PHE A N 1
ATOM 2501 C CA . PHE A 1 312 ? 17.154 1.506 -4.796 1.00 74.81 312 PHE A CA 1
ATOM 2502 C C . PHE A 1 312 ? 16.133 0.742 -5.649 1.00 74.81 312 PHE A C 1
ATOM 2504 O O . PHE A 1 312 ? 15.895 -0.444 -5.428 1.00 74.81 312 PHE A O 1
ATOM 2511 N N . LEU A 1 313 ? 15.581 1.394 -6.677 1.00 77.44 313 LEU A N 1
ATOM 2512 C CA . LEU A 1 313 ? 14.683 0.749 -7.629 1.00 77.44 313 LEU A CA 1
ATOM 2513 C C . LEU A 1 313 ? 15.377 -0.398 -8.378 1.00 77.44 313 LEU A C 1
ATOM 2515 O O . LEU A 1 313 ? 14.812 -1.482 -8.462 1.00 77.44 313 LEU A O 1
ATOM 2519 N N . ILE A 1 314 ? 16.595 -0.197 -8.894 1.00 73.81 314 ILE A N 1
ATOM 2520 C CA . ILE A 1 314 ? 17.342 -1.252 -9.606 1.00 73.81 314 ILE A CA 1
ATOM 2521 C C . ILE A 1 314 ? 17.558 -2.465 -8.701 1.00 73.81 314 ILE A C 1
ATOM 2523 O O . ILE A 1 314 ? 17.310 -3.594 -9.121 1.00 73.81 314 ILE A O 1
ATOM 2527 N N . TRP A 1 315 ? 17.969 -2.229 -7.455 1.00 79.62 315 TRP A N 1
ATOM 2528 C CA . TRP A 1 315 ? 18.150 -3.292 -6.475 1.00 79.62 315 TRP A CA 1
ATOM 2529 C C . TRP A 1 315 ? 16.842 -4.050 -6.200 1.00 79.62 315 TRP A C 1
ATOM 2531 O O . TRP A 1 315 ? 16.832 -5.279 -6.262 1.00 79.62 315 TRP A O 1
ATOM 2541 N N . LEU A 1 316 ? 15.720 -3.353 -5.981 1.00 81.56 316 LEU A N 1
ATOM 2542 C CA . LEU A 1 316 ? 14.415 -3.998 -5.776 1.00 81.56 316 LEU A CA 1
ATOM 2543 C C . LEU A 1 316 ? 14.012 -4.860 -6.975 1.00 81.56 316 LEU A C 1
ATOM 2545 O O . LEU A 1 316 ? 13.555 -5.989 -6.804 1.00 81.56 316 LEU A O 1
ATOM 2549 N N . LEU A 1 317 ? 14.194 -4.345 -8.191 1.00 81.56 317 LEU A N 1
ATOM 2550 C CA . LEU A 1 317 ? 13.822 -5.049 -9.417 1.00 81.56 317 LEU A CA 1
ATOM 2551 C C . LEU A 1 317 ? 14.709 -6.272 -9.661 1.00 81.56 317 LEU A C 1
ATOM 2553 O O . LEU A 1 317 ? 14.191 -7.326 -10.031 1.00 81.56 317 LEU A O 1
ATOM 2557 N N . GLY A 1 318 ? 16.015 -6.161 -9.394 1.00 79.75 318 GLY A N 1
ATOM 2558 C CA . GLY A 1 318 ? 16.958 -7.282 -9.447 1.00 79.75 318 GLY A CA 1
ATOM 2559 C C . GLY A 1 318 ? 16.593 -8.424 -8.496 1.00 79.75 318 GLY A C 1
ATOM 2560 O O . GLY A 1 318 ? 16.838 -9.583 -8.813 1.00 79.75 318 GLY A O 1
ATOM 2561 N N . ASN A 1 319 ? 15.938 -8.108 -7.378 1.00 85.12 319 ASN A N 1
ATOM 2562 C CA . ASN A 1 319 ? 15.558 -9.067 -6.342 1.00 85.12 319 ASN A CA 1
ATOM 2563 C C . ASN A 1 319 ? 14.076 -9.484 -6.381 1.00 85.12 319 ASN A C 1
ATOM 2565 O O . ASN A 1 319 ? 13.603 -10.133 -5.451 1.00 85.12 319 ASN A O 1
ATOM 2569 N N . SER A 1 320 ? 13.331 -9.136 -7.436 1.00 88.50 320 SER A N 1
ATOM 2570 C CA . SER A 1 320 ? 11.885 -9.406 -7.544 1.00 88.50 320 SER A CA 1
ATOM 2571 C C . SER A 1 320 ? 11.539 -10.182 -8.824 1.00 88.50 320 SER A C 1
ATOM 2573 O O . SER A 1 320 ? 10.907 -9.628 -9.725 1.00 88.50 320 SER A O 1
ATOM 2575 N N . PRO A 1 321 ? 11.932 -11.464 -8.953 1.00 84.94 321 PRO A N 1
ATOM 2576 C CA . PRO A 1 321 ? 11.897 -12.198 -10.226 1.00 84.94 321 PRO A CA 1
ATOM 2577 C C . PRO A 1 321 ? 10.490 -12.459 -10.790 1.00 84.94 321 PRO A C 1
ATOM 2579 O O . PRO A 1 321 ? 10.354 -12.701 -11.985 1.00 84.94 321 PRO A O 1
ATOM 2582 N N . LYS A 1 322 ? 9.441 -12.421 -9.956 1.00 88.06 322 LYS A N 1
ATOM 2583 C CA . LYS A 1 322 ? 8.042 -12.666 -10.362 1.00 88.06 322 LYS A CA 1
ATOM 2584 C C . LYS A 1 322 ? 7.210 -11.391 -10.516 1.00 88.06 322 LYS A C 1
ATOM 2586 O O . LYS A 1 322 ? 5.989 -11.476 -10.634 1.00 88.06 322 LYS A O 1
ATOM 2591 N N . LEU A 1 323 ? 7.843 -10.219 -10.511 1.00 86.62 323 LEU A N 1
ATOM 2592 C CA . LEU A 1 323 ? 7.130 -8.948 -10.546 1.00 86.62 323 LEU A CA 1
ATOM 2593 C C . LEU A 1 323 ? 6.351 -8.787 -11.858 1.00 86.62 323 LEU A C 1
ATOM 2595 O O . LEU A 1 323 ? 6.936 -8.863 -12.937 1.00 86.62 323 LEU A O 1
ATOM 2599 N N . ARG A 1 324 ? 5.042 -8.536 -11.762 1.00 82.62 324 ARG A N 1
ATOM 2600 C CA . ARG A 1 324 ? 4.128 -8.368 -12.906 1.00 82.62 324 ARG A CA 1
ATOM 2601 C C . ARG A 1 324 ? 3.670 -6.931 -13.085 1.00 82.62 324 ARG A C 1
ATOM 2603 O O . ARG A 1 324 ? 3.508 -6.475 -14.214 1.00 82.62 324 ARG A O 1
ATOM 2610 N N . VAL A 1 325 ? 3.465 -6.213 -11.986 1.00 78.56 325 VAL A N 1
ATOM 2611 C CA . VAL A 1 325 ? 2.981 -4.832 -11.999 1.00 78.56 325 VAL A CA 1
ATOM 2612 C C . VAL A 1 325 ? 3.943 -3.941 -11.236 1.00 78.56 325 VAL A C 1
ATOM 2614 O O . VAL A 1 325 ? 4.197 -4.169 -10.055 1.00 78.56 325 VAL A O 1
ATOM 2617 N N . LEU A 1 326 ? 4.422 -2.895 -11.900 1.00 84.25 326 LEU A N 1
ATOM 2618 C CA . LEU A 1 326 ? 5.242 -1.845 -11.315 1.00 84.25 326 LEU A CA 1
ATOM 2619 C C . LEU A 1 326 ? 4.548 -0.495 -11.500 1.00 84.25 326 LEU A C 1
ATOM 2621 O O . LEU A 1 326 ? 4.314 -0.064 -12.625 1.00 84.25 326 LEU A O 1
ATOM 2625 N N . ILE A 1 327 ? 4.239 0.181 -10.399 1.00 82.38 327 ILE A N 1
ATOM 2626 C CA . ILE A 1 327 ? 3.678 1.533 -10.402 1.00 82.38 327 ILE A CA 1
ATOM 2627 C C . ILE A 1 327 ? 4.661 2.458 -9.697 1.00 82.38 327 ILE A C 1
ATOM 2629 O O . ILE A 1 327 ? 4.993 2.239 -8.535 1.00 82.38 327 ILE A O 1
ATOM 2633 N N . LEU A 1 328 ? 5.110 3.499 -10.384 1.00 81.69 328 LEU A N 1
ATOM 2634 C CA . LEU A 1 328 ? 6.117 4.430 -9.900 1.00 81.69 328 LEU A CA 1
ATOM 2635 C C . LEU A 1 328 ? 5.559 5.858 -9.885 1.00 81.69 328 LEU A C 1
ATOM 2637 O O . LEU A 1 328 ? 5.306 6.448 -10.936 1.00 81.69 328 LEU A O 1
ATOM 2641 N N . TYR A 1 329 ? 5.416 6.423 -8.687 1.00 78.56 329 TYR A N 1
ATOM 2642 C CA . TYR A 1 329 ? 5.076 7.828 -8.470 1.00 78.56 329 TYR A CA 1
ATOM 2643 C C . TYR A 1 329 ? 6.296 8.580 -7.948 1.00 78.56 329 TYR A C 1
ATOM 2645 O O . TYR A 1 329 ? 6.792 8.289 -6.861 1.00 78.56 329 TYR A O 1
ATOM 2653 N N . VAL A 1 330 ? 6.763 9.570 -8.704 1.00 72.06 330 VAL A N 1
ATOM 2654 C CA . VAL A 1 330 ? 7.902 10.412 -8.323 1.00 72.06 330 VAL A CA 1
ATOM 2655 C C . VAL A 1 330 ? 7.400 11.797 -7.936 1.00 72.06 330 VAL A C 1
ATOM 2657 O O . VAL A 1 330 ? 6.804 12.495 -8.754 1.00 72.06 330 VAL A O 1
ATOM 2660 N N . TYR A 1 331 ? 7.641 12.203 -6.694 1.00 66.81 331 TYR A N 1
ATOM 2661 C CA . TYR A 1 331 ? 7.334 13.531 -6.176 1.00 66.81 331 TYR A CA 1
ATOM 2662 C C . TYR A 1 331 ? 8.617 14.360 -6.132 1.00 66.81 331 TYR A C 1
ATOM 2664 O O . TYR A 1 331 ? 9.537 14.044 -5.384 1.00 66.81 331 TYR A O 1
ATOM 2672 N N . TRP A 1 332 ? 8.699 15.430 -6.918 1.00 54.66 332 TRP A N 1
ATOM 2673 C CA . TRP A 1 332 ? 9.899 16.268 -6.943 1.00 54.66 332 TRP A CA 1
ATOM 2674 C C . TRP A 1 332 ? 9.812 17.402 -5.907 1.00 54.66 332 TRP A C 1
ATOM 2676 O O . TRP A 1 332 ? 8.845 18.176 -5.903 1.00 54.66 332 TRP A O 1
ATOM 2686 N N . ARG A 1 333 ? 10.829 17.516 -5.036 1.00 50.31 333 ARG A N 1
ATOM 2687 C CA . ARG A 1 333 ? 11.066 18.689 -4.178 1.00 50.31 333 ARG A CA 1
ATOM 2688 C C . ARG A 1 333 ? 12.291 19.457 -4.701 1.00 50.31 333 ARG A C 1
ATOM 2690 O O . ARG A 1 333 ? 13.342 18.843 -4.843 1.00 50.31 333 ARG A O 1
ATOM 2697 N N . PRO A 1 334 ? 12.206 20.777 -4.943 1.00 40.59 334 PRO A N 1
ATOM 2698 C CA . PRO A 1 334 ? 13.368 21.581 -5.307 1.00 40.59 334 PRO A CA 1
ATOM 2699 C C . PRO A 1 334 ? 14.295 21.718 -4.093 1.00 40.59 334 PRO A C 1
ATOM 2701 O O . PRO A 1 334 ? 14.068 22.576 -3.241 1.00 40.59 334 PRO A O 1
ATOM 2704 N N . ILE A 1 335 ? 15.325 20.880 -3.989 1.00 41.03 335 ILE A N 1
ATOM 2705 C CA . ILE A 1 335 ? 16.435 21.092 -3.052 1.00 41.03 335 ILE A CA 1
ATOM 2706 C C . ILE A 1 335 ? 17.626 21.642 -3.850 1.00 41.03 335 ILE A C 1
ATOM 2708 O O . ILE A 1 335 ? 17.867 21.256 -4.989 1.00 41.03 335 ILE A O 1
ATOM 2712 N N . ARG A 1 336 ? 18.309 22.637 -3.273 1.00 32.44 336 ARG A N 1
ATOM 2713 C CA . ARG A 1 336 ? 19.277 23.545 -3.917 1.00 32.44 336 ARG A CA 1
ATOM 2714 C C . ARG A 1 336 ? 20.651 22.942 -4.247 1.00 32.44 336 ARG A C 1
ATOM 2716 O O . ARG A 1 336 ? 21.531 23.694 -4.660 1.00 32.44 336 ARG A O 1
ATOM 2723 N N . GLU A 1 337 ? 20.871 21.644 -4.085 1.00 35.38 337 GLU A N 1
ATOM 2724 C CA . GLU A 1 337 ? 22.211 21.066 -4.224 1.00 35.38 337 GLU A CA 1
ATOM 2725 C C . GLU A 1 337 ? 22.369 20.295 -5.535 1.00 35.38 337 GLU A C 1
ATOM 2727 O O . GLU A 1 337 ? 21.593 19.404 -5.875 1.00 35.38 337 GLU A O 1
ATOM 2732 N N . LYS A 1 338 ? 23.378 20.711 -6.313 1.00 35.41 338 LYS A N 1
ATOM 2733 C CA . LYS A 1 338 ? 23.776 20.103 -7.584 1.00 35.41 338 LYS A CA 1
ATOM 2734 C C . LYS A 1 338 ? 24.116 18.635 -7.352 1.00 35.41 338 LYS A C 1
ATOM 2736 O O . LYS A 1 338 ? 25.098 18.322 -6.690 1.00 35.41 338 LYS A O 1
ATOM 2741 N N . TYR A 1 339 ? 23.323 17.756 -7.942 1.00 38.66 339 TYR A N 1
ATOM 2742 C CA . TYR A 1 339 ? 23.547 16.325 -7.875 1.00 38.66 339 TYR A CA 1
ATOM 2743 C C . TYR A 1 339 ? 24.510 15.874 -8.982 1.00 38.66 339 TYR A C 1
ATOM 2745 O O . TYR A 1 339 ? 24.244 16.100 -10.167 1.00 38.66 339 TYR A O 1
ATOM 2753 N N . GLU A 1 340 ? 25.602 15.202 -8.610 1.00 32.38 340 GLU A N 1
ATOM 2754 C CA . GLU A 1 340 ? 26.453 14.467 -9.548 1.00 32.38 340 GLU A CA 1
ATOM 2755 C C . GLU A 1 340 ? 25.864 13.085 -9.837 1.00 32.38 340 GLU A C 1
ATOM 2757 O O . GLU A 1 340 ? 25.497 12.306 -8.957 1.00 32.38 340 GLU A O 1
ATOM 2762 N N . LEU A 1 341 ? 25.731 12.794 -11.124 1.00 34.59 341 LEU A N 1
ATOM 2763 C CA . LEU A 1 341 ? 25.078 11.607 -11.637 1.00 34.59 341 LEU A CA 1
ATOM 2764 C C . LEU A 1 341 ? 25.888 10.346 -11.287 1.00 34.59 341 LEU A C 1
ATOM 2766 O O . LEU A 1 341 ? 26.996 10.156 -11.781 1.00 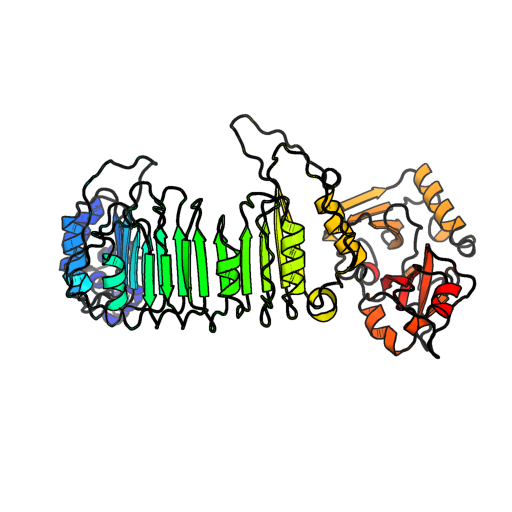34.59 341 LEU A O 1
ATOM 2770 N N . GLY A 1 342 ? 25.311 9.429 -10.508 1.00 33.53 342 GLY A N 1
ATOM 2771 C CA . GLY A 1 342 ? 25.824 8.062 -10.432 1.00 33.53 342 GLY A CA 1
ATOM 2772 C C . GLY A 1 342 ? 25.719 7.416 -11.813 1.00 33.53 342 GLY A C 1
ATOM 2773 O O . GLY A 1 342 ? 24.615 7.126 -12.278 1.00 33.53 342 GLY A O 1
ATOM 2774 N N . ASN A 1 343 ? 26.853 7.253 -12.490 1.00 33.66 343 ASN A N 1
ATOM 2775 C CA . ASN A 1 343 ? 26.930 6.672 -13.824 1.00 33.66 343 ASN A CA 1
ATOM 2776 C C . ASN A 1 343 ? 26.260 5.289 -13.866 1.00 33.66 343 ASN A C 1
ATOM 2778 O O . ASN A 1 343 ? 26.595 4.400 -13.090 1.00 33.66 343 ASN A O 1
ATOM 2782 N N . TRP A 1 344 ? 25.392 5.084 -14.861 1.00 40.69 344 TRP A N 1
ATOM 2783 C CA . TRP A 1 344 ? 24.868 3.783 -15.315 1.00 40.69 344 TRP A CA 1
ATOM 2784 C C . TRP A 1 344 ? 25.984 2.851 -15.865 1.00 40.69 344 TRP A C 1
ATOM 2786 O O . TRP A 1 344 ? 25.723 1.811 -16.456 1.00 40.69 344 TRP A O 1
ATOM 2796 N N . GLU A 1 345 ? 27.255 3.212 -15.689 1.00 32.88 345 GLU A N 1
ATOM 2797 C CA . GLU A 1 345 ? 28.413 2.561 -16.310 1.00 32.88 345 GLU A CA 1
ATOM 2798 C C . GLU A 1 345 ? 29.323 1.850 -15.300 1.00 32.88 345 GLU A C 1
ATOM 2800 O O . GLU A 1 345 ? 30.490 1.580 -15.585 1.00 32.88 345 GLU A O 1
ATOM 2805 N N . SER A 1 346 ? 28.817 1.485 -14.119 1.00 31.02 346 SER A N 1
ATOM 2806 C CA . SER A 1 346 ? 29.519 0.490 -13.309 1.00 31.02 346 SER A CA 1
ATOM 2807 C C . SER A 1 346 ? 29.306 -0.889 -13.937 1.00 31.02 346 SER A C 1
ATOM 2809 O O . SER A 1 346 ? 28.209 -1.447 -13.898 1.00 31.02 346 SER A O 1
ATOM 2811 N N . LYS A 1 347 ? 30.373 -1.395 -14.565 1.00 34.16 347 LYS A N 1
ATOM 2812 C CA . LYS A 1 347 ? 30.577 -2.780 -15.012 1.00 34.16 347 LYS A CA 1
ATOM 2813 C C . LYS A 1 347 ? 29.761 -3.769 -14.161 1.00 34.16 347 LYS A C 1
ATOM 2815 O O . LYS A 1 347 ? 29.972 -3.836 -12.960 1.00 34.16 347 LYS A O 1
ATOM 2820 N N . GLN A 1 348 ? 28.909 -4.553 -14.828 1.00 38.47 348 GLN A N 1
ATOM 2821 C CA . GLN A 1 348 ? 27.982 -5.559 -14.279 1.00 38.47 348 GLN A CA 1
ATOM 2822 C C . GLN A 1 348 ? 26.684 -5.006 -13.660 1.00 38.47 348 GLN A C 1
ATOM 2824 O O . GLN A 1 348 ? 26.578 -4.791 -12.462 1.00 38.47 348 GLN A O 1
ATOM 2829 N N . SER A 1 349 ? 25.620 -4.924 -14.457 1.00 39.88 349 SER A N 1
ATOM 2830 C CA . SER A 1 349 ? 24.324 -5.445 -14.000 1.00 39.88 349 SER A CA 1
ATOM 2831 C C . SER A 1 349 ? 23.483 -5.827 -15.214 1.00 39.88 349 SER A C 1
ATOM 2833 O O . SER A 1 349 ? 23.212 -5.030 -16.110 1.00 39.88 349 SER A O 1
ATOM 2835 N N . SER A 1 350 ? 23.156 -7.110 -15.291 1.00 52.25 350 SER A N 1
ATOM 2836 C CA . SER A 1 350 ? 22.167 -7.659 -16.208 1.00 52.25 350 SER A CA 1
ATOM 2837 C C . SER A 1 350 ? 20.837 -6.923 -16.040 1.00 52.25 350 SER A C 1
ATOM 2839 O O . SER A 1 350 ? 20.472 -6.536 -14.931 1.00 52.25 350 SER A O 1
ATOM 2841 N N . VAL A 1 351 ? 20.093 -6.747 -17.136 1.00 55.47 351 VAL A N 1
ATOM 2842 C CA . VAL A 1 351 ? 18.689 -6.312 -17.066 1.00 55.47 351 VAL A CA 1
ATOM 2843 C C . VAL A 1 351 ? 17.970 -7.213 -16.052 1.00 55.47 351 VAL A C 1
ATOM 2845 O O . VAL A 1 351 ? 18.097 -8.435 -16.182 1.00 55.47 351 VAL A O 1
ATOM 2848 N N . PRO A 1 352 ? 17.257 -6.662 -15.049 1.00 65.75 352 PRO A N 1
ATOM 2849 C CA . PRO A 1 352 ? 16.567 -7.485 -14.064 1.00 65.75 352 PRO A CA 1
ATOM 2850 C C . PRO A 1 352 ? 15.647 -8.494 -14.752 1.00 65.75 352 PRO A C 1
ATOM 2852 O O . PRO A 1 352 ? 14.901 -8.127 -15.662 1.00 65.75 352 PRO A O 1
ATOM 2855 N N . GLU A 1 353 ? 15.686 -9.761 -14.331 1.00 64.00 353 GLU A N 1
ATOM 2856 C CA . GLU A 1 353 ? 14.955 -10.840 -15.015 1.00 64.00 353 GLU A CA 1
ATOM 2857 C C . GLU A 1 353 ? 13.452 -10.560 -15.129 1.00 64.00 353 GLU A C 1
ATOM 2859 O O . GLU A 1 353 ? 12.822 -10.929 -16.123 1.00 64.00 353 GLU A O 1
ATOM 2864 N N . CYS A 1 354 ? 12.888 -9.850 -14.148 1.00 63.47 354 CYS A N 1
ATOM 2865 C CA . CYS A 1 354 ? 11.479 -9.490 -14.135 1.00 63.47 354 CYS A CA 1
ATOM 2866 C C . CYS A 1 354 ? 11.072 -8.609 -15.326 1.00 63.47 354 CYS A C 1
ATOM 2868 O O . CYS A 1 354 ? 10.009 -8.834 -15.899 1.00 63.47 354 CYS A O 1
ATOM 2870 N N . PHE A 1 355 ? 11.931 -7.688 -15.783 1.00 63.91 355 PHE A N 1
ATOM 2871 C CA . PHE A 1 355 ? 11.669 -6.883 -16.985 1.00 63.91 355 PHE A CA 1
ATOM 2872 C C . PHE A 1 355 ? 11.606 -7.724 -18.257 1.00 63.91 355 PHE A C 1
ATOM 2874 O O . PHE A 1 355 ? 10.888 -7.372 -19.187 1.00 63.91 355 PHE A O 1
ATOM 2881 N N . LEU A 1 356 ? 12.379 -8.809 -18.315 1.00 59.28 356 LEU A N 1
ATOM 2882 C CA . LEU A 1 356 ? 12.479 -9.647 -19.506 1.00 59.28 356 LEU A CA 1
ATOM 2883 C C . LEU A 1 356 ? 11.362 -10.693 -19.581 1.00 59.28 356 LEU A C 1
ATOM 2885 O O . LEU A 1 356 ? 11.010 -11.118 -20.679 1.00 59.28 356 LEU A O 1
ATOM 2889 N N . ARG A 1 357 ? 10.852 -11.159 -18.432 1.00 64.31 357 ARG A N 1
ATOM 2890 C CA . ARG A 1 357 ? 10.026 -12.377 -18.365 1.00 64.31 357 ARG A CA 1
ATOM 2891 C C . ARG A 1 357 ? 8.649 -12.210 -17.736 1.00 64.31 357 ARG A C 1
ATOM 2893 O O . ARG A 1 357 ? 7.751 -12.949 -18.127 1.00 64.31 357 ARG A O 1
ATOM 2900 N N . SER A 1 358 ? 8.479 -11.322 -16.756 1.00 68.69 358 SER A N 1
ATOM 2901 C CA . SER A 1 358 ? 7.274 -11.314 -15.909 1.00 68.69 358 SER A CA 1
ATOM 2902 C C . SER A 1 358 ? 6.516 -9.991 -15.890 1.00 68.69 358 SER A C 1
ATOM 2904 O O . SER A 1 358 ? 5.318 -10.005 -15.618 1.00 68.69 358 SER A O 1
ATOM 2906 N N . LEU A 1 359 ? 7.176 -8.860 -16.159 1.00 72.56 359 LEU A N 1
ATOM 2907 C CA . LEU A 1 359 ? 6.566 -7.540 -16.050 1.00 72.56 359 LEU A CA 1
ATOM 2908 C C . LEU A 1 359 ? 5.549 -7.314 -17.179 1.00 72.56 359 LEU A C 1
ATOM 2910 O O . LEU A 1 359 ? 5.896 -7.230 -18.353 1.00 72.56 359 LEU A O 1
ATOM 2914 N N . GLU A 1 360 ? 4.281 -7.185 -16.806 1.00 71.69 360 GLU A N 1
ATOM 2915 C CA . GLU A 1 360 ? 3.149 -6.994 -17.717 1.00 71.69 360 GLU A CA 1
ATOM 2916 C C . GLU A 1 360 ? 2.677 -5.538 -17.741 1.00 71.69 360 GLU A C 1
ATOM 2918 O O . GLU A 1 360 ? 2.254 -5.028 -18.778 1.00 71.69 360 GLU A O 1
ATOM 2923 N N . THR A 1 361 ? 2.721 -4.864 -16.587 1.00 64.44 361 THR A N 1
ATOM 2924 C CA . THR A 1 361 ? 2.205 -3.503 -16.416 1.00 64.44 361 THR A CA 1
ATOM 2925 C C . THR A 1 361 ? 3.254 -2.611 -15.773 1.00 64.44 361 THR A C 1
ATOM 2927 O O . THR A 1 361 ? 3.769 -2.917 -14.699 1.00 64.44 361 THR A O 1
ATOM 2930 N N . PHE A 1 362 ? 3.522 -1.477 -16.416 1.00 75.00 362 PHE A N 1
ATOM 2931 C CA . PHE A 1 362 ? 4.346 -0.405 -15.879 1.00 75.00 362 PHE A CA 1
ATOM 2932 C C . PHE A 1 362 ? 3.580 0.915 -15.963 1.00 75.00 362 PHE A C 1
ATOM 2934 O O . PHE A 1 362 ? 3.185 1.333 -17.052 1.00 75.00 362 PHE A O 1
ATOM 2941 N N . GLU A 1 363 ? 3.367 1.557 -14.820 1.00 69.19 363 GLU A N 1
ATOM 2942 C CA . GLU A 1 363 ? 2.790 2.896 -14.718 1.00 69.19 363 GLU A CA 1
ATOM 2943 C C . GLU A 1 363 ? 3.830 3.838 -14.114 1.00 69.19 363 GLU A C 1
ATOM 2945 O O . GLU A 1 363 ? 4.451 3.527 -13.098 1.00 69.19 363 GLU A O 1
ATOM 2950 N N . TYR A 1 364 ? 4.013 4.998 -14.738 1.00 72.75 364 TYR A N 1
ATOM 2951 C CA . TYR A 1 364 ? 4.939 6.027 -14.289 1.00 72.75 364 TYR A CA 1
ATOM 2952 C C . TYR A 1 364 ? 4.230 7.373 -14.242 1.00 72.75 364 TYR A C 1
ATOM 2954 O O . TYR A 1 364 ? 3.544 7.755 -15.188 1.00 72.75 364 TYR A O 1
ATOM 2962 N N . SER A 1 365 ? 4.389 8.096 -13.139 1.00 63.47 365 SER A N 1
ATOM 2963 C CA . SER A 1 365 ? 3.775 9.405 -12.935 1.00 63.47 365 SER A CA 1
ATOM 2964 C C . SER A 1 365 ? 4.693 10.315 -12.131 1.00 63.47 365 SER A C 1
ATOM 2966 O O . SER A 1 365 ? 5.189 9.935 -11.072 1.00 63.47 365 SER A O 1
ATOM 2968 N N . VAL A 1 366 ? 4.872 11.551 -12.596 1.00 59.62 366 VAL A N 1
ATOM 2969 C CA . VAL A 1 366 ? 5.666 12.581 -11.909 1.00 59.62 366 VAL A CA 1
ATOM 2970 C C . VAL A 1 366 ? 4.734 13.666 -11.386 1.00 59.62 366 VAL A C 1
ATOM 2972 O O . VAL A 1 366 ? 3.911 14.188 -12.131 1.00 59.62 366 VAL A O 1
ATOM 2975 N N . HIS A 1 367 ? 4.849 13.992 -10.101 1.00 55.31 367 HIS A N 1
ATOM 2976 C CA . HIS A 1 367 ? 4.071 15.033 -9.438 1.00 55.31 367 HIS A CA 1
ATOM 2977 C C . HIS A 1 367 ? 4.997 16.144 -8.934 1.00 55.31 367 HIS A C 1
ATOM 2979 O O . HIS A 1 367 ? 5.913 15.911 -8.143 1.00 55.31 367 HIS A O 1
ATOM 2985 N N . PHE A 1 368 ? 4.720 17.377 -9.351 1.00 47.75 368 PHE A N 1
ATOM 2986 C CA . PHE A 1 368 ? 5.425 18.567 -8.883 1.00 47.75 368 PHE A CA 1
ATOM 2987 C C . PHE A 1 368 ? 4.713 19.129 -7.646 1.00 47.75 368 PHE A C 1
ATOM 2989 O O . PHE A 1 368 ? 3.582 19.607 -7.735 1.00 47.75 368 PHE A O 1
ATOM 2996 N N . SER A 1 369 ? 5.353 19.086 -6.473 1.00 36.41 369 SER A N 1
ATOM 2997 C CA . SER A 1 369 ? 4.829 19.775 -5.287 1.00 36.41 369 SER A CA 1
ATOM 2998 C C . SER A 1 369 ? 5.210 21.259 -5.311 1.00 36.41 369 SER A C 1
ATOM 3000 O O . SER A 1 369 ? 6.292 21.635 -4.871 1.00 36.41 369 SER A O 1
ATOM 3002 N N . VAL A 1 370 ? 4.306 22.118 -5.795 1.00 27.64 370 VAL A N 1
ATOM 3003 C CA . VAL A 1 370 ? 4.407 23.578 -5.618 1.00 27.64 370 VAL A CA 1
ATOM 3004 C C . VAL A 1 370 ? 3.971 23.918 -4.192 1.00 27.64 370 VAL A C 1
ATOM 3006 O O . VAL A 1 370 ? 2.774 23.992 -3.900 1.00 27.64 370 VAL A O 1
ATOM 3009 N N . ILE A 1 371 ? 4.929 24.119 -3.283 1.00 28.31 371 ILE A N 1
ATOM 3010 C CA . ILE A 1 371 ? 4.647 24.654 -1.945 1.00 28.31 371 ILE A CA 1
ATOM 3011 C C . ILE A 1 371 ? 4.120 26.085 -2.125 1.00 28.31 371 ILE A C 1
ATOM 3013 O O . ILE A 1 371 ? 4.876 27.017 -2.383 1.00 28.31 371 ILE A O 1
ATOM 3017 N N . HIS A 1 372 ? 2.802 26.255 -2.008 1.00 23.72 372 HIS A N 1
ATOM 3018 C CA . HIS A 1 372 ? 2.147 27.559 -1.994 1.00 23.72 372 HIS A CA 1
ATOM 3019 C C . HIS A 1 372 ? 2.448 28.274 -0.668 1.00 23.72 372 HIS A C 1
ATOM 3021 O O . HIS A 1 372 ? 1.654 28.229 0.273 1.00 23.72 372 HIS A O 1
ATOM 3027 N N . LEU A 1 373 ? 3.578 28.980 -0.587 1.00 23.39 373 LEU A N 1
ATOM 3028 C CA . LEU A 1 373 ? 3.678 30.125 0.316 1.00 23.39 373 LEU A CA 1
ATOM 3029 C C . LEU A 1 373 ? 2.836 31.253 -0.294 1.00 23.39 373 LEU A C 1
ATOM 3031 O O . LEU A 1 373 ? 3.029 31.642 -1.441 1.00 23.39 373 LEU A O 1
ATOM 3035 N N . ARG A 1 374 ? 1.830 31.712 0.457 1.00 26.11 374 ARG A N 1
ATOM 3036 C CA . ARG A 1 374 ? 0.827 32.711 0.054 1.00 26.11 374 ARG A CA 1
ATOM 3037 C C . ARG A 1 374 ? 1.421 33.875 -0.763 1.00 26.11 374 ARG A C 1
ATOM 3039 O O . ARG A 1 374 ? 1.991 34.784 -0.169 1.00 26.11 374 ARG A O 1
ATOM 3046 N N . ARG A 1 375 ? 1.162 33.900 -2.078 1.00 21.31 375 ARG A N 1
ATOM 3047 C CA . ARG A 1 375 ? 0.781 35.071 -2.908 1.00 21.31 375 ARG A CA 1
ATOM 3048 C C . ARG A 1 375 ? 0.575 34.626 -4.370 1.00 21.31 375 ARG A C 1
ATOM 3050 O O . ARG A 1 375 ? 1.535 34.216 -4.989 1.00 21.31 375 ARG A O 1
ATOM 3057 N N . ARG A 1 376 ? -0.687 34.723 -4.829 1.00 22.73 376 ARG A N 1
ATOM 3058 C CA . ARG A 1 376 ? -1.295 34.683 -6.193 1.00 22.73 376 ARG A CA 1
ATOM 3059 C C . ARG A 1 376 ? -0.715 33.767 -7.310 1.00 22.73 376 ARG A C 1
ATOM 3061 O O . ARG A 1 376 ? 0.488 33.604 -7.417 1.00 22.73 376 ARG A O 1
ATOM 3068 N N . PRO A 1 377 ? -1.577 33.196 -8.182 1.00 23.48 377 PRO A N 1
ATOM 3069 C CA . PRO A 1 377 ? -1.188 32.159 -9.132 1.00 23.48 377 PRO A CA 1
ATOM 3070 C C . PRO A 1 377 ? -0.719 32.746 -10.471 1.00 23.48 377 PRO A C 1
ATOM 3072 O O . PRO A 1 377 ? -1.472 33.460 -11.128 1.00 23.48 377 PRO A O 1
ATOM 3075 N N . GLU A 1 378 ? 0.468 32.353 -10.924 1.00 21.89 378 GLU A N 1
ATOM 3076 C CA . GLU A 1 378 ? 0.814 32.329 -12.347 1.00 21.89 378 GLU A CA 1
ATOM 3077 C C . GLU A 1 378 ? 1.110 30.880 -12.743 1.00 21.89 378 GLU A C 1
ATOM 3079 O O . GLU A 1 378 ? 1.846 30.162 -12.066 1.00 21.89 378 GLU A O 1
ATOM 3084 N N . LYS A 1 379 ? 0.453 30.424 -13.814 1.00 26.06 379 LYS A N 1
ATOM 3085 C CA . LYS A 1 379 ? 0.651 29.105 -14.414 1.00 26.06 379 LYS A CA 1
ATOM 3086 C C . LYS A 1 379 ? 2.011 29.090 -15.115 1.00 26.06 379 LYS A C 1
ATOM 3088 O O . LYS A 1 379 ? 2.110 29.567 -16.240 1.00 26.06 379 LYS A O 1
ATOM 3093 N N . SER A 1 380 ? 3.030 28.512 -14.492 1.00 22.30 380 SER A N 1
ATOM 3094 C CA . SER A 1 380 ? 4.252 28.107 -15.188 1.00 22.30 380 SER A CA 1
ATOM 3095 C C . SER A 1 380 ? 4.142 26.636 -15.596 1.00 22.30 380 SER A C 1
ATOM 3097 O O . SER A 1 380 ? 4.061 25.733 -14.766 1.00 22.30 380 SER A O 1
ATOM 3099 N N . ILE A 1 381 ? 4.080 26.401 -16.908 1.00 24.20 381 ILE A N 1
ATOM 3100 C CA . ILE A 1 381 ? 4.244 25.080 -17.522 1.00 24.20 381 ILE A CA 1
ATOM 3101 C C . ILE A 1 381 ? 5.755 24.843 -17.586 1.00 24.20 381 ILE A C 1
ATOM 3103 O O . ILE A 1 381 ? 6.439 25.536 -18.333 1.00 24.20 381 ILE A O 1
ATOM 3107 N N . VAL A 1 382 ? 6.274 23.915 -16.782 1.00 25.08 382 VAL A N 1
ATOM 3108 C CA . VAL A 1 382 ? 7.680 23.486 -16.849 1.00 25.08 382 VAL A CA 1
ATOM 3109 C C . VAL A 1 382 ? 7.737 22.168 -17.619 1.00 25.08 382 VAL A C 1
ATOM 3111 O O . VAL A 1 382 ? 7.020 21.217 -17.301 1.00 25.08 382 VAL A O 1
ATOM 3114 N N . SER A 1 383 ? 8.538 22.149 -18.680 1.00 25.42 383 SER A N 1
ATOM 3115 C CA . SER A 1 383 ? 8.748 21.036 -19.605 1.00 25.42 383 SER A CA 1
ATOM 3116 C C . SER A 1 383 ? 9.532 19.883 -18.967 1.00 25.42 383 SER A C 1
ATOM 3118 O O . SER A 1 383 ? 10.440 20.080 -18.170 1.00 25.42 383 SER A O 1
ATOM 3120 N N . VAL A 1 384 ? 9.231 18.648 -19.384 1.00 29.34 384 VAL A N 1
ATOM 3121 C CA . VAL A 1 384 ? 9.947 17.411 -18.988 1.00 29.34 384 VAL A CA 1
ATOM 3122 C C . VAL A 1 384 ? 11.444 17.436 -19.372 1.00 29.34 384 VAL A C 1
ATOM 3124 O O . VAL A 1 384 ? 12.228 16.636 -18.861 1.00 29.34 384 VAL A O 1
ATOM 3127 N N . GLU A 1 385 ? 11.850 18.361 -20.245 1.00 30.00 385 GLU A N 1
ATOM 3128 C CA . GLU A 1 385 ? 13.221 18.547 -20.739 1.00 30.00 385 GLU A CA 1
ATOM 3129 C C . GLU A 1 385 ? 14.189 19.136 -19.698 1.00 30.00 385 GLU A C 1
ATOM 3131 O O . GLU A 1 385 ? 15.397 18.971 -19.842 1.00 30.00 385 GLU A O 1
ATOM 3136 N N . ASP A 1 386 ? 13.690 19.714 -18.603 1.00 30.78 386 ASP A N 1
ATOM 3137 C CA . ASP A 1 386 ? 14.529 20.386 -17.599 1.00 30.78 386 ASP A CA 1
ATOM 3138 C C . ASP A 1 386 ? 15.177 19.433 -16.566 1.00 30.78 386 ASP A C 1
ATOM 3140 O O . ASP A 1 386 ? 15.877 19.882 -15.656 1.00 30.78 386 ASP A O 1
ATOM 3144 N N . TYR A 1 387 ? 14.982 18.108 -16.685 1.00 39.62 387 TYR A N 1
ATOM 3145 C CA . TYR A 1 387 ? 15.425 17.130 -15.676 1.00 39.62 387 TYR A CA 1
ATOM 3146 C C . TYR A 1 387 ? 16.097 15.869 -16.280 1.00 39.62 387 TYR A C 1
ATOM 3148 O O . TYR A 1 387 ? 15.429 15.008 -16.863 1.00 39.62 387 TYR A O 1
ATOM 3156 N N . PRO A 1 388 ? 17.421 15.673 -16.090 1.00 38.09 388 PRO A N 1
ATOM 3157 C CA . PRO A 1 388 ? 18.188 14.582 -16.712 1.00 38.09 388 PRO A CA 1
ATOM 3158 C C . PRO A 1 388 ? 17.788 13.157 -16.290 1.00 38.09 388 PRO A C 1
ATOM 3160 O O . PRO A 1 388 ? 18.005 12.213 -17.049 1.00 38.09 388 PRO A O 1
ATOM 3163 N N . GLN A 1 389 ? 17.229 12.962 -15.088 1.00 37.78 389 GLN A N 1
ATOM 3164 C CA . GLN A 1 389 ? 16.909 11.629 -14.549 1.00 37.78 389 GLN A CA 1
ATOM 3165 C C . GLN A 1 389 ? 15.569 11.077 -15.053 1.00 37.78 389 GLN A C 1
ATOM 3167 O O . GLN A 1 389 ? 15.493 9.899 -15.401 1.00 37.78 389 GLN A O 1
ATOM 3172 N N . SER A 1 390 ? 14.536 11.918 -15.158 1.00 37.34 390 SER A N 1
ATOM 3173 C CA . SER A 1 390 ? 13.287 11.583 -15.853 1.00 37.34 390 SER A CA 1
ATOM 3174 C C . SER A 1 390 ? 13.578 11.331 -17.325 1.00 37.34 390 SER A C 1
ATOM 3176 O O . SER A 1 390 ? 13.146 10.311 -17.843 1.00 37.34 390 SER A O 1
ATOM 3178 N N . HIS A 1 391 ? 14.418 12.152 -17.966 1.00 37.62 391 HIS A N 1
ATOM 3179 C CA . HIS A 1 391 ? 14.863 11.900 -19.336 1.00 37.62 391 HIS A CA 1
ATOM 3180 C C . HIS A 1 391 ? 15.627 10.571 -19.459 1.00 37.62 391 HIS A C 1
ATOM 3182 O O . HIS A 1 391 ? 15.368 9.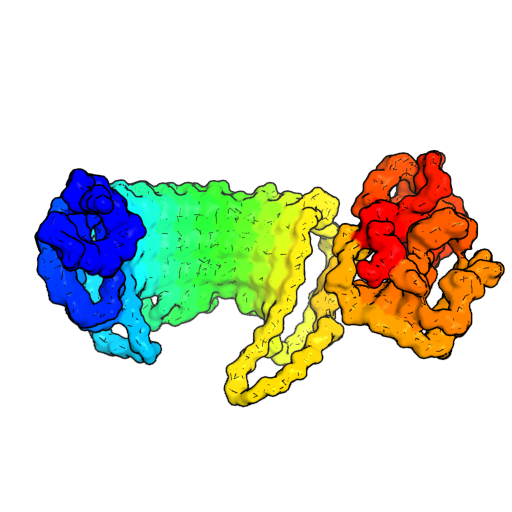816 -20.386 1.00 37.62 391 HIS A O 1
ATOM 3188 N N . ARG A 1 392 ? 16.504 10.205 -18.510 1.00 36.78 392 ARG A N 1
ATOM 3189 C CA . ARG A 1 392 ? 17.233 8.923 -18.539 1.00 36.78 392 ARG A CA 1
ATOM 3190 C C . ARG A 1 392 ? 16.377 7.704 -18.225 1.00 36.78 392 ARG A C 1
ATOM 3192 O O . ARG A 1 392 ? 16.601 6.698 -18.877 1.00 36.78 392 ARG A O 1
ATOM 3199 N N . LEU A 1 393 ? 15.397 7.757 -17.319 1.00 36.78 393 LEU A N 1
ATOM 3200 C CA . LEU A 1 393 ? 14.463 6.638 -17.123 1.00 36.78 393 LEU A CA 1
ATOM 3201 C C . LEU A 1 393 ? 13.477 6.513 -18.290 1.00 36.78 393 LEU A C 1
ATOM 3203 O O . LEU A 1 393 ? 13.137 5.401 -18.669 1.00 36.78 393 LEU A O 1
ATOM 3207 N N . PHE A 1 394 ? 13.092 7.628 -18.913 1.00 35.78 394 PHE A N 1
ATOM 3208 C CA . PHE A 1 394 ? 12.297 7.657 -20.145 1.00 35.78 394 PHE A CA 1
ATOM 3209 C C . PHE A 1 394 ? 13.114 7.166 -21.356 1.00 35.78 394 PHE A C 1
ATOM 3211 O O . PHE A 1 394 ? 12.589 6.480 -22.231 1.00 35.78 394 PHE A O 1
ATOM 3218 N N . LEU A 1 395 ? 14.425 7.440 -21.393 1.00 35.12 395 LEU A N 1
ATOM 3219 C CA . LEU A 1 395 ? 15.377 6.868 -22.353 1.00 35.12 395 LEU A CA 1
ATOM 3220 C C . LEU A 1 395 ? 15.691 5.395 -22.045 1.00 35.12 395 LEU A C 1
ATOM 3222 O O . LEU A 1 395 ? 15.880 4.625 -22.976 1.00 35.12 395 LEU A O 1
ATOM 3226 N N . PHE A 1 396 ? 15.709 4.982 -20.775 1.00 35.66 396 PHE A N 1
ATOM 3227 C CA . PHE A 1 396 ? 15.907 3.597 -20.334 1.00 35.66 396 PHE A CA 1
ATOM 3228 C C . PHE A 1 396 ? 14.675 2.739 -20.648 1.00 35.66 396 PHE A C 1
ATOM 3230 O O . PHE A 1 396 ? 14.805 1.649 -21.201 1.00 35.66 396 PHE A O 1
ATOM 3237 N N . GLN A 1 397 ? 13.479 3.301 -20.431 1.00 35.47 397 GLN A N 1
ATOM 3238 C CA . GLN A 1 397 ? 12.204 2.816 -20.949 1.00 35.47 397 GLN A CA 1
ATOM 3239 C C . GLN A 1 397 ? 12.274 2.713 -22.476 1.00 35.47 397 GLN A C 1
ATOM 3241 O O . GLN A 1 397 ? 12.002 1.657 -23.016 1.00 35.47 397 GLN A O 1
ATOM 3246 N N . ARG A 1 398 ? 12.741 3.735 -23.201 1.00 36.91 398 ARG A N 1
ATOM 3247 C CA . ARG A 1 398 ? 12.904 3.658 -24.668 1.00 36.91 398 ARG A CA 1
ATOM 3248 C C . ARG A 1 398 ? 13.952 2.643 -25.143 1.00 36.91 398 ARG A C 1
ATOM 3250 O O . ARG A 1 398 ? 13.796 2.111 -26.234 1.00 36.91 398 ARG A O 1
ATOM 3257 N N . LYS A 1 399 ? 15.000 2.365 -24.360 1.00 35.38 399 LYS A N 1
ATOM 3258 C CA . LYS A 1 399 ? 16.079 1.430 -24.729 1.00 35.38 399 LYS A CA 1
ATOM 3259 C C . LYS A 1 399 ? 15.673 -0.043 -24.562 1.00 35.38 399 LYS A C 1
ATOM 3261 O O . LYS A 1 399 ? 16.253 -0.884 -25.238 1.00 35.38 399 LYS A O 1
ATOM 3266 N N . TYR A 1 400 ? 14.671 -0.347 -23.724 1.00 35.41 400 TYR A N 1
ATOM 3267 C CA . TYR A 1 400 ? 14.207 -1.724 -23.451 1.00 35.41 400 TYR A CA 1
ATOM 3268 C C . TYR A 1 400 ? 12.694 -1.977 -23.626 1.00 35.41 400 TYR A C 1
ATOM 3270 O O . TYR A 1 400 ? 12.279 -3.124 -23.740 1.00 35.41 400 TYR A O 1
ATOM 3278 N N . LEU A 1 401 ? 11.870 -0.934 -23.743 1.00 35.25 401 LEU A N 1
ATOM 3279 C CA . LEU A 1 401 ? 10.460 -0.964 -24.170 1.00 35.25 401 LEU A CA 1
ATOM 3280 C C . LEU A 1 401 ? 10.303 -0.326 -25.564 1.00 35.25 401 LEU A C 1
ATOM 3282 O O . LEU A 1 401 ? 9.296 0.308 -25.867 1.00 35.25 401 LEU A O 1
ATOM 3286 N N . SER A 1 402 ? 11.286 -0.538 -26.446 1.00 36.88 402 SER A N 1
ATOM 3287 C CA . SER A 1 402 ? 11.171 -0.302 -27.898 1.00 36.88 402 SER A CA 1
ATOM 3288 C C . SER A 1 402 ? 10.315 -1.380 -28.582 1.00 36.88 402 SER A C 1
ATOM 3290 O O . SER A 1 402 ? 10.574 -1.778 -29.705 1.00 36.88 402 SER A O 1
ATOM 3292 N N . SER A 1 403 ? 9.315 -1.936 -27.903 1.00 40.59 403 SER A N 1
ATOM 3293 C CA . SER A 1 403 ? 8.381 -2.860 -28.538 1.00 40.59 403 SER A CA 1
ATOM 3294 C C . SER A 1 403 ? 6.992 -2.386 -28.175 1.00 40.59 403 SER A C 1
ATOM 3296 O O . SER A 1 403 ? 6.631 -2.441 -27.001 1.00 40.59 403 SER A O 1
ATOM 3298 N N . ASN A 1 404 ? 6.245 -1.903 -29.178 1.00 49.72 404 ASN A N 1
ATOM 3299 C CA . ASN A 1 404 ? 4.828 -1.502 -29.139 1.00 49.72 404 ASN A CA 1
ATOM 3300 C C . ASN A 1 404 ? 4.492 -0.006 -29.257 1.00 49.72 404 ASN A C 1
ATOM 3302 O O . ASN A 1 404 ? 3.682 0.509 -28.487 1.00 49.72 404 ASN A O 1
ATOM 3306 N N . MET A 1 405 ? 5.020 0.665 -30.285 1.00 57.69 405 MET A N 1
ATOM 3307 C CA . MET A 1 405 ? 4.744 2.080 -30.579 1.00 57.69 405 MET A CA 1
ATOM 3308 C C . MET A 1 405 ? 3.262 2.394 -30.846 1.00 57.69 405 MET A C 1
ATOM 3310 O O . MET A 1 405 ? 2.751 3.390 -30.347 1.00 57.69 405 MET A O 1
ATOM 3314 N N . PHE A 1 406 ? 2.557 1.517 -31.565 1.00 59.78 406 PHE A N 1
ATOM 3315 C CA . PHE A 1 406 ? 1.148 1.711 -31.930 1.00 59.78 406 PHE A CA 1
ATOM 3316 C C . PHE A 1 406 ? 0.178 0.757 -31.227 1.00 59.78 406 PHE A C 1
ATOM 3318 O O . PHE A 1 406 ? -1.016 0.789 -31.495 1.00 59.78 406 PHE A O 1
ATOM 3325 N N . LYS A 1 407 ? 0.631 -0.101 -30.305 1.00 63.25 407 LYS A N 1
ATOM 3326 C CA . LYS A 1 407 ? -0.241 -1.133 -29.699 1.00 63.25 407 LYS A CA 1
ATOM 3327 C C . LYS A 1 407 ? -1.424 -0.565 -28.911 1.00 63.25 407 LYS A C 1
ATOM 3329 O O . LYS A 1 407 ? -2.444 -1.237 -28.798 1.00 63.25 407 LYS A O 1
ATOM 3334 N N . LYS A 1 408 ? -1.273 0.638 -28.349 1.00 60.41 408 LYS A N 1
ATOM 3335 C CA . LYS A 1 408 ? -2.308 1.354 -27.582 1.00 60.41 408 LYS A CA 1
ATOM 3336 C C . LYS A 1 408 ? -2.753 2.669 -28.239 1.00 60.41 408 LYS A C 1
ATOM 3338 O O . LYS A 1 408 ? -3.475 3.422 -27.607 1.00 60.41 408 LYS A O 1
ATOM 3343 N N . PHE A 1 409 ? -2.324 2.939 -29.474 1.00 69.12 409 PHE A N 1
ATOM 3344 C CA . PHE A 1 409 ? -2.602 4.209 -30.144 1.00 69.12 409 PHE A CA 1
ATOM 3345 C C . PHE A 1 409 ? -4.103 4.373 -30.438 1.00 69.12 409 PHE A C 1
ATOM 3347 O O . PHE A 1 409 ? -4.692 3.509 -31.092 1.00 69.12 409 PHE A O 1
ATOM 3354 N N . CYS A 1 410 ? -4.691 5.483 -29.975 1.00 63.69 410 CYS A N 1
ATOM 3355 C CA . CYS A 1 410 ? -6.112 5.834 -30.117 1.00 63.69 410 CYS A CA 1
ATOM 3356 C C . CYS A 1 410 ? -6.291 7.310 -30.532 1.00 63.69 410 CYS A C 1
ATOM 3358 O O . CYS A 1 410 ? -5.438 8.146 -30.241 1.00 63.69 410 CYS A O 1
ATOM 3360 N N . LEU A 1 411 ? -7.425 7.650 -31.167 1.00 60.78 411 LEU A N 1
ATOM 3361 C CA . LEU A 1 411 ? -7.741 9.018 -31.635 1.00 60.78 411 LEU A CA 1
ATOM 3362 C C . LEU A 1 411 ? -7.706 10.073 -30.515 1.00 60.78 411 LEU A C 1
ATOM 3364 O O . LEU A 1 411 ? -7.309 11.212 -30.748 1.00 60.78 411 LEU A O 1
ATOM 3368 N N . GLU A 1 412 ? -8.062 9.681 -29.292 1.00 60.78 412 GLU A N 1
ATOM 3369 C CA . GLU A 1 412 ? -8.075 10.552 -28.108 1.00 60.78 412 GLU A CA 1
ATOM 3370 C C . GLU A 1 412 ? -6.673 11.033 -27.683 1.00 60.78 412 GLU A C 1
ATOM 3372 O O . GLU A 1 412 ? -6.552 11.979 -26.908 1.00 60.78 412 GLU A O 1
ATOM 3377 N N . GLU A 1 413 ? -5.603 10.416 -28.195 1.00 63.47 413 GLU A N 1
ATOM 3378 C CA . GLU A 1 413 ? -4.217 10.751 -27.847 1.00 63.47 413 GLU A CA 1
ATOM 3379 C C . GLU A 1 413 ? -3.600 11.821 -28.770 1.00 63.47 413 GLU A C 1
ATOM 3381 O O . GLU A 1 413 ? -2.463 12.249 -28.553 1.00 63.47 413 GLU A O 1
ATOM 3386 N N . ILE A 1 414 ? -4.318 12.281 -29.802 1.00 77.00 414 ILE A N 1
ATOM 3387 C CA . ILE A 1 414 ? -3.822 13.292 -30.746 1.00 77.00 414 ILE A CA 1
ATOM 3388 C C . ILE A 1 414 ? -3.579 14.621 -30.022 1.00 77.00 414 ILE A C 1
ATOM 3390 O O . ILE A 1 414 ? -4.483 15.232 -29.461 1.00 77.00 414 ILE A O 1
ATOM 3394 N N . SER A 1 415 ? -2.338 15.110 -30.073 1.00 76.69 415 SER A N 1
ATOM 3395 C CA . SER A 1 415 ? -1.946 16.348 -29.391 1.00 76.69 415 SER A CA 1
ATOM 3396 C C . SER A 1 415 ? -2.320 17.598 -30.189 1.00 76.69 415 SER A C 1
ATOM 3398 O O . SER A 1 415 ? -2.670 18.622 -29.610 1.00 76.69 415 SER A O 1
ATOM 3400 N N . SER A 1 416 ? -2.206 17.551 -31.521 1.00 83.00 416 SER A N 1
ATOM 3401 C CA . SER A 1 416 ? -2.655 18.640 -32.402 1.00 83.00 416 SER A CA 1
ATOM 3402 C C . SER A 1 416 ? -2.747 18.186 -33.857 1.00 83.00 416 SER A C 1
ATOM 3404 O O . SER A 1 416 ? -1.964 17.340 -34.289 1.00 83.00 416 SER A O 1
ATOM 3406 N N . GLN A 1 417 ? -3.629 18.815 -34.628 1.00 87.62 417 GLN A N 1
ATOM 3407 C CA . GLN A 1 417 ? -3.770 18.618 -36.069 1.00 87.62 417 GLN A CA 1
ATOM 3408 C C . GLN A 1 417 ? -3.614 19.971 -36.761 1.00 87.62 417 GLN A C 1
ATOM 3410 O O . GLN A 1 417 ? -4.391 20.888 -36.515 1.00 87.62 417 GLN A O 1
ATOM 3415 N N . ASN A 1 418 ? -2.578 20.119 -37.590 1.00 88.25 418 ASN A N 1
ATOM 3416 C CA . ASN A 1 418 ? -2.265 21.391 -38.237 1.00 88.25 418 ASN A CA 1
ATOM 3417 C C . ASN A 1 418 ? -2.114 21.206 -39.744 1.00 88.25 418 ASN A C 1
ATOM 3419 O O . ASN A 1 418 ? -1.355 20.351 -40.199 1.00 88.25 418 ASN A O 1
ATOM 3423 N N . GLN A 1 419 ? -2.773 22.059 -40.524 1.00 90.25 419 GLN A N 1
ATOM 3424 C CA . GLN A 1 419 ? -2.476 22.185 -41.946 1.00 90.25 419 GLN A CA 1
ATOM 3425 C C . GLN A 1 419 ? -1.100 22.840 -42.119 1.00 90.25 419 GLN A C 1
ATOM 3427 O O . GLN A 1 419 ? -0.822 23.894 -41.538 1.00 90.25 419 GLN A O 1
ATOM 3432 N N . VAL A 1 420 ? -0.220 22.225 -42.910 1.00 89.50 420 VAL A N 1
ATOM 3433 C CA . VAL A 1 420 ? 1.128 22.767 -43.111 1.00 89.50 420 VAL A CA 1
ATOM 3434 C C . VAL A 1 420 ? 1.151 23.879 -44.157 1.00 89.50 420 VAL A C 1
ATOM 3436 O O . VAL A 1 420 ? 0.385 23.892 -45.119 1.00 89.50 420 VAL A O 1
ATOM 3439 N N . LYS A 1 421 ? 2.091 24.815 -43.990 1.00 89.62 421 LYS A N 1
ATOM 3440 C CA . LYS A 1 421 ? 2.395 25.838 -45.000 1.00 89.62 421 LYS A CA 1
ATOM 3441 C C . LYS A 1 421 ? 2.988 25.183 -46.253 1.00 89.62 421 LYS A C 1
ATOM 3443 O O . LYS A 1 421 ? 3.729 24.206 -46.149 1.00 89.62 421 LYS A O 1
ATOM 3448 N N . ALA A 1 422 ? 2.772 25.795 -47.419 1.00 87.31 422 ALA A N 1
ATOM 3449 C CA . ALA A 1 422 ? 3.253 25.282 -48.707 1.00 87.31 422 ALA A CA 1
ATOM 3450 C C . ALA A 1 422 ? 4.773 25.009 -48.751 1.00 87.31 422 ALA A C 1
ATOM 3452 O O . ALA A 1 422 ? 5.211 24.053 -49.385 1.00 87.31 422 ALA A O 1
ATOM 3453 N N . SER A 1 423 ? 5.593 25.809 -48.058 1.00 87.75 423 SER A N 1
ATOM 3454 C CA . SER A 1 423 ? 7.044 25.579 -47.964 1.00 87.75 423 SER A CA 1
ATOM 3455 C C . SER A 1 423 ? 7.393 24.289 -47.214 1.00 87.75 423 SER A C 1
ATOM 3457 O O . SER A 1 423 ? 8.262 23.537 -47.649 1.00 87.75 423 SER A O 1
ATOM 3459 N N . VAL A 1 424 ? 6.687 24.001 -46.118 1.00 88.88 424 VAL A N 1
ATOM 3460 C CA . VAL A 1 424 ? 6.867 22.779 -45.323 1.00 88.88 424 VAL A CA 1
ATOM 3461 C C . VAL A 1 424 ? 6.352 21.565 -46.094 1.00 88.88 424 VAL A C 1
ATOM 3463 O O . VAL A 1 424 ? 7.033 20.547 -46.123 1.00 88.88 424 VAL A O 1
ATOM 3466 N N . GLN A 1 425 ? 5.215 21.691 -46.786 1.00 89.62 425 GLN A N 1
ATOM 3467 C CA . GLN A 1 425 ? 4.679 20.643 -47.662 1.00 89.62 425 GLN A CA 1
ATOM 3468 C C . GLN A 1 425 ? 5.684 20.232 -48.746 1.00 89.62 425 GLN A C 1
ATOM 3470 O O . GLN A 1 425 ? 5.914 19.042 -48.940 1.00 89.62 425 GLN A O 1
ATOM 3475 N N . ARG A 1 426 ? 6.335 21.201 -49.407 1.00 88.19 426 ARG A N 1
ATOM 3476 C CA . ARG A 1 426 ? 7.393 20.921 -50.395 1.00 88.19 426 ARG A CA 1
ATOM 3477 C C . ARG A 1 426 ? 8.573 20.174 -49.776 1.00 88.19 426 ARG A C 1
ATOM 3479 O O . ARG A 1 426 ? 9.042 19.216 -50.372 1.00 88.19 426 ARG A O 1
ATOM 3486 N N . ARG A 1 427 ? 9.014 20.572 -48.577 1.00 90.06 427 ARG A N 1
ATOM 3487 C CA . ARG A 1 427 ? 10.126 19.912 -47.872 1.00 90.06 427 ARG A CA 1
ATOM 3488 C C . ARG A 1 427 ? 9.798 18.469 -47.482 1.00 90.06 427 ARG A C 1
ATOM 3490 O O . ARG A 1 427 ? 10.634 17.597 -47.674 1.00 90.06 427 ARG A O 1
ATOM 3497 N N . ILE A 1 428 ? 8.596 18.219 -46.957 1.00 90.75 428 ILE A N 1
ATOM 3498 C CA . ILE A 1 428 ? 8.135 16.862 -46.612 1.00 90.75 428 ILE A CA 1
ATOM 3499 C C . ILE A 1 428 ? 8.085 15.997 -47.870 1.00 90.75 428 ILE A C 1
ATOM 3501 O O . ILE A 1 428 ? 8.608 14.889 -47.877 1.00 90.75 428 ILE A O 1
ATOM 3505 N N . ARG A 1 429 ? 7.506 16.527 -48.951 1.00 91.19 429 ARG A N 1
ATOM 3506 C CA . ARG A 1 429 ? 7.404 15.813 -50.220 1.00 91.19 429 ARG A CA 1
ATOM 3507 C C . ARG A 1 429 ? 8.774 15.479 -50.815 1.00 91.19 429 ARG A C 1
ATOM 3509 O O . ARG A 1 429 ? 8.960 14.351 -51.250 1.00 91.19 429 ARG A O 1
ATOM 3516 N N . GLN A 1 430 ? 9.715 16.424 -50.791 1.00 90.62 430 GLN A N 1
ATOM 3517 C CA . GLN A 1 430 ? 11.085 16.186 -51.250 1.00 90.62 430 GLN A CA 1
ATOM 3518 C C . GLN A 1 430 ? 11.757 15.089 -50.420 1.00 90.62 430 GLN A C 1
ATOM 3520 O O . GLN A 1 430 ? 12.257 14.131 -50.984 1.00 90.62 430 GLN A O 1
ATOM 3525 N N . SER A 1 431 ? 11.667 15.166 -49.088 1.00 90.88 431 SER A N 1
ATOM 3526 C CA . SER A 1 431 ? 12.252 14.156 -48.197 1.00 90.88 431 SER A CA 1
ATOM 3527 C C . SER A 1 431 ? 11.676 12.753 -48.414 1.00 90.88 431 SER A C 1
ATOM 3529 O O . SER A 1 431 ? 12.417 11.783 -48.316 1.00 90.88 431 SER A O 1
ATOM 3531 N N . ILE A 1 432 ? 10.375 12.633 -48.699 1.00 92.56 432 ILE A N 1
ATOM 3532 C CA . ILE A 1 432 ? 9.742 11.346 -49.028 1.00 92.56 432 ILE A CA 1
ATOM 3533 C C . ILE A 1 432 ? 10.232 10.833 -50.384 1.00 92.56 432 ILE A C 1
ATOM 3535 O O . ILE A 1 432 ? 10.472 9.640 -50.525 1.00 92.56 432 ILE A O 1
ATOM 3539 N N . GLN A 1 433 ? 10.384 11.716 -51.371 1.00 90.88 433 GLN A N 1
ATOM 3540 C CA . GLN A 1 433 ? 10.844 11.327 -52.701 1.00 90.88 433 GLN A CA 1
ATOM 3541 C C . GLN A 1 433 ? 12.321 10.919 -52.720 1.00 90.88 433 GLN A C 1
ATOM 3543 O O . GLN A 1 433 ? 12.672 9.970 -53.412 1.00 90.88 433 GLN A O 1
ATOM 3548 N N . ASP A 1 434 ? 13.161 11.598 -51.938 1.00 90.06 434 ASP A N 1
ATOM 3549 C CA . ASP A 1 434 ? 14.580 11.265 -51.805 1.00 90.06 434 ASP A CA 1
ATOM 3550 C C . ASP A 1 434 ? 14.771 9.882 -51.150 1.00 90.06 434 ASP A C 1
ATOM 3552 O O . ASP A 1 434 ? 15.658 9.131 -51.551 1.00 90.06 434 ASP A O 1
ATOM 3556 N N . GLU A 1 435 ? 13.929 9.526 -50.168 1.00 89.12 435 GLU A N 1
ATOM 3557 C CA . GLU A 1 435 ? 13.993 8.218 -49.494 1.00 89.12 435 GLU A CA 1
ATOM 3558 C C . GLU A 1 435 ? 13.335 7.096 -50.316 1.00 89.12 435 GLU A C 1
ATOM 3560 O O . GLU A 1 435 ? 13.787 5.953 -50.264 1.00 89.12 435 GLU A O 1
ATOM 3565 N N . TYR A 1 436 ? 12.297 7.406 -51.103 1.00 92.62 436 TYR A N 1
ATOM 3566 C CA . TYR A 1 436 ? 11.567 6.432 -51.925 1.00 92.62 436 TYR A CA 1
ATOM 3567 C C . TYR A 1 436 ? 11.436 6.900 -53.388 1.00 92.62 436 TYR A C 1
ATOM 3569 O O . TYR A 1 436 ? 10.357 7.340 -53.804 1.00 92.62 436 TYR A O 1
ATOM 3577 N N . PRO A 1 437 ? 12.500 6.769 -54.204 1.00 89.31 437 PRO A N 1
ATOM 3578 C CA . PRO A 1 437 ? 12.498 7.217 -55.600 1.00 89.31 437 PRO A CA 1
ATOM 3579 C C . PRO A 1 437 ? 11.400 6.569 -56.456 1.00 89.31 437 PRO A C 1
ATOM 3581 O O . PRO A 1 437 ? 10.803 7.227 -57.305 1.00 89.31 437 PRO A O 1
ATOM 3584 N N . ASP A 1 438 ? 11.056 5.307 -56.175 1.00 87.88 438 ASP A N 1
ATOM 3585 C CA . ASP A 1 438 ? 10.028 4.549 -56.905 1.00 87.88 438 ASP A CA 1
ATOM 3586 C C . ASP A 1 438 ? 8.609 5.136 -56.770 1.00 87.88 438 ASP A C 1
ATOM 3588 O O . ASP A 1 438 ? 7.713 4.787 -57.541 1.00 87.88 438 ASP A O 1
ATOM 3592 N N . LEU A 1 439 ? 8.383 6.047 -55.813 1.00 87.62 439 LEU A N 1
ATOM 3593 C CA . LEU A 1 439 ? 7.114 6.762 -55.666 1.00 87.62 439 LEU A CA 1
ATOM 3594 C C . LEU A 1 439 ? 6.964 7.949 -56.623 1.00 87.62 439 LEU A C 1
ATOM 3596 O O . LEU A 1 439 ? 5.865 8.494 -56.697 1.00 87.62 439 LEU A O 1
ATOM 3600 N N . GLU A 1 440 ? 8.004 8.359 -57.359 1.00 85.94 440 GLU A N 1
ATOM 3601 C CA . GLU A 1 440 ? 8.000 9.568 -58.201 1.00 85.94 440 GLU A CA 1
ATOM 3602 C C . GLU A 1 440 ? 6.767 9.675 -59.110 1.00 85.94 440 GLU A C 1
ATOM 3604 O O . GLU A 1 440 ? 6.122 10.724 -59.173 1.00 85.94 440 GLU A O 1
ATOM 3609 N N . THR A 1 441 ? 6.402 8.570 -59.762 1.00 85.38 441 THR A N 1
ATOM 3610 C CA . THR A 1 441 ? 5.292 8.514 -60.726 1.00 85.38 441 THR A CA 1
ATOM 3611 C C . THR A 1 441 ? 3.911 8.676 -60.088 1.00 85.38 441 THR A C 1
ATOM 3613 O O . THR A 1 441 ? 2.986 9.123 -60.757 1.00 85.38 441 THR A O 1
ATOM 3616 N N . VAL A 1 442 ? 3.775 8.363 -58.796 1.00 88.19 442 VAL A N 1
ATOM 3617 C CA . VAL A 1 442 ? 2.497 8.340 -58.060 1.00 88.19 442 VAL A CA 1
ATOM 3618 C C . VAL A 1 442 ? 2.435 9.434 -56.986 1.00 88.19 442 VAL A C 1
ATOM 3620 O O . VAL A 1 442 ? 1.397 9.690 -56.375 1.00 88.19 442 VAL A O 1
ATOM 3623 N N . LEU A 1 443 ? 3.544 10.133 -56.734 1.00 87.00 443 LEU A N 1
ATOM 3624 C CA . LEU A 1 443 ? 3.641 11.105 -55.648 1.00 87.00 443 LEU A CA 1
ATOM 3625 C C . LEU A 1 443 ? 2.717 12.315 -55.844 1.00 87.00 443 LEU A C 1
ATOM 3627 O O . LEU A 1 443 ? 2.297 12.922 -54.860 1.00 87.00 443 LEU A O 1
ATOM 3631 N N . GLU A 1 444 ? 2.395 12.677 -57.091 1.00 87.00 444 GLU A N 1
ATOM 3632 C CA . GLU A 1 444 ? 1.393 13.717 -57.371 1.00 87.00 444 GLU A CA 1
ATOM 3633 C C . GLU A 1 444 ? -0.020 13.302 -56.955 1.00 87.00 444 GLU A C 1
ATOM 3635 O O . GLU A 1 444 ? -0.770 14.157 -56.485 1.00 87.00 444 GLU A O 1
ATOM 3640 N N . ASP A 1 445 ? -0.358 12.017 -57.063 1.00 86.00 445 ASP A N 1
ATOM 3641 C CA . ASP A 1 445 ? -1.673 11.498 -56.682 1.00 86.00 445 ASP A CA 1
ATOM 3642 C C . ASP A 1 445 ? -1.773 11.295 -55.163 1.00 86.00 445 ASP A C 1
ATOM 3644 O O . ASP A 1 445 ? -2.796 11.609 -54.552 1.00 86.00 445 ASP A O 1
ATOM 3648 N N . LEU A 1 446 ? -0.692 10.822 -54.529 1.00 87.44 446 LEU A N 1
ATOM 3649 C CA . LEU A 1 446 ? -0.631 10.590 -53.081 1.00 87.44 446 LEU A CA 1
ATOM 3650 C C . LEU A 1 446 ? -0.494 11.887 -52.272 1.00 87.44 446 LEU A C 1
ATOM 3652 O O . LEU A 1 446 ? -1.159 12.060 -51.251 1.00 87.44 446 LEU A O 1
ATOM 3656 N N . LEU A 1 447 ? 0.376 12.804 -52.713 1.00 87.44 447 LEU A N 1
ATOM 3657 C CA . LEU A 1 447 ? 0.659 14.084 -52.055 1.00 87.44 447 LEU A CA 1
ATOM 3658 C C . LEU A 1 447 ? 0.503 15.258 -53.047 1.00 87.44 447 LEU A C 1
ATOM 3660 O O . LEU A 1 447 ? 1.506 15.897 -53.410 1.00 87.44 447 LEU A O 1
ATOM 3664 N N . PRO A 1 448 ? -0.732 15.601 -53.469 1.00 86.25 448 PRO A N 1
ATOM 3665 C CA . PRO A 1 448 ? -0.951 16.643 -54.466 1.00 86.25 448 PRO A CA 1
ATOM 3666 C C . PRO A 1 448 ? -0.442 18.012 -54.004 1.00 86.25 448 PRO A C 1
ATOM 3668 O O . PRO A 1 448 ? -0.706 18.465 -52.888 1.00 86.25 448 PRO A O 1
ATOM 3671 N N . LYS A 1 449 ? 0.245 18.742 -54.894 1.00 83.06 449 LYS A N 1
ATOM 3672 C CA . LYS A 1 449 ? 0.798 20.084 -54.592 1.00 83.06 449 LYS A CA 1
ATOM 3673 C C . LYS A 1 449 ? -0.265 21.120 -54.212 1.00 83.06 449 LYS A C 1
ATOM 3675 O O . LYS A 1 449 ? 0.056 22.107 -53.556 1.00 83.06 449 LYS A O 1
ATOM 3680 N N . LYS A 1 450 ? -1.501 20.930 -54.685 1.00 79.12 450 LYS A N 1
ATOM 3681 C CA . LYS A 1 450 ? -2.623 21.864 -54.499 1.00 79.12 450 LYS A CA 1
ATOM 3682 C C . LYS A 1 450 ? -3.547 21.480 -53.339 1.00 79.12 450 LYS A C 1
ATOM 3684 O O . LYS A 1 450 ? -4.320 22.328 -52.906 1.00 79.12 450 LYS A O 1
ATOM 3689 N N . SER A 1 451 ? -3.487 20.242 -52.841 1.00 82.12 451 SER A N 1
ATOM 3690 C CA . SER A 1 451 ? -4.326 19.797 -51.723 1.00 82.12 451 SER A CA 1
ATOM 3691 C C . SER A 1 451 ? -3.700 20.166 -50.376 1.00 82.12 451 SER A C 1
ATOM 3693 O O . SER A 1 451 ? -2.470 20.115 -50.248 1.00 82.12 451 SER A O 1
ATOM 3695 N N . PRO A 1 452 ? -4.514 20.488 -49.354 1.00 82.25 452 PRO A N 1
ATOM 3696 C CA . PRO A 1 452 ? -4.011 20.739 -48.012 1.00 82.25 452 PRO A CA 1
ATOM 3697 C C . PRO A 1 452 ? -3.387 19.464 -47.435 1.00 82.25 452 PRO A C 1
ATOM 3699 O O . PRO A 1 452 ? -4.055 18.442 -47.298 1.00 82.25 452 PRO A O 1
ATOM 3702 N N . LEU A 1 453 ? -2.103 19.532 -47.082 1.00 89.50 453 LEU A N 1
ATOM 3703 C CA . LEU A 1 453 ? -1.430 18.478 -46.327 1.00 89.50 453 LEU A CA 1
ATOM 3704 C C . LEU A 1 453 ? -1.597 18.766 -44.834 1.00 89.50 453 LEU A C 1
ATOM 3706 O O . LEU A 1 453 ? -1.294 19.867 -44.361 1.00 89.50 453 LEU A O 1
ATOM 3710 N N . ILE A 1 454 ? -2.088 17.781 -44.092 1.00 91.75 454 ILE A N 1
ATOM 3711 C CA . ILE A 1 454 ? -2.288 17.881 -42.652 1.00 91.75 454 ILE A CA 1
ATOM 3712 C C . ILE A 1 454 ? -1.186 17.094 -41.955 1.00 91.75 454 ILE A C 1
ATOM 3714 O O . ILE A 1 454 ? -0.898 15.951 -42.302 1.00 91.75 454 ILE A O 1
ATOM 3718 N N . VAL A 1 455 ? -0.577 17.716 -40.951 1.00 90.44 455 VAL A N 1
ATOM 3719 C CA . VAL A 1 455 ? 0.352 17.055 -40.045 1.00 90.44 455 VAL A CA 1
ATOM 3720 C C . VAL A 1 455 ? -0.305 16.908 -38.679 1.00 90.44 455 VAL A C 1
ATOM 3722 O O . VAL A 1 455 ? -0.657 17.898 -38.029 1.00 90.44 455 VAL A O 1
ATOM 3725 N N . VAL A 1 456 ? -0.452 15.660 -38.246 1.00 89.94 456 VAL A N 1
ATOM 3726 C CA . VAL A 1 456 ? -0.977 15.305 -36.926 1.00 89.94 456 VAL A CA 1
ATOM 3727 C C . VAL A 1 456 ? 0.198 15.017 -36.005 1.00 89.94 456 VAL A C 1
ATOM 3729 O O . VAL A 1 456 ? 1.033 14.169 -36.306 1.00 89.94 456 VAL A O 1
ATOM 3732 N N . LYS A 1 457 ? 0.277 15.730 -34.882 1.00 87.38 457 LYS A N 1
ATOM 3733 C CA . LYS A 1 457 ? 1.263 15.467 -33.832 1.00 87.38 457 LYS A CA 1
ATOM 3734 C C . LYS A 1 457 ? 0.647 14.565 -32.777 1.00 87.38 457 LYS A C 1
ATOM 3736 O O . LYS A 1 457 ? -0.403 14.882 -32.216 1.00 87.38 457 LYS A O 1
ATOM 3741 N N . CYS A 1 458 ? 1.349 13.487 -32.484 1.00 81.12 458 CYS A N 1
ATOM 3742 C CA . CYS A 1 458 ? 0.987 12.481 -31.504 1.00 81.12 458 CYS A CA 1
ATOM 3743 C C . CYS A 1 458 ? 2.017 12.473 -30.354 1.00 81.12 458 CYS A C 1
ATOM 3745 O O . CYS A 1 458 ? 3.094 13.077 -30.471 1.00 81.12 458 CYS A O 1
ATOM 3747 N N . PRO A 1 459 ? 1.729 11.781 -29.238 1.00 74.31 459 PRO A N 1
ATOM 3748 C CA . PRO A 1 459 ? 2.676 11.623 -28.142 1.00 74.31 459 PRO A CA 1
ATOM 3749 C C . PRO A 1 459 ? 3.979 10.959 -28.616 1.00 74.31 459 PRO A C 1
ATOM 3751 O O . PRO A 1 459 ? 4.051 10.360 -29.688 1.00 74.31 459 PRO A O 1
ATOM 3754 N N . ASN A 1 460 ? 5.040 11.055 -27.813 1.00 70.00 460 ASN A N 1
ATOM 3755 C CA . ASN A 1 460 ? 6.362 10.469 -28.101 1.00 70.00 460 ASN A CA 1
ATOM 3756 C C . ASN A 1 460 ? 7.108 11.042 -29.325 1.00 70.00 460 ASN A C 1
ATOM 3758 O O . ASN A 1 460 ? 8.085 10.431 -29.778 1.00 70.00 460 ASN A O 1
ATOM 3762 N N . HIS A 1 461 ? 6.728 12.246 -29.775 1.00 76.38 461 HIS A N 1
ATOM 3763 C CA . HIS A 1 461 ? 7.241 12.924 -30.978 1.00 76.38 461 HIS A CA 1
ATOM 3764 C C . HIS A 1 461 ? 6.913 12.183 -32.280 1.00 76.38 461 HIS A C 1
ATOM 3766 O O . HIS A 1 461 ? 7.663 12.266 -33.252 1.00 76.38 461 HIS A O 1
ATOM 3772 N N . LEU A 1 462 ? 5.814 11.433 -32.290 1.00 84.62 462 LEU A N 1
ATOM 3773 C CA . LEU A 1 462 ? 5.282 10.836 -33.502 1.00 84.62 462 LEU A CA 1
ATOM 3774 C C . LEU A 1 462 ? 4.514 11.899 -34.296 1.00 84.62 462 LEU A C 1
ATOM 3776 O O . LEU A 1 462 ? 3.736 12.675 -33.743 1.00 84.62 462 LEU A O 1
ATOM 3780 N N . THR A 1 463 ? 4.724 11.909 -35.603 1.00 89.38 463 THR A N 1
ATOM 3781 C CA . THR A 1 463 ? 4.099 12.837 -36.537 1.00 89.38 463 THR A CA 1
ATOM 3782 C C . THR A 1 463 ? 3.492 12.044 -37.687 1.00 89.38 463 THR A C 1
ATOM 3784 O O . THR A 1 463 ? 4.208 11.288 -38.333 1.00 89.38 463 THR A O 1
ATOM 3787 N N . LEU A 1 464 ? 2.197 12.206 -37.963 1.00 92.19 464 LEU A N 1
ATOM 3788 C CA . LEU A 1 464 ? 1.522 11.584 -39.108 1.00 92.19 464 LEU A CA 1
ATOM 3789 C C . LEU A 1 464 ? 1.321 12.609 -40.226 1.00 92.19 464 LEU A C 1
ATOM 3791 O O . LEU A 1 464 ? 0.916 13.745 -39.973 1.00 92.19 464 LEU A O 1
ATOM 3795 N N . VAL A 1 465 ? 1.566 12.186 -41.462 1.00 92.69 465 VAL A N 1
ATOM 3796 C CA . VAL A 1 465 ? 1.265 12.924 -42.691 1.00 92.69 465 VAL A CA 1
ATOM 3797 C C . VAL A 1 465 ? -0.048 12.400 -43.249 1.00 92.69 465 VAL A C 1
ATOM 3799 O O . VAL A 1 465 ? -0.166 11.223 -43.598 1.00 92.69 465 VAL A O 1
ATOM 3802 N N . VAL A 1 466 ? -1.032 13.289 -43.320 1.00 91.62 466 VAL A N 1
ATOM 3803 C CA . VAL A 1 466 ? -2.427 12.956 -43.590 1.00 91.62 466 VAL A CA 1
ATOM 3804 C C . VAL A 1 466 ? -2.924 13.776 -44.770 1.00 91.62 466 VAL A C 1
ATOM 3806 O O . VAL A 1 466 ? -2.779 15.002 -44.799 1.00 91.62 466 VAL A O 1
ATOM 3809 N N . VAL A 1 467 ? -3.542 13.097 -45.733 1.00 89.31 467 VAL A N 1
ATOM 3810 C CA . VAL A 1 467 ? -4.189 13.711 -46.899 1.00 89.31 467 VAL A CA 1
ATOM 3811 C C . VAL A 1 467 ? -5.590 13.126 -47.018 1.00 89.31 467 VAL A C 1
ATOM 3813 O O . VAL A 1 467 ? -5.763 11.915 -46.928 1.00 89.31 467 VAL A O 1
ATOM 3816 N N . ASN A 1 468 ? -6.608 13.980 -47.175 1.00 86.44 468 ASN A N 1
ATOM 3817 C CA . ASN A 1 468 ? -8.021 13.567 -47.232 1.00 86.44 468 ASN A CA 1
ATOM 3818 C C . ASN A 1 468 ? -8.447 12.661 -46.053 1.00 86.44 468 ASN A C 1
ATOM 3820 O O . ASN A 1 468 ? -9.178 11.683 -46.234 1.00 86.44 468 ASN A O 1
ATOM 3824 N N . ASN A 1 469 ? -7.945 12.990 -44.856 1.00 86.38 469 ASN A N 1
ATOM 3825 C CA . ASN A 1 469 ? -8.110 12.258 -43.594 1.00 86.38 469 ASN A CA 1
ATOM 3826 C C . ASN A 1 469 ? -7.540 10.831 -43.572 1.00 86.38 469 ASN A C 1
ATOM 3828 O O . ASN A 1 469 ? -7.775 10.099 -42.616 1.00 86.38 469 ASN A O 1
ATOM 3832 N N . VAL A 1 470 ? -6.746 10.441 -44.572 1.00 88.69 470 VAL A N 1
ATOM 3833 C CA . VAL A 1 470 ? -6.063 9.143 -44.613 1.00 88.69 470 VAL A CA 1
ATOM 3834 C C . VAL A 1 470 ? -4.598 9.318 -44.193 1.00 88.69 470 VAL A C 1
ATOM 3836 O O . VAL A 1 470 ? -3.895 10.145 -44.787 1.00 88.69 470 VAL A O 1
ATOM 3839 N N . PRO A 1 471 ? -4.105 8.577 -43.182 1.00 91.81 471 PRO A N 1
ATOM 3840 C CA . PRO A 1 471 ? -2.693 8.592 -42.811 1.00 91.81 471 PRO A CA 1
ATOM 3841 C C . PRO A 1 471 ? -1.852 7.832 -43.848 1.00 91.81 471 PRO A C 1
ATOM 3843 O O . PRO A 1 471 ? -2.028 6.631 -44.063 1.00 91.81 471 PRO A O 1
ATOM 3846 N N . LEU A 1 472 ? -0.916 8.535 -44.488 1.00 93.06 472 LEU A N 1
ATOM 3847 C CA . LEU A 1 472 ? -0.077 7.982 -45.558 1.00 93.06 472 LEU A CA 1
ATOM 3848 C C . LEU A 1 472 ? 1.346 7.680 -45.091 1.00 93.06 472 LEU A C 1
ATOM 3850 O O . LEU A 1 472 ? 1.879 6.618 -45.402 1.00 93.06 472 LEU A O 1
ATOM 3854 N N . PHE A 1 473 ? 1.938 8.585 -44.310 1.00 94.69 473 PHE A N 1
ATOM 3855 C CA . PHE A 1 473 ? 3.279 8.421 -43.751 1.00 94.69 473 PHE A CA 1
ATOM 3856 C C . PHE A 1 473 ? 3.296 8.775 -42.269 1.00 94.69 473 PHE A C 1
ATOM 3858 O O . PHE A 1 473 ? 2.475 9.562 -41.795 1.00 94.69 473 PHE A O 1
ATOM 3865 N N . PHE A 1 474 ? 4.270 8.242 -41.546 1.00 93.25 474 PHE A N 1
ATOM 3866 C CA . PHE A 1 474 ? 4.576 8.627 -40.179 1.00 93.25 474 PHE A CA 1
ATOM 3867 C C . PHE A 1 474 ? 6.073 8.892 -40.017 1.00 93.25 474 PHE A C 1
ATOM 3869 O O . PHE A 1 474 ? 6.904 8.330 -40.720 1.00 93.25 474 PHE A O 1
ATOM 3876 N N . CYS A 1 475 ? 6.425 9.775 -39.096 1.00 88.69 475 CYS A N 1
ATOM 3877 C CA . CYS A 1 475 ? 7.795 10.149 -38.777 1.00 88.69 475 CYS A CA 1
ATOM 3878 C C . CYS A 1 475 ? 7.934 10.212 -37.258 1.00 88.69 475 CYS A C 1
ATOM 3880 O O . CYS A 1 475 ? 7.013 10.631 -36.553 1.00 88.69 475 CYS A O 1
ATOM 3882 N N . ILE A 1 476 ? 9.081 9.784 -36.744 1.00 81.88 476 ILE A N 1
ATOM 3883 C CA . ILE A 1 476 ? 9.376 9.802 -35.314 1.00 81.88 476 ILE A CA 1
ATOM 3884 C C . ILE A 1 476 ? 10.528 10.773 -35.096 1.00 81.88 476 ILE A C 1
ATOM 3886 O O . ILE A 1 476 ? 11.623 10.557 -35.615 1.00 81.88 476 ILE A O 1
ATOM 3890 N N . ARG A 1 477 ? 10.296 11.811 -34.282 1.00 79.31 477 ARG A N 1
ATOM 3891 C CA . ARG A 1 477 ? 11.248 12.914 -34.069 1.00 79.31 477 ARG A CA 1
ATOM 3892 C C . ARG A 1 477 ? 11.661 13.522 -35.419 1.00 79.31 477 ARG A C 1
ATOM 3894 O O . ARG A 1 477 ? 10.784 13.943 -36.163 1.00 79.31 477 ARG A O 1
ATOM 3901 N N . ASP A 1 478 ? 12.959 13.529 -35.714 1.00 77.81 478 ASP A N 1
ATOM 3902 C CA . ASP A 1 478 ? 13.558 14.025 -36.956 1.00 77.81 478 ASP A CA 1
ATOM 3903 C C . ASP A 1 478 ? 14.058 12.872 -37.854 1.00 77.81 478 ASP A C 1
ATOM 3905 O O . ASP A 1 478 ? 14.981 13.046 -38.646 1.00 77.81 478 ASP A O 1
ATOM 3909 N N . GLY A 1 479 ? 13.495 11.667 -37.690 1.00 81.69 479 GLY A N 1
ATOM 3910 C CA . GLY A 1 479 ? 13.818 10.496 -38.511 1.00 81.69 479 GLY A CA 1
ATOM 3911 C C . GLY A 1 479 ? 13.170 10.524 -39.904 1.00 81.69 479 GLY A C 1
ATOM 3912 O O . GLY A 1 479 ? 12.395 11.432 -40.217 1.00 81.69 479 GLY A O 1
ATOM 3913 N N . PRO A 1 480 ? 13.437 9.513 -40.750 1.00 88.62 480 PRO A N 1
ATOM 3914 C CA . PRO A 1 480 ? 12.839 9.438 -42.079 1.00 88.62 480 PRO A CA 1
ATOM 3915 C C . PRO A 1 480 ? 11.318 9.256 -41.999 1.00 88.62 480 PRO A C 1
ATOM 3917 O O . PRO A 1 480 ? 10.787 8.660 -41.055 1.00 88.62 480 PRO A O 1
ATOM 3920 N N . TYR A 1 481 ? 10.609 9.752 -43.013 1.00 92.25 481 TYR A N 1
ATOM 3921 C CA . TYR A 1 481 ? 9.190 9.453 -43.186 1.00 92.25 481 TYR A CA 1
ATOM 3922 C C . TYR A 1 481 ? 9.042 7.993 -43.618 1.00 92.25 481 TYR A C 1
ATOM 3924 O O . TYR A 1 481 ? 9.627 7.569 -44.607 1.00 92.25 481 TYR A O 1
ATOM 3932 N N . MET A 1 482 ? 8.258 7.215 -42.883 1.00 94.25 482 MET A N 1
ATOM 3933 C CA . MET A 1 482 ? 7.953 5.818 -43.181 1.00 94.25 482 MET A CA 1
ATOM 3934 C C . MET A 1 482 ? 6.514 5.716 -43.694 1.00 94.25 482 MET A C 1
ATOM 3936 O O . MET A 1 482 ? 5.640 6.390 -43.143 1.00 94.25 482 MET A O 1
ATOM 3940 N N . PRO A 1 483 ? 6.231 4.927 -44.744 1.00 95.00 483 PRO A N 1
ATOM 3941 C CA . PRO A 1 483 ? 4.863 4.743 -45.225 1.00 95.00 483 PRO A CA 1
ATOM 3942 C C . PRO A 1 483 ? 4.015 4.025 -44.168 1.00 95.00 483 PRO A C 1
ATOM 3944 O O . PRO A 1 483 ? 4.548 3.369 -43.283 1.00 95.00 483 PRO A O 1
ATOM 3947 N N . THR A 1 484 ? 2.689 4.105 -44.236 1.00 94.88 484 THR A N 1
ATOM 3948 C CA . THR A 1 484 ? 1.831 3.179 -43.476 1.00 94.88 484 THR A CA 1
ATOM 3949 C C . THR A 1 484 ? 1.823 1.799 -44.132 1.00 94.88 484 THR A C 1
ATOM 3951 O O . THR A 1 484 ? 2.082 1.668 -45.330 1.00 94.88 484 THR A O 1
ATOM 3954 N N . LEU A 1 485 ? 1.482 0.742 -43.383 1.00 92.94 485 LEU A N 1
ATOM 3955 C CA . LEU A 1 485 ? 1.398 -0.606 -43.963 1.00 92.94 485 LEU A CA 1
ATOM 3956 C C . LEU A 1 485 ? 0.377 -0.682 -45.103 1.00 92.94 485 LEU A C 1
ATOM 3958 O O . LEU A 1 485 ? 0.596 -1.404 -46.068 1.00 92.94 485 LEU A O 1
ATOM 3962 N N . ARG A 1 486 ? -0.710 0.094 -45.026 1.00 92.19 486 ARG A N 1
ATOM 3963 C CA . ARG A 1 486 ? -1.724 0.170 -46.087 1.00 92.19 486 ARG A CA 1
ATOM 3964 C C . ARG A 1 486 ? -1.151 0.759 -47.370 1.00 92.19 486 ARG A C 1
ATOM 3966 O O . ARG A 1 486 ? -1.400 0.217 -48.443 1.00 92.19 486 ARG A O 1
ATOM 3973 N N . LEU A 1 487 ? -0.357 1.825 -47.256 1.00 92.75 487 LEU A N 1
ATOM 3974 C CA . LEU A 1 487 ? 0.330 2.412 -48.402 1.00 92.75 487 LEU A CA 1
ATOM 3975 C C . LEU A 1 487 ? 1.366 1.438 -48.979 1.00 92.75 487 LEU A C 1
ATOM 3977 O O . LEU A 1 487 ? 1.422 1.237 -50.189 1.00 92.75 487 LEU A O 1
ATOM 3981 N N . LEU A 1 488 ? 2.130 0.769 -48.115 1.00 94.19 488 LEU A N 1
ATOM 3982 C CA . LEU A 1 488 ? 3.106 -0.236 -48.529 1.00 94.19 488 LEU A CA 1
ATOM 3983 C C . LEU A 1 488 ? 2.451 -1.455 -49.205 1.00 94.19 488 LEU A C 1
ATOM 3985 O O . LEU A 1 488 ? 3.033 -2.027 -50.118 1.00 94.19 488 LEU A O 1
ATOM 3989 N N . HIS A 1 489 ? 1.241 -1.856 -48.803 1.00 92.69 489 HIS A N 1
ATOM 3990 C CA . HIS A 1 489 ? 0.496 -2.931 -49.477 1.00 92.69 489 HIS A CA 1
ATOM 3991 C C . HIS A 1 489 ? 0.038 -2.532 -50.881 1.00 92.69 489 HIS A C 1
ATOM 3993 O O . HIS A 1 489 ? -0.031 -3.395 -51.750 1.00 92.69 489 HIS A O 1
ATOM 3999 N N . GLN A 1 490 ? -0.242 -1.247 -51.117 1.00 90.31 490 GLN A N 1
ATOM 4000 C CA . GLN A 1 490 ? -0.561 -0.732 -52.453 1.00 90.31 490 GLN A CA 1
ATOM 4001 C C . GLN A 1 490 ? 0.686 -0.620 -53.337 1.00 90.31 490 GLN A C 1
ATOM 4003 O O . GLN A 1 490 ? 0.611 -0.905 -54.531 1.00 90.31 490 GLN A O 1
ATOM 4008 N N . TYR A 1 491 ? 1.837 -0.274 -52.749 1.00 92.00 491 TYR A N 1
ATOM 4009 C CA . TYR A 1 491 ? 3.109 -0.121 -53.462 1.00 92.00 491 TYR A CA 1
ATOM 4010 C C . TYR A 1 491 ? 4.235 -0.953 -52.809 1.00 92.00 491 TYR A C 1
ATOM 4012 O O . TYR A 1 491 ? 5.140 -0.393 -52.194 1.00 92.00 491 TYR A O 1
ATOM 4020 N N . PRO A 1 492 ? 4.250 -2.294 -52.953 1.00 89.06 492 PRO A N 1
ATOM 4021 C CA . PRO A 1 492 ? 5.171 -3.176 -52.214 1.00 89.06 492 PRO A CA 1
ATOM 4022 C C . PRO A 1 492 ? 6.654 -3.069 -52.595 1.00 89.06 492 PRO A C 1
ATOM 4024 O O . PRO A 1 492 ? 7.498 -3.719 -51.970 1.00 89.06 492 PRO A O 1
ATOM 4027 N N . ASN A 1 493 ? 6.974 -2.346 -53.669 1.00 88.88 493 ASN A N 1
ATOM 4028 C CA . ASN A 1 493 ? 8.333 -2.219 -54.202 1.00 88.88 493 ASN A CA 1
ATOM 4029 C C . ASN A 1 493 ? 9.089 -1.011 -53.631 1.00 88.88 493 ASN A C 1
ATOM 4031 O O . ASN A 1 493 ? 10.301 -0.965 -53.766 1.00 88.88 493 ASN A O 1
ATOM 4035 N N . ILE A 1 494 ? 8.408 -0.083 -52.948 1.00 91.19 494 ILE A N 1
ATOM 4036 C CA . ILE A 1 494 ? 9.006 1.189 -52.504 1.00 91.19 494 ILE A CA 1
ATOM 4037 C C . ILE A 1 494 ? 9.996 1.030 -51.340 1.00 91.19 494 ILE A C 1
ATOM 4039 O O . ILE A 1 494 ? 10.695 1.974 -51.006 1.00 91.19 494 ILE A O 1
ATOM 4043 N N . MET A 1 495 ? 10.041 -0.136 -50.684 1.00 92.50 495 MET A N 1
ATOM 4044 C CA . MET A 1 495 ? 10.937 -0.416 -49.557 1.00 92.50 495 MET A CA 1
ATOM 4045 C C . MET A 1 495 ? 11.708 -1.713 -49.776 1.00 92.50 495 MET A C 1
ATOM 4047 O O . MET A 1 495 ? 11.160 -2.710 -50.258 1.00 92.50 495 MET A O 1
ATOM 4051 N N . LYS A 1 496 ? 12.962 -1.727 -49.312 1.00 93.69 496 LYS A N 1
ATOM 4052 C CA . LYS A 1 496 ? 13.779 -2.941 -49.242 1.00 93.69 496 LYS A CA 1
ATOM 4053 C C . LYS A 1 496 ? 13.137 -3.967 -48.302 1.00 93.69 496 LYS A C 1
ATOM 4055 O O . LYS A 1 496 ? 12.513 -3.615 -47.296 1.00 93.69 496 LYS A O 1
ATOM 4060 N N . ARG A 1 497 ? 13.259 -5.246 -48.660 1.00 93.81 497 ARG A N 1
ATOM 4061 C CA . ARG A 1 497 ? 12.465 -6.341 -48.086 1.00 93.81 497 ARG A CA 1
ATOM 4062 C C . ARG A 1 497 ? 13.315 -7.238 -47.210 1.00 93.81 497 ARG A C 1
ATOM 4064 O O . ARG A 1 497 ? 14.259 -7.846 -47.700 1.00 93.81 497 ARG A O 1
ATOM 4071 N N . PHE A 1 498 ? 12.923 -7.384 -45.951 1.00 96.19 498 PHE A N 1
ATOM 4072 C CA . PHE A 1 498 ? 13.422 -8.427 -45.060 1.00 96.19 498 PHE A CA 1
ATOM 4073 C C . PHE A 1 498 ? 12.302 -9.432 -44.802 1.00 96.19 498 PHE A C 1
ATOM 4075 O O . PHE A 1 498 ? 11.154 -9.047 -44.594 1.00 96.19 498 PHE A O 1
ATOM 4082 N N . GLN A 1 499 ? 12.623 -10.719 -44.790 1.00 95.88 499 GLN A N 1
ATOM 4083 C CA . GLN A 1 499 ? 11.683 -11.788 -44.484 1.00 95.88 499 GLN A CA 1
ATOM 4084 C C . GLN A 1 499 ? 12.072 -12.446 -43.167 1.00 95.88 499 GLN A C 1
ATOM 4086 O O . GLN A 1 499 ? 13.229 -12.814 -42.981 1.00 95.88 499 GLN A O 1
ATOM 4091 N N . VAL A 1 500 ? 11.096 -12.615 -42.279 1.00 94.06 500 VAL A N 1
ATOM 4092 C CA . VAL A 1 500 ? 11.248 -13.400 -41.055 1.00 94.06 500 VAL A CA 1
ATOM 4093 C C . VAL A 1 500 ? 10.699 -14.812 -41.234 1.00 94.06 500 VAL A C 1
ATOM 4095 O O . VAL A 1 500 ? 9.750 -15.037 -41.996 1.00 94.06 500 VAL A O 1
ATOM 4098 N N . ASP A 1 501 ? 11.260 -15.757 -40.485 1.00 89.25 501 ASP A N 1
ATOM 4099 C CA . ASP A 1 501 ? 10.727 -17.116 -40.427 1.00 89.25 501 ASP A CA 1
ATOM 4100 C C . ASP A 1 501 ? 9.335 -17.210 -39.784 1.00 89.25 501 ASP A C 1
ATOM 4102 O O . ASP A 1 501 ? 8.817 -16.285 -39.147 1.00 89.25 501 ASP A O 1
ATOM 4106 N N . ARG A 1 502 ? 8.722 -18.392 -39.927 1.00 87.31 502 ARG A N 1
ATOM 4107 C CA . ARG A 1 502 ? 7.397 -18.698 -39.369 1.00 87.31 502 ARG A CA 1
ATOM 4108 C C . ARG A 1 502 ? 7.310 -18.542 -37.851 1.00 87.31 502 ARG A C 1
ATOM 4110 O O . ARG A 1 502 ? 6.244 -18.189 -37.346 1.00 87.31 502 ARG A O 1
ATOM 4117 N N . GLY A 1 503 ? 8.396 -18.817 -37.129 1.00 85.81 503 GLY A N 1
ATOM 4118 C CA . GLY A 1 503 ? 8.444 -18.739 -35.671 1.00 85.81 503 GLY A CA 1
ATOM 4119 C C . GLY A 1 503 ? 8.326 -17.303 -35.169 1.00 85.81 503 GLY A C 1
ATOM 4120 O O . GLY A 1 503 ? 7.674 -17.055 -34.155 1.00 85.81 503 GLY A O 1
ATOM 4121 N N . ALA A 1 504 ? 8.878 -16.346 -35.915 1.00 86.69 504 ALA A N 1
ATOM 4122 C CA . ALA A 1 504 ? 8.855 -14.930 -35.571 1.00 86.69 504 ALA A CA 1
ATOM 4123 C C . ALA A 1 504 ? 7.489 -14.253 -35.805 1.00 86.69 504 ALA A C 1
ATOM 4125 O O . ALA A 1 504 ? 7.153 -13.308 -35.088 1.00 86.69 504 ALA A O 1
ATOM 4126 N N . ILE A 1 505 ? 6.671 -14.741 -36.750 1.00 86.31 505 ILE A N 1
ATOM 4127 C CA . ILE A 1 505 ? 5.435 -14.073 -37.222 1.00 86.31 505 ILE A CA 1
ATOM 4128 C C . ILE A 1 505 ? 4.527 -13.622 -36.072 1.00 86.31 505 ILE A C 1
ATOM 4130 O O . ILE A 1 505 ? 4.130 -12.458 -36.002 1.00 86.31 505 ILE A O 1
ATOM 4134 N N . LYS A 1 506 ? 4.203 -14.536 -35.148 1.00 85.00 506 LYS A N 1
ATOM 4135 C CA . LYS A 1 506 ? 3.299 -14.256 -34.020 1.00 85.00 506 LYS A CA 1
ATOM 4136 C C . LYS A 1 506 ? 3.823 -13.118 -33.140 1.00 85.00 506 LYS A C 1
ATOM 4138 O O . LYS A 1 506 ? 3.040 -12.309 -32.643 1.00 85.00 506 LYS A O 1
ATOM 4143 N N . PHE A 1 507 ? 5.137 -13.068 -32.937 1.00 85.94 507 PHE A N 1
ATOM 4144 C CA . PHE A 1 507 ? 5.779 -12.075 -32.084 1.00 85.94 507 PHE A CA 1
ATOM 4145 C C . PHE A 1 507 ? 5.848 -10.714 -32.772 1.00 85.94 507 PHE A C 1
ATOM 4147 O O . PHE A 1 507 ? 5.545 -9.706 -32.133 1.00 85.94 507 PHE A O 1
ATOM 4154 N N . VAL A 1 508 ? 6.138 -10.678 -34.076 1.00 85.31 508 VAL A N 1
ATOM 4155 C CA . VAL A 1 508 ? 6.144 -9.423 -34.843 1.00 85.31 508 VAL A CA 1
ATOM 4156 C C . VAL A 1 508 ? 4.744 -8.803 -34.892 1.00 85.31 508 VAL A C 1
ATOM 4158 O O . VAL A 1 508 ? 4.598 -7.612 -34.634 1.00 85.31 508 VAL A O 1
ATOM 4161 N N . LEU A 1 509 ? 3.698 -9.615 -35.085 1.00 84.44 509 LEU A N 1
ATOM 4162 C CA . LEU A 1 509 ? 2.293 -9.175 -35.003 1.00 84.44 509 LEU A CA 1
ATOM 4163 C C . LEU A 1 509 ? 1.829 -8.816 -33.580 1.00 84.44 509 LEU A C 1
ATOM 4165 O O . LEU A 1 509 ? 0.727 -8.309 -33.395 1.00 84.44 509 LEU A O 1
ATOM 4169 N N . SER A 1 510 ? 2.652 -9.088 -32.568 1.00 79.56 510 SER A N 1
ATOM 4170 C CA . SER A 1 510 ? 2.443 -8.637 -31.187 1.00 79.56 510 SER A CA 1
ATOM 4171 C C . SER A 1 510 ? 3.296 -7.408 -30.837 1.00 79.56 510 SER A C 1
ATOM 4173 O O . SER A 1 510 ? 3.309 -7.003 -29.668 1.00 79.56 510 SER A O 1
ATOM 4175 N N . GLY A 1 511 ? 4.001 -6.863 -31.840 1.00 79.19 511 GLY A N 1
ATOM 4176 C CA . GLY A 1 511 ? 4.873 -5.691 -31.809 1.00 79.19 511 GLY A CA 1
ATOM 4177 C C . GLY A 1 511 ? 6.260 -5.901 -31.208 1.00 79.19 511 GLY A C 1
ATOM 4178 O O . GLY A 1 511 ? 6.894 -4.931 -30.801 1.00 79.19 511 GLY A O 1
ATOM 4179 N N . ALA A 1 512 ? 6.736 -7.149 -31.140 1.00 81.62 512 ALA A N 1
ATOM 4180 C CA . ALA A 1 512 ? 8.114 -7.448 -30.757 1.00 81.62 512 ALA A CA 1
ATOM 4181 C C . ALA A 1 512 ? 9.108 -7.012 -31.847 1.00 81.62 512 ALA A C 1
ATOM 4183 O O . ALA A 1 512 ? 8.779 -7.028 -33.037 1.00 81.62 512 ALA A O 1
ATOM 4184 N N . ASN A 1 513 ? 10.329 -6.672 -31.428 1.00 90.19 513 ASN A N 1
ATOM 4185 C CA . ASN A 1 513 ? 11.439 -6.390 -32.337 1.00 90.19 513 ASN A CA 1
ATOM 4186 C C . ASN A 1 513 ? 11.911 -7.654 -33.051 1.00 90.19 513 ASN A C 1
ATOM 4188 O O . ASN A 1 513 ? 11.735 -8.773 -32.562 1.00 90.19 513 ASN A O 1
ATOM 4192 N N . ILE A 1 514 ? 12.530 -7.464 -34.212 1.00 90.62 514 ILE A N 1
ATOM 4193 C CA . ILE A 1 514 ? 13.013 -8.558 -35.035 1.00 90.62 514 ILE A CA 1
ATOM 4194 C C . ILE A 1 514 ? 14.451 -8.868 -34.623 1.00 90.62 514 ILE A C 1
ATOM 4196 O O . ILE A 1 514 ? 15.370 -8.055 -34.762 1.00 90.62 514 ILE A O 1
ATOM 4200 N N . MET A 1 515 ? 14.629 -10.071 -34.088 1.00 91.12 515 MET A N 1
ATOM 4201 C CA . MET A 1 515 ? 15.921 -10.578 -33.638 1.00 91.12 515 MET A CA 1
ATOM 4202 C C . MET A 1 515 ? 16.714 -11.124 -34.826 1.00 91.12 515 MET A C 1
ATOM 4204 O O . MET A 1 515 ? 16.128 -11.746 -35.711 1.00 91.12 515 MET A O 1
ATOM 4208 N N . CYS A 1 516 ? 18.041 -10.961 -34.816 1.00 93.06 516 CYS A N 1
ATOM 4209 C CA . CYS A 1 516 ? 18.908 -11.427 -35.906 1.00 93.06 516 CYS A CA 1
ATOM 4210 C C . CYS A 1 516 ? 18.672 -12.903 -36.300 1.00 93.06 516 CYS A C 1
ATOM 4212 O O . CYS A 1 516 ? 18.531 -13.152 -37.495 1.00 93.06 516 CYS A O 1
ATOM 4214 N N . PRO A 1 517 ? 18.504 -13.860 -35.356 1.00 90.88 517 PRO A N 1
ATOM 4215 C CA . PRO A 1 517 ? 18.227 -15.258 -35.701 1.00 90.88 517 PRO A CA 1
ATOM 4216 C C . PRO A 1 517 ? 16.961 -15.479 -36.532 1.00 90.88 517 PRO A C 1
ATOM 4218 O O . PRO A 1 517 ? 16.906 -16.426 -37.307 1.00 90.88 517 PRO A O 1
ATOM 4221 N N . GLY A 1 518 ? 15.952 -14.612 -36.395 1.00 90.00 518 GLY A N 1
ATOM 4222 C CA . GLY A 1 518 ? 14.709 -14.722 -37.164 1.00 90.00 518 GLY A CA 1
ATOM 4223 C C . GLY A 1 518 ? 14.846 -14.293 -38.628 1.00 90.00 518 GLY A C 1
ATOM 4224 O O . GLY A 1 518 ? 13.946 -14.559 -39.421 1.00 90.00 518 GLY A O 1
ATOM 4225 N N . LEU A 1 519 ? 15.948 -13.617 -38.975 1.00 91.81 519 LEU A N 1
ATOM 4226 C CA . LEU A 1 519 ? 16.269 -13.119 -40.318 1.00 91.81 519 LEU A CA 1
ATOM 4227 C C . LEU A 1 519 ? 17.344 -13.959 -41.024 1.00 91.81 519 LEU A C 1
ATOM 4229 O O . LEU A 1 519 ? 17.482 -13.878 -42.239 1.00 91.81 519 LEU A O 1
ATOM 4233 N N . THR A 1 520 ? 18.111 -14.749 -40.272 1.00 91.94 520 THR A N 1
ATOM 4234 C CA . THR A 1 520 ? 19.219 -15.587 -40.769 1.00 91.94 520 THR A CA 1
ATOM 4235 C C . THR A 1 520 ? 18.889 -17.082 -40.773 1.00 91.94 520 THR A C 1
ATOM 4237 O O . THR A 1 520 ? 19.706 -17.897 -41.205 1.00 91.94 520 THR A O 1
ATOM 4240 N N . SER A 1 521 ? 17.716 -17.463 -40.266 1.00 91.00 521 SER A N 1
ATOM 4241 C CA . SER A 1 521 ? 17.206 -18.832 -40.302 1.00 91.00 521 SER A CA 1
ATOM 4242 C C . SER A 1 521 ? 16.854 -19.265 -41.738 1.00 91.00 521 SER A C 1
ATOM 4244 O O . SER A 1 521 ? 16.773 -18.422 -42.629 1.00 91.00 521 SER A O 1
ATOM 4246 N N . PRO A 1 522 ? 16.597 -20.563 -42.007 1.00 88.56 522 PRO A N 1
ATOM 4247 C CA . PRO A 1 522 ? 16.291 -21.039 -43.364 1.00 88.56 522 PRO A CA 1
ATOM 4248 C C . PRO A 1 522 ? 15.070 -20.380 -44.030 1.00 88.56 522 PRO A C 1
ATOM 4250 O O . PRO A 1 522 ? 14.977 -20.370 -45.253 1.00 88.56 522 PRO A O 1
ATOM 4253 N N . GLY A 1 523 ? 14.130 -19.855 -43.235 1.00 86.00 523 GLY A N 1
ATOM 4254 C CA . GLY A 1 523 ? 12.967 -19.097 -43.714 1.00 86.00 523 GLY A CA 1
ATOM 4255 C C . GLY A 1 523 ? 13.170 -17.577 -43.718 1.00 86.00 523 GLY A C 1
ATOM 4256 O O . GLY A 1 523 ? 12.285 -16.850 -44.172 1.00 86.00 523 GLY A O 1
ATOM 4257 N N . GLY A 1 524 ? 14.304 -17.096 -43.203 1.00 90.75 524 GLY A N 1
ATOM 4258 C CA . GLY A 1 524 ? 14.683 -15.690 -43.182 1.00 90.75 524 GLY A CA 1
ATOM 4259 C C . GLY A 1 524 ? 15.384 -15.270 -44.475 1.00 90.75 524 GLY A C 1
ATOM 4260 O O . GLY A 1 524 ? 16.161 -16.029 -45.051 1.00 90.75 524 GLY A O 1
ATOM 4261 N N . VAL A 1 525 ? 15.098 -14.058 -44.951 1.00 93.19 525 VAL A N 1
ATOM 4262 C CA . VAL A 1 525 ? 15.727 -13.484 -46.151 1.00 93.19 525 VAL A CA 1
ATOM 4263 C C . VAL A 1 525 ? 16.110 -12.041 -45.861 1.00 93.19 525 VAL A C 1
ATOM 4265 O O . VAL A 1 525 ? 15.303 -11.268 -45.345 1.00 93.19 525 VAL A O 1
ATOM 4268 N N . LEU A 1 526 ? 17.339 -11.674 -46.206 1.00 91.44 526 LEU A N 1
ATOM 4269 C CA . LEU A 1 526 ? 17.885 -10.332 -46.039 1.00 91.44 526 LEU A CA 1
ATOM 4270 C C . LEU A 1 526 ? 18.287 -9.773 -47.401 1.00 91.44 526 LEU A C 1
ATOM 4272 O O . LEU A 1 526 ? 18.862 -10.490 -48.217 1.00 91.44 526 LEU A O 1
ATOM 4276 N N . ASP A 1 527 ? 18.028 -8.487 -47.610 1.00 90.88 527 ASP A N 1
ATOM 4277 C CA . ASP A 1 527 ? 18.676 -7.718 -48.670 1.00 90.88 527 ASP A CA 1
ATOM 4278 C C . ASP A 1 527 ? 20.021 -7.207 -48.127 1.00 90.88 527 ASP A C 1
ATOM 4280 O O . ASP A 1 527 ? 20.058 -6.382 -47.212 1.00 90.88 527 ASP A O 1
ATOM 4284 N N . GLU A 1 528 ? 21.127 -7.750 -48.643 1.00 87.31 528 GLU A N 1
ATOM 4285 C CA . GLU A 1 528 ? 22.486 -7.497 -48.138 1.00 87.31 528 GLU A CA 1
ATOM 4286 C C . GLU A 1 528 ? 22.988 -6.065 -48.385 1.00 87.31 528 GLU A C 1
ATOM 4288 O O . GLU A 1 528 ? 24.009 -5.668 -47.815 1.00 87.31 528 GLU A O 1
ATOM 4293 N N . GLU A 1 529 ? 22.275 -5.287 -49.201 1.00 89.12 529 GLU A N 1
ATOM 4294 C CA . GLU A 1 529 ? 22.584 -3.884 -49.492 1.00 89.12 529 GLU A CA 1
ATOM 4295 C C . GLU A 1 529 ? 22.068 -2.922 -48.414 1.00 89.12 529 GLU A C 1
ATOM 4297 O O . GLU A 1 529 ? 22.369 -1.731 -48.453 1.00 89.12 529 GLU A O 1
ATOM 4302 N N . VAL A 1 530 ? 21.270 -3.407 -47.458 1.00 91.88 530 VAL A N 1
ATOM 4303 C CA . VAL A 1 530 ? 20.655 -2.545 -46.446 1.00 91.88 530 VAL A CA 1
ATOM 4304 C C . VAL A 1 530 ? 21.629 -2.240 -45.307 1.00 91.88 530 VAL A C 1
ATOM 4306 O O . VAL A 1 530 ? 22.036 -3.123 -44.546 1.00 91.88 530 VAL A O 1
ATOM 4309 N N . ASP A 1 531 ? 21.932 -0.955 -45.145 1.00 91.31 531 ASP A N 1
ATOM 4310 C CA . ASP A 1 531 ? 22.733 -0.423 -44.044 1.00 91.31 531 ASP A CA 1
ATOM 4311 C C . ASP A 1 531 ? 21.934 -0.262 -42.734 1.00 91.31 531 ASP A C 1
ATOM 4313 O O . ASP A 1 531 ? 20.717 -0.465 -42.661 1.00 91.31 531 ASP A O 1
ATOM 4317 N N . THR A 1 532 ? 22.640 0.089 -41.657 1.00 89.38 532 THR A N 1
ATOM 4318 C CA . THR A 1 532 ? 22.020 0.451 -40.374 1.00 89.38 532 THR A CA 1
ATOM 4319 C C . THR A 1 532 ? 21.231 1.762 -40.487 1.00 89.38 532 THR A C 1
ATOM 4321 O O . THR A 1 532 ? 21.541 2.603 -41.326 1.00 89.38 532 THR A O 1
ATOM 4324 N N . GLU A 1 533 ? 20.235 1.954 -39.621 1.00 86.75 533 GLU A N 1
ATOM 4325 C CA . GLU A 1 533 ? 19.379 3.148 -39.573 1.00 86.75 533 GLU A CA 1
ATOM 4326 C C . GLU A 1 533 ? 18.575 3.412 -40.860 1.00 86.75 533 GLU A C 1
ATOM 4328 O O . GLU A 1 533 ? 18.339 4.556 -41.253 1.00 86.75 533 GLU A O 1
ATOM 4333 N N . ARG A 1 534 ? 18.108 2.339 -41.506 1.00 89.25 534 ARG A N 1
ATOM 4334 C CA . ARG A 1 534 ? 17.274 2.381 -42.712 1.00 89.25 534 ARG A CA 1
ATOM 4335 C C . ARG A 1 534 ? 15.880 1.793 -42.482 1.00 89.25 534 ARG A C 1
ATOM 4337 O O . ARG A 1 534 ? 15.735 0.813 -41.743 1.00 89.25 534 ARG A O 1
ATOM 4344 N N . PRO A 1 535 ? 14.836 2.367 -43.106 1.00 92.94 535 PRO A N 1
ATOM 4345 C CA . PRO A 1 535 ? 13.496 1.799 -43.069 1.00 92.94 535 PRO A CA 1
ATOM 4346 C C . PRO A 1 535 ? 13.415 0.544 -43.955 1.00 92.94 535 PRO A C 1
ATOM 4348 O O . PRO A 1 535 ? 13.869 0.539 -45.097 1.00 92.94 535 PRO A O 1
ATOM 4351 N N . VAL A 1 536 ? 12.811 -0.528 -43.438 1.00 95.31 536 VAL A N 1
ATOM 4352 C CA . VAL A 1 536 ? 12.660 -1.813 -44.143 1.00 95.31 536 VAL A CA 1
ATOM 4353 C C . VAL A 1 536 ? 11.254 -2.379 -44.004 1.00 95.31 536 VAL A C 1
ATOM 4355 O O . VAL A 1 536 ? 10.600 -2.238 -42.969 1.00 95.31 536 VAL A O 1
ATOM 4358 N N . ALA A 1 537 ? 10.785 -3.051 -45.049 1.00 96.62 537 ALA A N 1
ATOM 4359 C CA . ALA A 1 537 ? 9.530 -3.783 -45.028 1.00 96.62 537 ALA A CA 1
ATOM 4360 C C . ALA A 1 537 ? 9.760 -5.207 -44.511 1.00 96.62 537 ALA A C 1
ATOM 4362 O O . ALA A 1 537 ? 10.579 -5.943 -45.063 1.00 96.62 537 ALA A O 1
ATOM 4363 N N . ILE A 1 538 ? 9.019 -5.607 -43.475 1.00 96.50 538 ILE A N 1
ATOM 4364 C CA . ILE A 1 538 ? 9.104 -6.944 -42.887 1.00 96.50 538 ILE A CA 1
ATOM 4365 C C . ILE A 1 538 ? 8.012 -7.829 -43.479 1.00 96.50 538 ILE A C 1
ATOM 4367 O O . ILE A 1 538 ? 6.821 -7.559 -43.322 1.00 96.50 538 ILE A O 1
ATOM 4371 N N . TYR A 1 539 ? 8.425 -8.908 -44.128 1.00 95.62 539 TYR A N 1
ATOM 4372 C CA . TYR A 1 539 ? 7.589 -9.963 -44.689 1.00 95.62 539 TYR A CA 1
ATOM 4373 C C . TYR A 1 539 ? 7.719 -11.241 -43.865 1.00 95.62 539 TYR A C 1
ATOM 4375 O O . TYR A 1 539 ? 8.647 -11.400 -43.076 1.00 95.62 539 TYR A O 1
ATOM 4383 N N . ALA A 1 540 ? 6.786 -12.166 -44.056 1.00 90.56 540 ALA A N 1
ATOM 4384 C CA . ALA A 1 540 ? 6.843 -13.497 -43.469 1.00 90.56 540 ALA A CA 1
ATOM 4385 C C . ALA A 1 540 ? 6.993 -14.537 -44.561 1.00 90.56 540 ALA A C 1
ATOM 4387 O O . ALA A 1 540 ? 6.397 -14.411 -45.633 1.00 90.56 540 ALA A O 1
ATOM 4388 N N . GLU A 1 541 ? 7.697 -15.613 -44.232 1.00 86.19 541 GLU A N 1
ATOM 4389 C CA . GLU A 1 541 ? 7.740 -16.806 -45.063 1.00 86.19 541 GLU A CA 1
ATOM 4390 C C . GLU A 1 541 ? 6.315 -17.259 -45.454 1.00 86.19 541 GLU A C 1
ATOM 4392 O O . GLU A 1 541 ? 5.450 -17.508 -44.606 1.00 86.19 541 GLU A O 1
ATOM 4397 N N . GLY A 1 542 ? 6.053 -17.333 -46.762 1.00 83.50 542 GLY A N 1
ATOM 4398 C CA . GLY A 1 542 ? 4.759 -17.744 -47.312 1.00 83.50 542 GLY A CA 1
ATOM 4399 C C . GLY A 1 542 ? 3.651 -16.683 -47.259 1.00 83.50 542 GLY A C 1
ATOM 4400 O O . GLY A 1 542 ? 2.481 -17.029 -47.449 1.00 83.50 542 GLY A O 1
ATOM 4401 N N . LYS A 1 543 ? 3.969 -15.407 -46.997 1.00 87.69 543 LYS A N 1
ATOM 4402 C CA . LYS A 1 543 ? 3.007 -14.291 -47.018 1.00 87.69 543 LYS A CA 1
ATOM 4403 C C . LYS A 1 543 ? 3.371 -13.257 -48.082 1.00 87.69 543 LYS A C 1
ATOM 4405 O O . LYS A 1 543 ? 4.517 -12.851 -48.198 1.00 87.69 543 LYS A O 1
ATOM 4410 N N . GLN A 1 544 ? 2.356 -12.815 -48.826 1.00 86.00 544 GLN A N 1
ATOM 4411 C CA . GLN A 1 544 ? 2.508 -11.877 -49.947 1.00 86.00 544 GLN A CA 1
ATOM 4412 C C . GLN A 1 544 ? 2.594 -10.408 -49.514 1.00 86.00 544 GLN A C 1
ATOM 4414 O O . GLN A 1 544 ? 3.143 -9.591 -50.239 1.00 86.00 544 GLN A O 1
ATOM 4419 N N . HIS A 1 545 ? 2.054 -10.064 -48.342 1.00 91.00 545 HIS A N 1
ATOM 4420 C CA . HIS A 1 545 ? 2.003 -8.689 -47.847 1.00 91.00 545 HIS A CA 1
ATOM 4421 C C . HIS A 1 545 ? 2.954 -8.498 -46.665 1.00 91.00 545 HIS A C 1
ATOM 4423 O O . HIS A 1 545 ? 3.125 -9.409 -45.847 1.00 91.00 545 HIS A O 1
ATOM 4429 N N . ALA A 1 546 ? 3.518 -7.294 -46.550 1.00 93.12 546 ALA A N 1
ATOM 4430 C CA . ALA A 1 546 ? 4.317 -6.903 -45.397 1.00 93.12 546 ALA A CA 1
ATOM 4431 C C . ALA A 1 546 ? 3.467 -6.964 -44.118 1.00 93.12 546 ALA A C 1
ATOM 4433 O O . ALA A 1 546 ? 2.321 -6.519 -44.087 1.00 93.12 546 ALA A O 1
ATOM 4434 N N . LEU A 1 547 ? 4.025 -7.510 -43.049 1.00 92.69 547 LEU A N 1
ATOM 4435 C CA . LEU A 1 547 ? 3.362 -7.619 -41.748 1.00 92.69 547 LEU A CA 1
ATOM 4436 C C . LEU A 1 547 ? 3.816 -6.546 -40.763 1.00 92.69 547 LEU A C 1
ATOM 4438 O O . LEU A 1 547 ? 3.103 -6.278 -39.796 1.00 92.69 547 LEU A O 1
ATOM 4442 N N . ALA A 1 548 ? 4.976 -5.938 -41.010 1.00 94.19 548 ALA A N 1
ATOM 4443 C CA . ALA A 1 548 ? 5.469 -4.808 -40.246 1.00 94.19 548 ALA A CA 1
ATOM 4444 C C . ALA A 1 548 ? 6.391 -3.905 -41.075 1.00 94.19 548 ALA A C 1
ATOM 4446 O O . ALA A 1 548 ? 6.894 -4.287 -42.131 1.00 94.19 548 ALA A O 1
ATOM 4447 N N . ILE A 1 549 ? 6.612 -2.707 -40.558 1.00 95.31 549 ILE A N 1
ATOM 4448 C CA . ILE A 1 549 ? 7.608 -1.739 -40.991 1.00 95.31 549 ILE A CA 1
ATOM 4449 C C . ILE A 1 549 ? 8.636 -1.665 -39.878 1.00 95.31 549 ILE A C 1
ATOM 4451 O O . ILE A 1 549 ? 8.292 -1.473 -38.709 1.00 95.31 549 ILE A O 1
ATOM 4455 N N . GLY A 1 550 ? 9.892 -1.866 -40.246 1.00 92.56 550 GLY A N 1
ATOM 4456 C CA . GLY A 1 550 ? 11.012 -1.895 -39.328 1.00 92.56 550 GLY A CA 1
ATOM 4457 C C . GLY A 1 550 ? 12.010 -0.779 -39.597 1.00 92.56 550 GLY A C 1
ATOM 4458 O O . GLY A 1 550 ? 12.037 -0.193 -40.678 1.00 92.56 550 GLY A O 1
ATOM 4459 N N . PHE A 1 551 ? 12.853 -0.515 -38.606 1.00 92.56 551 PHE A N 1
ATOM 4460 C CA . PHE A 1 551 ? 14.002 0.374 -38.730 1.00 92.56 551 PHE A CA 1
ATOM 4461 C C . PHE A 1 551 ? 15.265 -0.372 -38.297 1.00 92.56 551 PHE A C 1
ATOM 4463 O O . PHE A 1 551 ? 15.317 -0.909 -37.184 1.00 92.56 551 PHE A O 1
ATOM 4470 N N . THR A 1 552 ? 16.253 -0.485 -39.186 1.00 91.19 552 THR A N 1
ATOM 4471 C CA . THR A 1 552 ? 17.426 -1.333 -38.946 1.00 91.19 552 THR A CA 1
ATOM 4472 C C . THR A 1 552 ? 18.286 -0.781 -37.809 1.00 91.19 552 THR A C 1
ATOM 4474 O O . THR A 1 552 ? 18.613 0.404 -37.753 1.00 91.19 552 THR A O 1
ATOM 4477 N N . LYS A 1 553 ? 18.652 -1.660 -36.871 1.00 89.06 553 LYS A N 1
ATOM 4478 C CA . LYS A 1 553 ? 19.614 -1.385 -35.789 1.00 89.06 553 LYS A CA 1
ATOM 4479 C C . LYS A 1 553 ? 21.016 -1.886 -36.100 1.00 89.06 553 LYS A C 1
ATOM 4481 O O . LYS A 1 553 ? 21.970 -1.472 -35.450 1.00 89.06 553 LYS A O 1
ATOM 4486 N N . MET A 1 554 ? 21.107 -2.804 -37.051 1.00 89.06 554 MET A N 1
ATOM 4487 C CA . MET A 1 554 ? 22.329 -3.410 -37.549 1.00 89.06 554 MET A CA 1
ATOM 4488 C C . MET A 1 554 ? 22.231 -3.458 -39.073 1.00 89.06 554 MET A C 1
ATOM 4490 O O . MET A 1 554 ? 21.130 -3.610 -39.608 1.00 89.06 554 MET A O 1
ATOM 4494 N N . SER A 1 555 ? 23.361 -3.342 -39.771 1.00 94.50 555 SER A N 1
ATOM 4495 C CA . SER A 1 555 ? 23.384 -3.558 -41.221 1.00 94.50 555 SER A CA 1
ATOM 4496 C C . SER A 1 555 ? 23.023 -5.011 -41.550 1.00 94.50 555 SER A C 1
ATOM 4498 O O . SER A 1 555 ? 23.229 -5.907 -40.729 1.00 94.50 555 SER A O 1
ATOM 4500 N N . ALA A 1 556 ? 22.523 -5.291 -42.754 1.00 93.25 556 ALA A N 1
ATOM 4501 C CA . ALA A 1 556 ? 22.206 -6.659 -43.169 1.00 93.25 556 ALA A CA 1
ATOM 4502 C C . ALA A 1 556 ? 23.426 -7.598 -43.074 1.00 93.25 556 ALA A C 1
ATOM 4504 O O . ALA A 1 556 ? 23.302 -8.757 -42.667 1.00 93.25 556 ALA A O 1
ATOM 4505 N N . LYS A 1 557 ? 24.623 -7.071 -43.363 1.00 93.88 557 LYS A N 1
ATOM 4506 C CA . LYS A 1 557 ? 25.905 -7.782 -43.224 1.00 93.88 557 LYS A CA 1
ATOM 4507 C C . LYS A 1 557 ? 26.216 -8.124 -41.766 1.00 93.88 557 LYS A C 1
ATOM 4509 O O . LYS A 1 557 ? 26.624 -9.250 -41.467 1.00 93.88 557 LYS A O 1
ATOM 4514 N N . ASP A 1 558 ? 25.974 -7.191 -40.850 1.00 92.06 558 ASP A N 1
ATOM 4515 C CA . ASP A 1 558 ? 26.160 -7.404 -39.412 1.00 92.06 558 ASP A CA 1
ATOM 4516 C C . ASP A 1 558 ? 25.120 -8.373 -38.844 1.00 92.06 558 ASP A C 1
ATOM 4518 O O . ASP A 1 558 ? 25.457 -9.242 -38.044 1.00 92.06 558 ASP A O 1
ATOM 4522 N N . ILE A 1 559 ? 23.862 -8.284 -39.289 1.00 92.94 559 ILE A N 1
ATOM 4523 C CA . ILE A 1 559 ? 22.798 -9.217 -38.893 1.00 92.94 559 ILE A CA 1
ATOM 4524 C C . ILE A 1 559 ? 23.199 -10.648 -39.264 1.00 92.94 559 ILE A C 1
ATOM 4526 O O . ILE A 1 559 ? 23.095 -11.549 -38.427 1.00 92.94 559 ILE A O 1
ATOM 4530 N N . LYS A 1 560 ? 23.700 -10.846 -40.490 1.00 92.06 560 LYS A N 1
ATOM 4531 C CA . LYS A 1 560 ? 24.121 -12.156 -41.000 1.00 92.06 560 LYS A CA 1
ATOM 4532 C C . LYS A 1 560 ? 25.357 -12.702 -40.283 1.00 92.06 560 LYS A C 1
ATOM 4534 O O . LYS A 1 560 ? 25.398 -13.889 -39.974 1.00 92.06 560 LYS A O 1
ATOM 4539 N N . SER A 1 561 ? 26.348 -11.854 -40.013 1.00 91.81 561 SER A N 1
ATOM 4540 C CA . SER A 1 561 ? 27.622 -12.274 -39.411 1.00 91.81 561 SER A CA 1
ATOM 4541 C C . SER A 1 561 ? 27.553 -12.458 -37.893 1.00 91.81 561 SER A C 1
ATOM 4543 O O . SER A 1 561 ? 28.056 -13.452 -37.376 1.00 91.81 561 SER A O 1
ATOM 4545 N N . ILE A 1 562 ? 26.917 -11.533 -37.168 1.00 92.31 562 ILE A N 1
ATOM 4546 C CA . ILE A 1 562 ? 26.837 -11.560 -35.699 1.00 92.31 562 ILE A CA 1
ATOM 4547 C C . ILE A 1 562 ? 25.742 -12.520 -35.231 1.00 92.31 562 ILE A C 1
ATOM 4549 O O . ILE A 1 562 ? 25.895 -13.186 -34.206 1.00 92.31 562 ILE A O 1
ATOM 4553 N N . ASN A 1 563 ? 24.625 -12.574 -35.963 1.00 90.25 563 ASN A N 1
ATOM 4554 C CA . ASN A 1 563 ? 23.487 -13.454 -35.708 1.00 90.25 563 ASN A CA 1
ATOM 4555 C C . ASN A 1 563 ? 22.969 -13.452 -34.249 1.00 90.25 563 ASN A C 1
ATOM 4557 O O . ASN A 1 563 ? 22.502 -14.459 -33.712 1.00 90.25 563 ASN A O 1
ATOM 4561 N N . LYS A 1 564 ? 23.065 -12.312 -33.561 1.00 87.62 564 LYS A N 1
ATOM 4562 C CA . LYS A 1 564 ? 22.655 -12.164 -32.161 1.00 87.62 564 LYS A CA 1
ATOM 4563 C C . LYS A 1 564 ? 22.193 -10.739 -31.888 1.00 87.62 564 LYS A C 1
ATOM 4565 O O . LYS A 1 564 ? 22.797 -9.792 -32.375 1.00 87.62 564 LYS A O 1
ATOM 4570 N N . GLY A 1 565 ? 21.169 -10.597 -31.046 1.00 84.94 565 GLY A N 1
ATOM 4571 C CA . GLY A 1 565 ? 20.615 -9.297 -30.660 1.00 84.94 565 GLY A CA 1
ATOM 4572 C C . GLY A 1 565 ? 19.457 -8.841 -31.548 1.00 84.94 565 GLY A C 1
ATOM 4573 O O . GLY A 1 565 ? 18.894 -9.629 -32.310 1.00 84.94 565 GLY A O 1
ATOM 4574 N N . ILE A 1 566 ? 19.063 -7.579 -31.375 1.00 87.88 566 ILE A N 1
ATOM 4575 C CA . ILE A 1 566 ? 17.994 -6.940 -32.147 1.00 87.88 566 ILE A CA 1
ATOM 4576 C C . ILE A 1 566 ? 18.595 -6.453 -33.465 1.00 87.88 566 ILE A C 1
ATOM 4578 O O . ILE A 1 566 ? 19.450 -5.570 -33.452 1.00 87.88 566 ILE A O 1
ATOM 4582 N N . GLY A 1 567 ? 18.133 -7.013 -34.581 1.00 88.62 567 GLY A N 1
ATOM 4583 C CA . GLY A 1 567 ? 18.553 -6.578 -35.912 1.00 88.62 567 GLY A CA 1
ATOM 4584 C C . GLY A 1 567 ? 17.715 -5.408 -36.420 1.00 88.62 567 GLY A C 1
ATOM 4585 O O . GLY A 1 567 ? 18.244 -4.475 -37.021 1.00 88.62 567 GLY A O 1
ATOM 4586 N N . VAL A 1 568 ? 16.406 -5.430 -36.143 1.00 92.81 568 VAL A N 1
ATOM 4587 C CA . VAL A 1 568 ? 15.458 -4.413 -36.614 1.00 92.81 568 VAL A CA 1
ATOM 4588 C C . VAL A 1 568 ? 14.444 -4.089 -35.519 1.00 92.81 568 VAL A C 1
ATOM 4590 O O . VAL A 1 568 ? 13.812 -4.988 -34.958 1.00 92.81 568 VAL A O 1
ATOM 4593 N N . ASP A 1 569 ? 14.267 -2.802 -35.230 1.00 89.56 569 ASP A N 1
ATOM 4594 C CA . ASP A 1 569 ? 13.196 -2.341 -34.349 1.00 89.56 569 ASP A CA 1
ATOM 4595 C C . ASP A 1 569 ? 11.860 -2.341 -35.105 1.00 89.56 569 ASP A C 1
ATOM 4597 O O . ASP A 1 569 ? 11.781 -1.881 -36.245 1.00 89.56 569 ASP A O 1
ATOM 4601 N N . ASN A 1 570 ? 10.796 -2.827 -34.467 1.00 89.56 570 ASN A N 1
ATOM 4602 C CA . ASN A 1 570 ? 9.461 -2.892 -35.060 1.00 89.56 570 ASN A CA 1
ATOM 4603 C C . ASN A 1 570 ? 8.716 -1.564 -34.849 1.00 89.56 570 ASN A C 1
ATOM 4605 O O . ASN A 1 570 ? 8.359 -1.215 -33.721 1.00 89.56 570 ASN A O 1
ATOM 4609 N N . MET A 1 571 ? 8.496 -0.815 -35.932 1.00 88.62 571 MET A N 1
ATOM 4610 C CA . MET A 1 571 ? 7.907 0.527 -35.884 1.00 88.62 571 MET A CA 1
ATOM 4611 C C . MET A 1 571 ? 6.383 0.495 -35.983 1.00 88.62 571 MET A C 1
ATOM 4613 O O . MET A 1 571 ? 5.716 1.158 -35.196 1.00 88.62 571 MET A O 1
ATOM 4617 N N . HIS A 1 572 ? 5.834 -0.273 -36.925 1.00 91.69 572 HIS A N 1
ATOM 4618 C CA . HIS A 1 572 ? 4.399 -0.354 -37.223 1.00 91.69 572 HIS A CA 1
ATOM 4619 C C . HIS A 1 572 ? 4.067 -1.758 -37.734 1.00 91.69 572 HIS A C 1
ATOM 4621 O O . HIS A 1 572 ? 4.783 -2.265 -38.589 1.00 91.69 572 HIS A O 1
ATOM 4627 N N . TYR A 1 573 ? 3.011 -2.401 -37.237 1.00 91.56 573 TYR A N 1
ATOM 4628 C CA . TYR A 1 573 ? 2.650 -3.776 -37.596 1.00 91.56 573 TYR A CA 1
ATOM 4629 C C . TYR A 1 573 ? 1.146 -3.964 -37.819 1.00 91.56 573 TYR A C 1
ATOM 4631 O O . TYR A 1 573 ? 0.303 -3.172 -37.404 1.00 91.56 573 TYR A O 1
ATOM 4639 N N . LEU A 1 574 ? 0.796 -5.048 -38.504 1.00 86.75 574 LEU A N 1
ATOM 4640 C CA . LEU A 1 574 ? -0.585 -5.365 -38.854 1.00 86.75 574 LEU A CA 1
ATOM 4641 C C . LEU A 1 574 ? -1.434 -5.560 -37.581 1.00 86.75 574 LEU A C 1
ATOM 4643 O O . LEU A 1 574 ? -1.045 -6.300 -36.682 1.00 86.75 574 LEU A O 1
ATOM 4647 N N . ASN A 1 575 ? -2.615 -4.938 -37.526 1.00 84.94 575 ASN A N 1
ATOM 4648 C CA . ASN A 1 575 ? -3.533 -4.898 -36.371 1.00 84.94 575 ASN A CA 1
ATOM 4649 C C . ASN A 1 575 ? -3.088 -4.064 -35.159 1.00 84.94 575 ASN A C 1
ATOM 4651 O O . ASN A 1 575 ? -3.764 -4.107 -34.120 1.00 84.94 575 ASN A O 1
ATOM 4655 N N . ASP A 1 576 ? -2.029 -3.265 -35.275 1.00 85.50 576 ASP A N 1
ATOM 4656 C CA . ASP A 1 576 ? -1.775 -2.208 -34.299 1.00 85.50 576 ASP A CA 1
ATOM 4657 C C . ASP A 1 576 ? -2.792 -1.050 -34.418 1.00 85.50 576 ASP A C 1
ATOM 4659 O O . ASP A 1 576 ? -3.711 -1.070 -35.243 1.00 85.50 576 ASP A O 1
ATOM 4663 N N . GLY A 1 577 ? -2.688 -0.058 -33.535 1.00 85.75 577 GLY A N 1
ATOM 4664 C CA . GLY A 1 577 ? -3.616 1.071 -33.476 1.00 85.75 577 GLY A CA 1
ATOM 4665 C C . GLY A 1 577 ? -3.615 1.935 -34.738 1.00 85.75 577 GLY A C 1
ATOM 4666 O O . GLY A 1 577 ? -4.678 2.399 -35.140 1.00 85.75 577 GLY A O 1
ATOM 4667 N N . LEU A 1 578 ? -2.470 2.094 -35.415 1.00 87.31 578 LEU A N 1
ATOM 4668 C CA . LEU A 1 578 ? -2.408 2.831 -36.682 1.00 87.31 578 LEU A CA 1
ATOM 4669 C C . LEU A 1 578 ? -3.017 2.015 -37.827 1.00 87.31 578 LEU A C 1
ATOM 4671 O O . LEU A 1 578 ? -3.711 2.572 -38.667 1.00 87.31 578 LEU A O 1
ATOM 4675 N N . TRP A 1 579 ? -2.836 0.691 -37.842 1.00 86.50 579 TRP A N 1
ATOM 4676 C CA . TRP A 1 579 ? -3.456 -0.178 -38.847 1.00 86.50 579 TRP A CA 1
ATOM 4677 C C . TRP A 1 579 ? -4.985 -0.161 -38.758 1.00 86.50 579 TRP A C 1
ATOM 4679 O O . TRP A 1 579 ? -5.676 -0.142 -39.782 1.00 86.50 579 TRP A O 1
ATOM 4689 N N . LYS A 1 580 ? -5.514 -0.174 -37.528 1.00 87.19 580 LYS A N 1
ATOM 4690 C CA . LYS A 1 580 ? -6.955 -0.093 -37.245 1.00 87.19 580 LYS A CA 1
ATOM 4691 C C . LYS A 1 580 ? -7.553 1.271 -37.600 1.00 87.19 580 LYS A C 1
ATOM 4693 O O . LYS A 1 580 ? -8.762 1.361 -37.783 1.00 87.19 580 LYS A O 1
ATOM 4698 N N . MET A 1 581 ? -6.724 2.305 -37.710 1.00 82.56 581 MET A N 1
ATOM 4699 C CA . MET A 1 581 ? -7.131 3.661 -38.053 1.00 82.56 581 MET A CA 1
ATOM 4700 C C . MET A 1 581 ? -7.098 3.860 -39.571 1.00 82.56 581 MET A C 1
ATOM 4702 O O . MET A 1 581 ? -6.078 4.220 -40.152 1.00 82.56 581 MET A O 1
ATOM 4706 N N . GLU A 1 582 ? -8.229 3.606 -40.231 1.00 79.31 582 GLU A N 1
ATOM 4707 C CA . GLU A 1 582 ? -8.343 3.786 -41.687 1.00 79.31 582 GLU A CA 1
ATOM 4708 C C . GLU A 1 582 ? -8.427 5.260 -42.087 1.00 79.31 582 GLU A C 1
ATOM 4710 O O . GLU A 1 582 ? -7.872 5.662 -43.112 1.00 79.31 582 GLU A O 1
ATOM 4715 N N . ARG A 1 583 ? -9.115 6.060 -41.266 1.00 83.50 583 ARG A N 1
ATOM 4716 C CA . ARG A 1 583 ? -9.299 7.504 -41.426 1.00 83.50 583 ARG A CA 1
ATOM 4717 C C . ARG A 1 583 ? -9.282 8.184 -40.056 1.00 83.50 583 ARG A C 1
ATOM 4719 O O . ARG A 1 583 ? -9.536 7.536 -39.044 1.00 83.50 583 ARG A O 1
ATOM 4726 N N . LEU A 1 584 ? -8.961 9.472 -40.039 1.00 75.62 584 LEU A N 1
ATOM 4727 C CA . LEU A 1 584 ? -8.898 10.332 -38.847 1.00 75.62 584 LEU A CA 1
ATOM 4728 C C . LEU A 1 584 ? -10.219 11.087 -38.590 1.00 75.62 584 LEU A C 1
ATOM 4730 O O . LEU A 1 584 ? -10.185 12.254 -38.204 1.00 75.62 584 LEU A O 1
ATOM 4734 N N . ASP A 1 585 ? -11.353 10.431 -38.840 1.00 64.12 585 ASP A N 1
ATOM 4735 C CA . ASP A 1 585 ? -12.700 11.021 -38.762 1.00 64.12 585 ASP A CA 1
ATOM 4736 C C . ASP A 1 585 ? -13.399 10.742 -37.423 1.00 64.12 585 ASP A C 1
ATOM 4738 O O . ASP A 1 585 ? -13.226 9.618 -36.887 1.00 64.12 585 ASP A O 1
#